Protein AF-A0A5C6EVQ9-F1 (afdb_monomer_lite)

Sequence (484 aa):
MFFIYGTDAPLYHYPIVTSVMVVINVVVHWAIFMTGVDVTPWILAFGDGYHPIQMVTHNFLHMGWFHLIGNMLFLFPFGLVVEGKIGWARMLALYMAIGTVQGFTQQTMMLPFDTGSDAAEMVAMFDSPDSPLDEDVKKELKSQWRKDLMQEGFGSLGASAVIFGLLAVCVIWAPSNNFDVYFRWGLFMPAPDGGIREWAISTVCAMFVAKEMFMFWLMGMPLSSEALHLNGFIVGAACGAGMLVWGWVDCEGYDLISIWGGKPYKAKAIAKREREERAKHLQSLKPKGPPQAVIPKMPHQIQSNVMATTTPSPDTPDLIPGDPVAFAGARTAVKVNLFDHDLSLPDFDDGTVLVDPVAQTRQEIDALMAQEDYAGAIALFAAERKVDRQFVLLPASLARLAAGLIRNHHTKAAIALLKIGSDVYPANAPEWRTRVASLYLSASPADPIAAIKHLKQVDKQMLNSKTRDRFLAVAKQAKEMARG

pLDDT: mean 79.68, std 20.16, range [28.55, 98.56]

InterPro domains:
  IPR022764 Peptidase S54, rhomboid domain [PF01694] (53-243)
  IPR035952 Rhomboid-like superfamily [G3DSA:1.20.1540.10] (11-245)
  IPR035952 Rhomboid-like superfamily [SSF144091] (10-249)

Secondary structure (DSSP, 8-state):
-EEEEEE-S---S--HHHHHHHHHHHHHHHHHHHH----GGGSEESSS---TTHHHHGGG--SHHHHHHHHHHHHHHHHHHHHHHH-HHHHHHHHHHHHHHHHHHHHHHHTTS-HHHHHHHHHHHHS-TT--S-HHHHHHHHHHHHHHHHHTT-EE-SSHHHHHHHHHHHHHH-TTSEEEEEE-STTT---TT-SEEEEEHHHHHHHHHHHHHHHHHHTTS-SSHHHHHHHHHHHHHHHHHHHHHTTS---TT-SHHHHHHTS----HHHHHHHHHHHHHHHHHTS-SSS----PPPPPPPPPP---------------------------------TT-----PPP---------HHHHHHHHHHHHHHTT-HHHHHHHHHHHHHH-TT----HHHHHHHHHHHHHTT-HHHHHHHHHHHHHH-TTTHHHHHHHHHHHHHTSSS--HHHHHHHHTT--STT--HHHHHHHHHHHHHHHHHTT-

Structure (mmCIF, N/CA/C/O backbone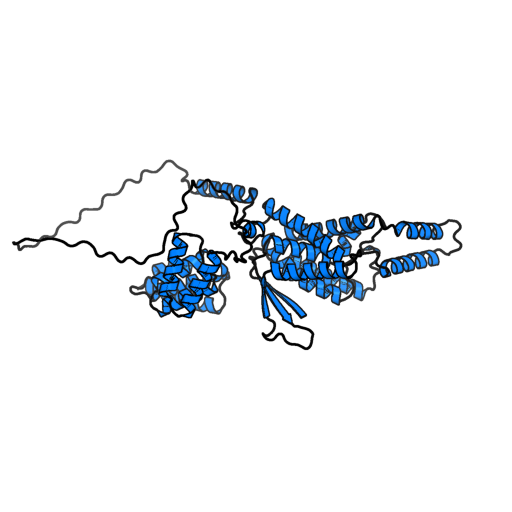):
data_AF-A0A5C6EVQ9-F1
#
_entry.id   AF-A0A5C6EVQ9-F1
#
loop_
_atom_site.group_PDB
_atom_site.id
_atom_site.type_symbol
_atom_site.label_atom_id
_atom_site.label_alt_id
_atom_site.label_comp_id
_atom_site.label_asym_id
_atom_site.label_entity_id
_atom_site.label_seq_id
_atom_site.pdbx_PDB_ins_code
_atom_site.Cartn_x
_atom_site.Cartn_y
_atom_site.Cartn_z
_atom_site.occupancy
_atom_site.B_iso_or_equiv
_atom_site.auth_seq_id
_atom_site.auth_comp_id
_atom_site.auth_asym_id
_atom_site.auth_atom_id
_atom_site.pdbx_PDB_model_num
ATOM 1 N N . MET A 1 1 ? 19.439 -7.917 4.258 1.00 72.19 1 MET A N 1
ATOM 2 C CA . MET A 1 1 ? 18.218 -8.476 3.642 1.00 72.19 1 MET A CA 1
ATOM 3 C C . MET A 1 1 ? 17.023 -7.852 4.327 1.00 72.19 1 MET A C 1
ATOM 5 O O . MET A 1 1 ? 17.013 -7.822 5.549 1.00 72.19 1 MET A O 1
ATOM 9 N N . PHE A 1 2 ? 16.090 -7.308 3.556 1.00 81.94 2 PHE A N 1
ATOM 10 C CA . PHE A 1 2 ? 14.879 -6.663 4.053 1.00 81.94 2 PHE A CA 1
ATOM 11 C C . PHE A 1 2 ? 13.706 -7.244 3.267 1.00 81.94 2 PHE A C 1
ATOM 13 O O . PHE A 1 2 ? 13.749 -7.212 2.038 1.00 81.94 2 PHE A O 1
ATOM 20 N N . PHE A 1 3 ? 12.704 -7.802 3.940 1.00 83.56 3 PHE A N 1
ATOM 21 C CA . PHE A 1 3 ? 11.461 -8.213 3.292 1.00 83.56 3 PHE A CA 1
ATOM 22 C C . PHE A 1 3 ? 10.264 -7.941 4.197 1.00 83.56 3 PHE A C 1
ATOM 24 O O . PHE A 1 3 ? 10.335 -8.134 5.408 1.00 83.56 3 PHE A O 1
ATOM 31 N N . ILE A 1 4 ? 9.169 -7.499 3.590 1.00 88.25 4 ILE A N 1
ATOM 32 C CA . ILE A 1 4 ? 7.879 -7.319 4.253 1.00 88.25 4 ILE A CA 1
ATOM 33 C C . ILE A 1 4 ? 7.057 -8.575 3.983 1.00 88.25 4 ILE A C 1
ATOM 35 O O . ILE A 1 4 ? 6.992 -9.020 2.837 1.00 88.25 4 ILE A O 1
ATOM 39 N N . TYR A 1 5 ? 6.436 -9.147 5.010 1.00 84.31 5 TYR A N 1
ATOM 40 C CA . TYR A 1 5 ? 5.642 -10.372 4.859 1.00 84.31 5 TYR A CA 1
ATOM 41 C C . TYR A 1 5 ? 4.222 -10.281 5.431 1.00 84.31 5 TYR A C 1
ATOM 43 O O . TYR A 1 5 ? 3.428 -11.196 5.214 1.00 84.31 5 TYR A O 1
ATOM 51 N N . GLY A 1 6 ? 3.880 -9.193 6.121 1.00 84.69 6 GLY A N 1
ATOM 52 C CA . GLY A 1 6 ? 2.561 -8.988 6.716 1.00 84.69 6 GLY A CA 1
ATOM 53 C C . GLY A 1 6 ? 2.275 -7.517 7.007 1.00 84.69 6 GLY A C 1
ATOM 54 O O . GLY A 1 6 ? 3.147 -6.663 6.836 1.00 84.69 6 GLY A O 1
ATOM 55 N N . THR A 1 7 ? 1.033 -7.209 7.377 1.00 87.12 7 THR A N 1
ATOM 56 C CA . THR A 1 7 ? 0.599 -5.863 7.771 1.00 87.12 7 THR A CA 1
ATOM 57 C C . THR A 1 7 ? -0.618 -5.926 8.690 1.00 87.12 7 THR A C 1
ATOM 59 O O . THR A 1 7 ? -1.457 -6.816 8.542 1.00 87.12 7 THR A O 1
ATOM 62 N N . ASP A 1 8 ? -0.736 -4.956 9.599 1.00 83.62 8 ASP A N 1
ATOM 63 C CA . ASP A 1 8 ? -1.926 -4.753 10.437 1.00 83.62 8 ASP A CA 1
ATOM 64 C C . ASP A 1 8 ? -2.968 -3.806 9.804 1.00 83.62 8 ASP A C 1
ATOM 66 O O . ASP A 1 8 ? -4.018 -3.546 10.400 1.00 83.62 8 ASP A O 1
ATOM 70 N N . ALA A 1 9 ? -2.695 -3.288 8.599 1.00 81.06 9 ALA A N 1
ATOM 71 C CA . ALA A 1 9 ? -3.608 -2.406 7.886 1.00 81.06 9 ALA A CA 1
ATOM 72 C C . ALA A 1 9 ? -4.947 -3.115 7.604 1.00 81.06 9 ALA A C 1
ATOM 74 O O . ALA A 1 9 ? -4.942 -4.243 7.109 1.00 81.06 9 ALA A O 1
ATOM 75 N N . PRO A 1 10 ? -6.108 -2.474 7.851 1.00 77.75 10 PRO A N 1
ATOM 76 C CA . PRO A 1 10 ? -7.403 -3.059 7.513 1.00 77.75 10 PRO A CA 1
ATOM 77 C C . PRO A 1 10 ? -7.538 -3.323 6.006 1.00 77.75 10 PRO A C 1
ATOM 79 O O . PRO A 1 10 ? -7.458 -2.392 5.197 1.00 77.75 10 PRO A O 1
ATOM 82 N N . LEU A 1 11 ? -7.763 -4.590 5.635 1.00 87.81 11 LEU A N 1
ATOM 83 C CA . LEU A 1 11 ? -7.952 -5.043 4.253 1.00 87.81 11 LEU A CA 1
ATOM 84 C C . LEU A 1 11 ? -9.388 -5.557 4.064 1.00 87.81 11 LEU A C 1
ATOM 86 O O . LEU A 1 11 ? -9.784 -6.538 4.691 1.00 87.81 11 LEU A O 1
ATOM 90 N N . TYR A 1 12 ? -10.163 -4.928 3.179 1.00 87.75 12 TYR A N 1
ATOM 91 C CA . TYR A 1 12 ? -11.557 -5.314 2.889 1.00 87.75 12 TYR A CA 1
ATOM 92 C C . TYR A 1 12 ? -11.698 -6.132 1.604 1.00 87.75 12 TYR A C 1
ATOM 94 O O . TYR A 1 12 ? -12.742 -6.736 1.361 1.00 87.75 12 TYR A O 1
ATOM 102 N N . HIS A 1 13 ? -10.660 -6.138 0.769 1.00 93.44 13 HIS A N 1
ATOM 103 C CA . HIS A 1 13 ? -10.651 -6.798 -0.529 1.00 93.44 13 HIS A CA 1
ATOM 104 C C . HIS A 1 13 ? -9.429 -7.703 -0.669 1.00 93.44 13 HIS A C 1
ATOM 106 O O . HIS A 1 13 ? -8.365 -7.431 -0.115 1.00 93.44 13 HIS A O 1
ATOM 112 N N . TYR A 1 14 ? -9.583 -8.776 -1.445 1.00 93.69 14 TYR A N 1
ATOM 113 C CA . TYR A 1 14 ? -8.468 -9.644 -1.812 1.00 93.69 14 TYR A CA 1
ATOM 114 C C . TYR A 1 14 ? -7.520 -8.943 -2.804 1.00 93.69 14 TYR A C 1
ATOM 116 O O . TYR A 1 14 ? -8.005 -8.202 -3.663 1.00 93.69 14 TYR A O 1
ATOM 124 N N . PRO A 1 15 ? -6.200 -9.211 -2.742 1.00 94.75 15 PRO A N 1
ATOM 125 C CA . PRO A 1 15 ? -5.183 -8.586 -3.594 1.00 94.75 15 PRO A CA 1
ATOM 126 C C . PRO A 1 15 ? -5.114 -9.236 -4.990 1.00 94.75 15 PRO A C 1
ATOM 128 O O . PRO A 1 15 ? -4.107 -9.848 -5.360 1.00 94.75 15 PRO A O 1
ATOM 131 N N . ILE A 1 16 ? -6.210 -9.193 -5.749 1.00 97.81 16 ILE A N 1
ATOM 132 C CA . ILE A 1 16 ? -6.324 -9.858 -7.054 1.00 97.81 16 ILE A CA 1
ATOM 133 C C . ILE A 1 16 ? -5.383 -9.204 -8.066 1.00 97.81 16 ILE A C 1
ATOM 135 O O . ILE A 1 16 ? -4.564 -9.891 -8.672 1.00 97.81 16 ILE A O 1
ATOM 139 N N . VAL A 1 17 ? -5.481 -7.888 -8.251 1.00 98.25 17 VAL A N 1
ATOM 140 C CA . VAL A 1 17 ? -4.683 -7.153 -9.239 1.00 98.25 17 VAL A CA 1
ATOM 141 C C . VAL A 1 17 ? -3.219 -7.146 -8.850 1.00 98.25 17 VAL A C 1
ATOM 143 O O . VAL A 1 17 ? -2.386 -7.398 -9.710 1.00 98.25 17 VAL A O 1
ATOM 146 N N . THR A 1 18 ? -2.883 -6.943 -7.578 1.00 98.12 18 THR A N 1
ATOM 147 C CA . THR A 1 18 ? -1.500 -7.040 -7.104 1.00 98.12 18 THR A CA 1
ATOM 148 C C . THR A 1 18 ? -0.900 -8.405 -7.435 1.00 98.12 18 THR A C 1
ATOM 150 O O . THR A 1 18 ? 0.180 -8.470 -8.020 1.00 98.12 18 THR A O 1
ATOM 153 N N . SER A 1 19 ? -1.618 -9.495 -7.144 1.00 98.00 19 SER A N 1
ATOM 154 C CA . SER A 1 19 ? -1.148 -10.851 -7.455 1.00 98.00 19 SER A CA 1
ATOM 155 C C . SER A 1 19 ? -1.014 -11.077 -8.963 1.00 98.00 19 SER A C 1
ATOM 157 O O . SER A 1 19 ? -0.014 -11.624 -9.422 1.00 98.00 19 SER A O 1
ATOM 159 N N . VAL A 1 20 ? -1.989 -10.616 -9.752 1.00 98.25 20 VAL A N 1
ATOM 160 C CA . VAL A 1 20 ? -1.963 -10.720 -11.217 1.00 98.25 20 VAL A CA 1
ATOM 161 C C . VAL A 1 20 ? -0.800 -9.924 -11.807 1.00 98.25 20 VAL A C 1
ATOM 163 O O . VAL A 1 20 ? -0.104 -10.447 -12.669 1.00 98.25 20 VAL A O 1
ATOM 166 N N . MET A 1 21 ? -0.529 -8.708 -11.327 1.00 98.25 21 MET A N 1
ATOM 167 C CA . MET A 1 21 ? 0.605 -7.903 -11.788 1.00 98.25 21 MET A CA 1
ATOM 168 C C . MET A 1 21 ? 1.934 -8.581 -11.466 1.00 98.25 21 MET A C 1
ATOM 170 O O . MET A 1 21 ? 2.816 -8.606 -12.322 1.00 98.25 21 MET A O 1
ATOM 174 N N . VAL A 1 22 ? 2.073 -9.192 -10.285 1.00 98.38 22 VAL A N 1
ATOM 175 C CA . VAL A 1 22 ? 3.265 -9.988 -9.959 1.00 98.38 22 VAL A CA 1
ATOM 176 C C . VAL A 1 22 ? 3.440 -11.140 -10.948 1.00 98.38 22 VAL A C 1
ATOM 178 O O . VAL A 1 22 ? 4.509 -11.291 -11.538 1.00 98.38 22 VAL A O 1
ATOM 181 N N . VAL A 1 23 ? 2.381 -11.917 -11.191 1.00 98.50 23 VAL A N 1
ATOM 182 C CA . VAL A 1 23 ? 2.423 -13.048 -12.131 1.00 98.50 23 VAL A CA 1
ATOM 183 C C . VAL A 1 23 ? 2.743 -12.585 -13.553 1.00 98.50 23 VAL A C 1
ATOM 185 O O . VAL A 1 23 ? 3.607 -13.181 -14.190 1.00 98.50 23 VAL A O 1
ATOM 188 N N . ILE A 1 24 ? 2.109 -11.517 -14.045 1.00 98.38 24 ILE A N 1
ATOM 189 C CA . ILE A 1 24 ? 2.365 -10.967 -15.385 1.00 98.38 24 ILE A CA 1
ATOM 190 C C . ILE A 1 24 ? 3.835 -10.578 -15.528 1.00 98.38 24 ILE A C 1
ATOM 192 O O . ILE A 1 24 ? 4.468 -10.983 -16.496 1.00 98.38 24 ILE A O 1
ATOM 196 N N . ASN A 1 25 ? 4.400 -9.849 -14.564 1.00 98.50 25 ASN A N 1
ATOM 197 C CA . ASN A 1 25 ? 5.802 -9.430 -14.616 1.00 98.50 25 ASN A CA 1
ATOM 198 C C . ASN A 1 25 ? 6.767 -10.621 -14.642 1.00 98.50 25 ASN A C 1
ATOM 200 O O . ASN A 1 25 ? 7.716 -10.632 -15.425 1.00 98.50 25 ASN A O 1
ATOM 204 N N . VAL A 1 26 ? 6.499 -11.650 -13.833 1.00 98.50 26 VAL A N 1
ATOM 205 C CA . VAL A 1 26 ? 7.300 -12.882 -13.823 1.00 98.50 26 VAL A CA 1
ATOM 206 C C . VAL A 1 26 ? 7.192 -13.624 -15.155 1.00 98.50 26 VAL A C 1
ATOM 208 O O . VAL A 1 26 ? 8.212 -14.027 -15.709 1.00 98.50 26 VAL A O 1
ATOM 211 N N . VAL A 1 27 ? 5.980 -13.780 -15.693 1.00 98.44 27 VAL A N 1
ATOM 212 C CA . VAL A 1 27 ? 5.741 -14.479 -16.964 1.00 98.44 27 VAL A CA 1
ATOM 213 C C . VAL A 1 27 ? 6.369 -13.729 -18.135 1.00 98.44 27 VAL A C 1
ATOM 215 O O . VAL A 1 27 ? 7.035 -14.354 -18.954 1.00 98.44 27 VAL A O 1
ATOM 218 N N . VAL A 1 28 ? 6.206 -12.405 -18.206 1.00 97.75 28 VAL A N 1
ATOM 219 C CA . VAL A 1 28 ? 6.808 -11.560 -19.248 1.00 97.75 28 VAL A CA 1
ATOM 220 C C . VAL A 1 28 ? 8.329 -11.661 -19.194 1.00 97.75 28 VAL A C 1
ATOM 222 O O . VAL A 1 28 ? 8.953 -11.947 -20.213 1.00 97.75 28 VAL A O 1
ATOM 225 N N . HIS A 1 29 ? 8.931 -11.509 -18.010 1.00 97.38 29 HIS A N 1
ATOM 226 C CA . HIS A 1 29 ? 10.382 -11.618 -17.856 1.00 97.38 29 HIS A CA 1
ATOM 227 C C . HIS A 1 29 ? 10.902 -13.008 -18.240 1.00 97.38 29 HIS A C 1
ATOM 229 O O . HIS A 1 29 ? 11.895 -13.124 -18.958 1.00 97.38 29 HIS A O 1
ATOM 235 N N . TRP A 1 30 ? 10.211 -14.066 -17.811 1.00 97.94 30 TRP A N 1
ATOM 236 C CA . TRP A 1 30 ? 10.571 -15.436 -18.160 1.00 97.94 30 TRP A CA 1
ATOM 237 C C . TRP A 1 30 ? 10.433 -15.703 -19.665 1.00 97.94 30 TRP A C 1
ATOM 239 O O . TRP A 1 30 ? 11.325 -16.296 -20.264 1.00 97.94 30 TRP A O 1
ATOM 249 N N . ALA A 1 31 ? 9.369 -15.215 -20.308 1.00 97.75 31 ALA A N 1
ATOM 250 C CA . ALA A 1 31 ? 9.180 -15.339 -21.752 1.00 97.75 31 ALA A CA 1
ATOM 251 C C . ALA A 1 31 ? 10.274 -14.603 -22.542 1.00 97.75 31 ALA A C 1
ATOM 253 O O . ALA A 1 31 ? 10.811 -15.161 -23.499 1.00 97.75 31 ALA A O 1
ATOM 254 N N . ILE A 1 32 ? 10.655 -13.391 -22.125 1.00 95.38 32 ILE A N 1
ATOM 255 C CA . ILE A 1 32 ? 11.771 -12.643 -22.725 1.00 95.38 32 ILE A CA 1
ATOM 256 C C . ILE A 1 32 ? 13.075 -13.433 -22.584 1.00 95.38 32 ILE A C 1
ATOM 258 O O . ILE A 1 32 ? 13.784 -13.621 -23.569 1.00 95.38 32 ILE A O 1
ATOM 262 N N . PHE A 1 33 ? 13.357 -13.959 -21.389 1.00 94.50 33 PHE A N 1
ATOM 263 C CA . PHE A 1 33 ? 14.544 -14.776 -21.132 1.00 94.50 33 PHE A CA 1
ATOM 264 C C . PHE A 1 33 ? 14.603 -16.027 -22.026 1.00 94.50 33 PHE A C 1
ATOM 266 O O . PHE A 1 33 ? 15.661 -16.349 -22.558 1.00 94.50 33 PHE A O 1
ATOM 273 N N . MET A 1 34 ? 13.473 -16.714 -22.218 1.00 97.62 34 MET A N 1
ATOM 274 C CA . MET A 1 34 ? 13.406 -17.943 -23.019 1.00 97.62 34 MET A CA 1
ATOM 275 C C . MET A 1 34 ? 13.466 -17.695 -24.530 1.00 97.62 34 MET A C 1
ATOM 277 O O . MET A 1 34 ? 13.967 -18.541 -25.266 1.00 97.62 34 MET A O 1
ATOM 281 N N . THR A 1 35 ? 12.918 -16.575 -25.003 1.00 96.56 35 THR A N 1
ATOM 282 C CA . THR A 1 35 ? 12.816 -16.274 -26.442 1.00 96.56 35 THR A CA 1
ATOM 283 C C . THR A 1 35 ? 13.981 -15.445 -26.966 1.00 96.56 35 THR A C 1
ATOM 285 O O . THR A 1 35 ? 14.246 -15.481 -28.165 1.00 96.56 35 THR A O 1
ATOM 288 N N . GLY A 1 36 ? 14.653 -14.678 -26.103 1.00 89.06 36 GLY A N 1
ATOM 289 C CA . GLY A 1 36 ? 15.648 -13.694 -26.527 1.00 89.06 36 GLY A CA 1
ATOM 290 C C . GLY A 1 36 ? 15.057 -12.575 -27.387 1.00 89.06 36 GLY A C 1
ATOM 291 O O . GLY A 1 36 ? 15.789 -11.956 -28.156 1.00 89.06 36 GLY A O 1
ATOM 292 N N . VAL A 1 37 ? 13.738 -12.346 -27.305 1.00 88.81 37 VAL A N 1
ATOM 293 C CA . VAL A 1 37 ? 13.057 -11.313 -28.092 1.00 88.81 37 VAL A CA 1
ATOM 294 C C . VAL A 1 37 ? 13.647 -9.938 -27.791 1.00 88.81 37 VAL A C 1
ATOM 296 O O . VAL A 1 37 ? 13.912 -9.603 -26.635 1.00 88.81 37 VAL A O 1
ATOM 299 N N . ASP A 1 38 ? 13.837 -9.134 -28.836 1.00 82.62 38 ASP A N 1
ATOM 300 C CA . ASP A 1 38 ? 14.251 -7.747 -28.671 1.00 82.62 38 ASP A CA 1
ATOM 301 C C . ASP A 1 38 ? 13.127 -6.941 -28.010 1.00 82.62 38 ASP A C 1
ATOM 303 O O . ASP A 1 38 ? 12.031 -6.805 -28.555 1.00 82.62 38 ASP A O 1
ATOM 307 N N . VAL A 1 39 ? 13.413 -6.420 -26.816 1.00 85.88 39 VAL A N 1
ATOM 308 C CA . VAL A 1 39 ? 12.462 -5.654 -26.004 1.00 85.88 39 VAL A CA 1
ATOM 309 C C . VAL A 1 39 ? 12.555 -4.148 -26.206 1.00 85.88 39 VAL A C 1
ATOM 311 O O . VAL A 1 39 ? 11.727 -3.417 -25.663 1.00 85.88 39 VAL A O 1
ATOM 314 N N . THR A 1 40 ? 13.521 -3.683 -27.001 1.00 81.38 40 THR A N 1
ATOM 315 C CA . THR A 1 40 ? 13.751 -2.262 -27.302 1.00 81.38 40 THR A CA 1
ATOM 316 C C . THR A 1 40 ? 12.471 -1.500 -27.670 1.00 81.38 40 THR A C 1
ATOM 318 O O . THR A 1 40 ? 12.271 -0.417 -27.123 1.00 81.38 40 THR A O 1
ATOM 321 N N . PRO A 1 41 ? 11.540 -2.042 -28.488 1.00 83.81 41 PRO A N 1
ATOM 322 C CA . PRO A 1 41 ? 10.310 -1.327 -28.849 1.00 83.81 41 PRO A CA 1
ATOM 323 C C . PRO A 1 41 ? 9.368 -1.006 -27.677 1.00 83.81 41 PRO A C 1
ATOM 325 O O . PRO A 1 41 ? 8.483 -0.162 -27.821 1.00 83.81 41 PRO A O 1
ATOM 328 N N . TRP A 1 42 ? 9.522 -1.691 -26.541 1.00 90.00 42 TRP A N 1
ATOM 329 C CA . TRP A 1 42 ? 8.631 -1.601 -25.380 1.00 90.00 42 TRP A CA 1
ATOM 330 C C . TRP A 1 42 ? 9.251 -0.883 -24.176 1.00 90.00 42 TRP A C 1
ATOM 332 O O . TRP A 1 42 ? 8.552 -0.677 -23.179 1.00 90.00 42 TRP A O 1
ATOM 342 N N . ILE A 1 43 ? 10.534 -0.527 -24.250 1.00 88.50 43 ILE A N 1
ATOM 343 C CA . ILE A 1 43 ? 11.214 0.300 -23.247 1.00 88.50 43 ILE A CA 1
ATOM 344 C C . ILE A 1 43 ? 10.769 1.753 -23.436 1.00 88.50 43 ILE A C 1
ATOM 346 O O . ILE A 1 43 ? 10.482 2.171 -24.554 1.00 88.50 43 ILE A O 1
ATOM 350 N N . LEU A 1 44 ? 10.694 2.521 -22.349 1.00 89.38 44 LEU A N 1
ATOM 351 C CA . LEU A 1 44 ? 10.367 3.941 -22.423 1.00 89.38 44 LEU A CA 1
ATOM 352 C C . LEU A 1 44 ? 11.569 4.728 -22.934 1.00 89.38 44 LEU A C 1
ATOM 354 O O . LEU A 1 44 ? 12.498 4.964 -22.166 1.00 89.38 44 LEU A O 1
ATOM 358 N N . ALA A 1 45 ? 11.541 5.120 -24.205 1.00 83.75 45 ALA A N 1
ATOM 359 C CA . ALA A 1 45 ? 12.592 5.925 -24.812 1.00 83.75 45 ALA A CA 1
ATOM 360 C C . ALA A 1 45 ? 12.519 7.384 -24.338 1.00 83.75 45 ALA A C 1
ATOM 362 O O . ALA A 1 45 ? 11.433 7.962 -24.207 1.00 83.75 45 ALA A O 1
ATOM 363 N N . PHE A 1 46 ? 13.686 7.971 -24.090 1.00 81.75 46 PHE A N 1
ATOM 364 C CA . PHE A 1 46 ? 13.871 9.372 -23.721 1.00 81.75 46 PHE A CA 1
ATOM 365 C C . PHE A 1 46 ? 14.352 10.196 -24.922 1.00 81.75 46 PHE A C 1
ATOM 367 O O . PHE A 1 46 ? 14.967 9.650 -25.831 1.00 81.75 46 PHE A O 1
ATOM 374 N N . GLY A 1 47 ? 14.038 11.495 -24.950 1.00 73.81 47 GLY A N 1
ATOM 375 C CA . GLY A 1 47 ? 14.449 12.420 -26.022 1.00 73.81 47 GLY A CA 1
ATOM 376 C C . GLY A 1 47 ? 13.691 12.268 -27.351 1.00 73.81 47 GLY A C 1
ATOM 377 O O . GLY A 1 47 ? 13.467 13.253 -28.040 1.00 73.81 47 GLY A O 1
ATOM 378 N N . ASP A 1 48 ? 13.190 11.074 -27.677 1.00 73.00 48 ASP A N 1
ATOM 379 C CA . ASP A 1 48 ? 12.520 10.751 -28.951 1.00 73.00 48 ASP A CA 1
ATOM 380 C C . ASP A 1 48 ? 11.004 11.065 -28.963 1.00 73.00 48 ASP A C 1
ATOM 382 O O . ASP A 1 48 ? 10.181 10.318 -29.490 1.00 73.00 48 ASP A O 1
ATOM 386 N N . GLY A 1 49 ? 10.589 12.160 -28.324 1.00 79.44 49 GLY A N 1
ATOM 387 C CA . GLY A 1 49 ? 9.179 12.553 -28.263 1.00 79.44 49 GLY A CA 1
ATOM 388 C C . GLY A 1 49 ? 8.301 11.662 -27.369 1.00 79.44 49 GLY A C 1
ATOM 389 O O . GLY A 1 49 ? 8.742 11.098 -26.367 1.00 79.44 49 GLY A O 1
ATOM 390 N N . TYR A 1 50 ? 7.006 11.596 -27.697 1.00 88.00 50 TYR A N 1
ATOM 391 C CA . TYR A 1 50 ? 6.001 10.890 -26.898 1.00 88.00 50 TYR A CA 1
ATOM 392 C C . TYR A 1 50 ? 5.648 9.529 -27.491 1.00 88.00 50 TYR A C 1
ATOM 394 O O . TYR A 1 50 ? 5.168 9.444 -28.621 1.00 88.00 50 TYR A O 1
ATOM 402 N N . HIS A 1 51 ? 5.750 8.482 -26.669 1.00 88.12 51 HIS A N 1
ATOM 403 C CA . HIS A 1 51 ? 5.455 7.102 -27.067 1.00 88.12 51 HIS A CA 1
ATOM 404 C C . HIS A 1 51 ? 4.401 6.469 -26.146 1.00 88.12 51 HIS A C 1
ATOM 406 O O . HIS A 1 51 ? 4.749 5.761 -25.200 1.00 88.12 51 HIS A O 1
ATOM 412 N N . PRO A 1 52 ? 3.092 6.671 -26.403 1.00 93.62 52 PRO A N 1
ATOM 413 C CA . PRO A 1 52 ? 2.023 6.242 -25.493 1.00 93.62 52 PRO A CA 1
ATOM 414 C C . PRO A 1 52 ? 2.005 4.744 -25.171 1.00 93.62 52 PRO A C 1
ATOM 416 O O . PRO A 1 52 ? 1.660 4.353 -24.060 1.00 93.62 52 PRO A O 1
ATOM 419 N N . ILE A 1 53 ? 2.388 3.892 -26.128 1.00 93.12 53 ILE A N 1
ATOM 420 C CA . ILE A 1 53 ? 2.488 2.444 -25.892 1.00 93.12 53 ILE A CA 1
ATOM 421 C C . ILE A 1 53 ? 3.617 2.157 -24.897 1.00 93.12 53 ILE A C 1
ATOM 423 O O . ILE A 1 53 ? 3.412 1.406 -23.943 1.00 93.12 53 ILE A O 1
ATOM 427 N N . GLN A 1 54 ? 4.771 2.806 -25.071 1.00 93.44 54 GLN A N 1
ATOM 428 C CA . GLN A 1 54 ? 5.924 2.637 -24.191 1.00 93.44 54 GLN A CA 1
ATOM 429 C C . GLN A 1 54 ? 5.644 3.125 -22.771 1.00 93.44 54 GLN A C 1
ATOM 431 O O . GLN A 1 54 ? 6.062 2.449 -21.838 1.00 93.44 54 GLN A O 1
ATOM 436 N N . MET A 1 55 ? 4.865 4.206 -22.596 1.00 95.25 55 MET A N 1
ATOM 437 C CA . MET A 1 55 ? 4.400 4.695 -21.281 1.00 95.25 55 MET A CA 1
ATOM 438 C C . MET A 1 55 ? 3.644 3.629 -20.478 1.00 95.25 55 MET A C 1
ATOM 440 O O . MET A 1 55 ? 3.553 3.713 -19.258 1.00 95.25 55 MET A O 1
ATOM 444 N N . VAL A 1 56 ? 3.108 2.606 -21.145 1.00 96.44 56 VAL A N 1
ATOM 445 C CA . VAL A 1 56 ? 2.461 1.472 -20.488 1.00 96.44 56 VAL A CA 1
ATOM 446 C C . VAL A 1 56 ? 3.406 0.279 -20.397 1.00 96.44 56 VAL A C 1
ATOM 448 O O . VAL A 1 56 ? 3.606 -0.257 -19.305 1.00 96.44 56 VAL A O 1
ATOM 451 N N . THR A 1 57 ? 3.991 -0.146 -21.519 1.00 96.19 57 THR A N 1
ATOM 452 C CA . THR A 1 57 ? 4.722 -1.419 -21.610 1.00 96.19 57 THR A CA 1
ATOM 453 C C . THR A 1 57 ? 5.997 -1.441 -20.778 1.00 96.19 57 THR A C 1
ATOM 455 O O . THR A 1 57 ? 6.341 -2.493 -20.238 1.00 96.19 57 THR A O 1
ATOM 458 N N . HIS A 1 58 ? 6.661 -0.296 -20.597 1.00 94.31 58 HIS A N 1
ATOM 459 C CA . HIS A 1 58 ? 7.926 -0.228 -19.865 1.00 94.31 58 HIS A CA 1
ATOM 460 C C . HIS A 1 58 ? 7.807 -0.663 -18.397 1.00 94.31 58 HIS A C 1
ATOM 462 O O . HIS A 1 58 ? 8.755 -1.211 -17.831 1.00 94.31 58 HIS A O 1
ATOM 468 N N . ASN A 1 59 ? 6.617 -0.504 -17.804 1.00 97.31 59 ASN A N 1
ATOM 469 C CA . ASN A 1 59 ? 6.320 -0.909 -16.429 1.00 97.31 59 ASN A CA 1
ATOM 470 C C . ASN A 1 59 ? 6.405 -2.434 -16.222 1.00 97.31 59 ASN A C 1
ATOM 472 O O . ASN A 1 59 ? 6.446 -2.888 -15.080 1.00 97.31 59 ASN A O 1
ATOM 476 N N . PHE A 1 60 ? 6.412 -3.220 -17.307 1.00 97.75 60 PHE A N 1
ATOM 477 C CA . PHE A 1 60 ? 6.428 -4.686 -17.273 1.00 97.75 60 PHE A CA 1
ATOM 478 C C . PHE A 1 60 ? 7.786 -5.306 -17.629 1.00 97.75 60 PHE A C 1
ATOM 480 O O . PHE A 1 60 ? 7.981 -6.518 -17.521 1.00 97.75 60 PHE A O 1
ATOM 487 N N . LEU A 1 61 ? 8.748 -4.481 -18.037 1.00 95.62 61 LEU A N 1
ATOM 488 C CA . LEU A 1 61 ? 10.094 -4.909 -18.405 1.00 95.62 61 LEU A CA 1
ATOM 489 C C . LEU A 1 61 ? 11.038 -4.789 -17.208 1.00 95.62 61 LEU A C 1
ATOM 491 O O . LEU A 1 61 ? 10.919 -3.864 -16.418 1.00 95.62 61 LEU A O 1
ATOM 495 N N . HIS A 1 62 ? 11.988 -5.714 -17.065 1.00 93.81 62 HIS A N 1
ATOM 496 C CA . HIS A 1 62 ? 12.912 -5.746 -15.924 1.00 93.81 62 HIS A CA 1
ATOM 497 C C . HIS A 1 62 ? 14.337 -6.080 -16.370 1.00 93.81 62 HIS A C 1
ATOM 499 O O . HIS A 1 62 ? 14.542 -7.004 -17.159 1.00 93.81 62 HIS A O 1
ATOM 505 N N . MET A 1 63 ? 15.322 -5.361 -15.821 1.00 86.25 63 MET A N 1
ATOM 506 C CA . MET A 1 63 ? 16.747 -5.589 -16.090 1.00 86.25 63 MET A CA 1
ATOM 507 C C . MET A 1 63 ? 17.269 -6.744 -15.229 1.00 86.25 63 MET A C 1
ATOM 509 O O . MET A 1 63 ? 17.742 -6.555 -14.109 1.00 86.25 63 MET A O 1
ATOM 513 N N . GLY A 1 64 ? 17.152 -7.960 -15.756 1.00 89.25 64 GLY A N 1
ATOM 514 C CA . GLY A 1 64 ? 17.590 -9.181 -15.084 1.00 89.25 64 GLY A CA 1
ATOM 515 C C . GLY A 1 64 ? 16.760 -9.577 -13.854 1.00 89.25 64 GLY A C 1
ATOM 516 O O . GLY A 1 64 ? 15.835 -8.889 -13.414 1.00 89.25 64 GLY A O 1
ATOM 517 N N . TRP A 1 65 ? 17.124 -10.726 -13.285 1.00 93.69 65 TRP A N 1
ATOM 518 C CA . TRP A 1 65 ? 16.359 -11.394 -12.229 1.00 93.69 65 TRP A CA 1
ATOM 519 C C . TRP A 1 65 ? 16.315 -10.623 -10.907 1.00 93.69 65 TRP A C 1
ATOM 521 O O . TRP A 1 65 ? 15.276 -10.593 -10.252 1.00 93.69 65 TRP A O 1
ATOM 531 N N . PHE A 1 66 ? 17.413 -9.976 -10.505 1.00 89.12 66 PHE A N 1
ATOM 532 C CA . PHE A 1 66 ? 17.458 -9.234 -9.240 1.00 89.12 66 PHE A CA 1
ATOM 533 C C . PHE A 1 66 ? 16.551 -8.000 -9.253 1.00 89.12 66 PHE A C 1
ATOM 535 O O . PHE A 1 66 ? 15.880 -7.742 -8.254 1.00 89.12 66 PHE A O 1
ATOM 542 N N . HIS A 1 67 ? 16.479 -7.281 -10.379 1.00 90.19 67 HIS A N 1
ATOM 543 C CA . HIS A 1 67 ? 15.567 -6.145 -10.527 1.00 90.19 67 HIS A CA 1
ATOM 544 C C . HIS A 1 67 ? 14.106 -6.616 -10.463 1.00 90.19 67 HIS A C 1
ATOM 546 O O . HIS A 1 67 ? 13.306 -6.035 -9.732 1.00 90.19 67 HIS A O 1
ATOM 552 N N . LEU A 1 68 ? 13.769 -7.718 -11.146 1.00 95.62 68 LEU A N 1
ATOM 553 C CA . LEU A 1 68 ? 12.438 -8.322 -11.060 1.00 95.62 68 LEU A CA 1
ATOM 554 C C . LEU A 1 68 ? 12.081 -8.712 -9.620 1.00 95.62 68 LEU A C 1
ATOM 556 O O . LEU A 1 68 ? 11.058 -8.272 -9.105 1.00 95.62 68 LEU A O 1
ATOM 560 N N . ILE A 1 69 ? 12.918 -9.520 -8.963 1.00 94.62 69 ILE A N 1
ATOM 561 C CA . ILE A 1 69 ? 12.651 -10.012 -7.604 1.00 94.62 69 ILE A CA 1
ATOM 562 C C . ILE A 1 69 ? 12.509 -8.841 -6.630 1.00 94.62 69 ILE A C 1
ATOM 564 O O . ILE A 1 69 ? 11.565 -8.824 -5.843 1.00 94.62 69 ILE A O 1
ATOM 568 N N . GLY A 1 70 ? 13.399 -7.847 -6.715 1.00 91.12 70 GLY A N 1
ATOM 569 C CA . GLY A 1 70 ? 13.316 -6.631 -5.911 1.00 91.12 70 GLY A CA 1
ATOM 570 C C . GLY A 1 70 ? 11.969 -5.932 -6.081 1.00 91.12 70 GLY A C 1
ATOM 571 O O . GLY A 1 70 ? 11.279 -5.692 -5.093 1.00 91.12 70 GLY A O 1
ATOM 572 N N . ASN A 1 71 ? 11.541 -5.697 -7.323 1.00 95.75 71 ASN A N 1
ATOM 573 C CA . ASN A 1 71 ? 10.254 -5.061 -7.591 1.00 95.75 71 ASN A CA 1
ATOM 574 C C . ASN A 1 71 ? 9.084 -5.888 -7.056 1.00 95.75 71 ASN A C 1
ATOM 576 O O . ASN A 1 71 ? 8.189 -5.330 -6.434 1.00 95.75 71 ASN A O 1
ATOM 580 N N . MET A 1 72 ? 9.079 -7.211 -7.228 1.00 96.94 72 MET A N 1
ATOM 581 C CA . MET A 1 72 ? 7.963 -8.035 -6.750 1.00 96.94 72 MET A CA 1
ATOM 582 C C . MET A 1 72 ? 7.874 -8.069 -5.215 1.00 96.94 72 MET A C 1
ATOM 584 O O . MET A 1 72 ? 6.768 -8.038 -4.672 1.00 96.94 72 MET A O 1
ATOM 588 N N . LEU A 1 73 ? 9.018 -8.055 -4.516 1.00 93.00 73 LEU A N 1
ATOM 589 C CA . LEU A 1 73 ? 9.079 -7.992 -3.049 1.00 93.00 73 LEU A CA 1
ATOM 590 C C . LEU A 1 73 ? 8.499 -6.695 -2.473 1.00 93.00 73 LEU A C 1
ATOM 592 O O . LEU A 1 73 ? 8.043 -6.706 -1.333 1.00 93.00 73 LEU A O 1
ATOM 596 N N . PHE A 1 74 ? 8.487 -5.600 -3.237 1.00 94.56 74 PHE A N 1
ATOM 597 C CA . PHE A 1 74 ? 7.870 -4.336 -2.822 1.00 94.56 74 PHE A CA 1
ATOM 598 C C . PHE A 1 74 ? 6.467 -4.136 -3.398 1.00 94.56 74 PHE A C 1
ATOM 600 O O . PHE A 1 74 ? 5.576 -3.665 -2.694 1.00 94.56 74 PHE A O 1
ATOM 607 N N . LEU A 1 75 ? 6.227 -4.546 -4.644 1.00 97.50 75 LEU A N 1
ATOM 608 C CA . LEU A 1 75 ? 4.914 -4.463 -5.278 1.00 97.50 75 LEU A CA 1
ATOM 609 C C . LEU A 1 75 ? 3.855 -5.187 -4.452 1.00 97.50 75 LEU A C 1
ATOM 611 O O . LEU A 1 75 ? 2.769 -4.650 -4.251 1.00 97.50 75 LEU A O 1
ATOM 615 N N . PHE A 1 76 ? 4.167 -6.390 -3.966 1.00 96.88 76 PHE A N 1
ATOM 616 C CA . PHE A 1 76 ? 3.198 -7.194 -3.236 1.00 96.88 76 PHE A CA 1
ATOM 617 C C . PHE A 1 76 ? 2.721 -6.542 -1.923 1.00 96.88 76 PHE A C 1
ATOM 619 O O . PHE A 1 76 ? 1.517 -6.326 -1.799 1.00 96.88 76 PHE A O 1
ATOM 626 N N . PRO A 1 77 ? 3.586 -6.174 -0.956 1.00 95.62 77 PRO A N 1
ATOM 627 C CA . PRO A 1 77 ? 3.140 -5.599 0.316 1.00 95.62 77 PRO A CA 1
ATOM 628 C C . PRO A 1 77 ? 2.475 -4.225 0.168 1.00 95.62 77 PRO A C 1
ATOM 630 O O . PRO A 1 77 ? 1.443 -3.983 0.791 1.00 95.62 77 PRO A O 1
ATOM 633 N N . PHE A 1 78 ? 3.006 -3.329 -0.672 1.00 97.88 78 PHE A N 1
ATOM 634 C CA . PHE A 1 78 ? 2.369 -2.025 -0.885 1.00 97.88 78 PHE A CA 1
ATOM 635 C C . PHE A 1 78 ? 1.058 -2.168 -1.665 1.00 97.88 78 PHE A C 1
ATOM 637 O O . PHE A 1 78 ? 0.047 -1.574 -1.295 1.00 97.88 78 PHE A O 1
ATOM 644 N N . GLY A 1 79 ? 1.042 -3.007 -2.705 1.00 97.62 79 GLY A N 1
ATOM 645 C CA . GLY A 1 79 ? -0.165 -3.314 -3.466 1.00 97.62 79 GLY A CA 1
ATOM 646 C C . GLY A 1 79 ? -1.259 -3.942 -2.603 1.00 97.62 79 GLY A C 1
ATOM 647 O O . GLY A 1 79 ? -2.411 -3.538 -2.719 1.00 97.62 79 GLY A O 1
ATOM 648 N N . LEU A 1 80 ? -0.901 -4.840 -1.679 1.00 97.25 80 LEU A N 1
ATOM 649 C CA . LEU A 1 80 ? -1.823 -5.462 -0.725 1.00 97.25 80 LEU A CA 1
ATOM 650 C C . LEU A 1 80 ? -2.580 -4.415 0.104 1.00 97.25 80 LEU A C 1
ATOM 652 O O . LEU A 1 80 ? -3.805 -4.480 0.186 1.00 97.25 80 LEU A O 1
ATOM 656 N N . VAL A 1 81 ? -1.869 -3.442 0.686 1.00 96.25 81 VAL A N 1
ATOM 657 C CA . VAL A 1 81 ? -2.474 -2.371 1.501 1.00 96.25 81 VAL A CA 1
ATOM 658 C C . VAL A 1 81 ? -3.408 -1.503 0.657 1.00 96.25 81 VAL A C 1
ATOM 660 O O . VAL A 1 81 ? -4.536 -1.217 1.064 1.00 96.25 81 VAL A O 1
ATOM 663 N N . VAL A 1 82 ? -2.958 -1.098 -0.532 1.00 98.19 82 VAL A N 1
ATOM 664 C CA . VAL A 1 82 ? -3.730 -0.228 -1.428 1.00 98.19 82 VAL A CA 1
ATOM 665 C C . VAL A 1 82 ? -4.974 -0.951 -1.949 1.00 98.19 82 VAL A C 1
ATOM 667 O O . VAL A 1 82 ? -6.089 -0.463 -1.755 1.00 98.19 82 VAL A O 1
ATOM 670 N N . GLU A 1 83 ? -4.815 -2.130 -2.558 1.00 98.12 83 GLU A N 1
ATOM 671 C CA . GLU A 1 83 ? -5.919 -2.921 -3.111 1.00 98.12 83 GLU A CA 1
ATOM 672 C C . GLU A 1 83 ? -6.903 -3.354 -2.026 1.00 98.12 83 GLU A C 1
ATOM 674 O O . GLU A 1 83 ? -8.114 -3.283 -2.241 1.00 98.12 83 GLU A O 1
ATOM 679 N N . GLY A 1 84 ? -6.410 -3.708 -0.835 1.00 96.06 84 GLY A N 1
ATOM 680 C CA . GLY A 1 84 ? -7.249 -4.041 0.311 1.00 96.06 84 GLY A CA 1
ATOM 681 C C . GLY A 1 84 ? -8.255 -2.937 0.650 1.00 96.06 84 GLY A C 1
ATOM 682 O O . GLY A 1 84 ? -9.403 -3.241 0.986 1.00 96.06 84 GLY A O 1
ATOM 683 N N . LYS A 1 85 ? -7.879 -1.662 0.485 1.00 92.88 85 LYS A N 1
ATOM 684 C CA . LYS A 1 85 ? -8.748 -0.508 0.771 1.00 92.88 85 LYS A CA 1
ATOM 685 C C . LYS A 1 85 ? -9.709 -0.149 -0.367 1.00 92.88 85 LYS A C 1
ATOM 687 O O . LYS A 1 85 ? -10.846 0.229 -0.095 1.00 92.88 85 LYS A O 1
ATOM 692 N N . ILE A 1 86 ? -9.292 -0.258 -1.631 1.00 95.19 86 ILE A N 1
ATOM 693 C CA . ILE A 1 86 ? -10.066 0.279 -2.777 1.00 95.19 86 ILE A CA 1
ATOM 694 C C . ILE A 1 86 ? -10.667 -0.779 -3.708 1.00 95.19 86 ILE A C 1
ATOM 696 O O . ILE A 1 86 ? -11.497 -0.438 -4.557 1.00 95.19 86 ILE A O 1
ATOM 700 N N . GLY A 1 87 ? -10.258 -2.037 -3.559 1.00 96.81 87 GLY A N 1
ATOM 701 C CA . GLY A 1 87 ? -10.654 -3.152 -4.408 1.00 96.81 87 GLY A CA 1
ATOM 702 C C . GLY A 1 87 ? -9.966 -3.176 -5.775 1.00 96.81 87 GLY A C 1
ATOM 703 O O . GLY A 1 87 ? -9.365 -2.203 -6.237 1.00 96.81 87 GLY A O 1
ATOM 704 N N . TRP A 1 88 ? -10.103 -4.316 -6.451 1.00 97.50 88 TRP A N 1
ATOM 705 C CA . TRP A 1 88 ? -9.359 -4.658 -7.666 1.00 97.50 88 TRP A CA 1
ATOM 706 C C . TRP A 1 88 ? -9.519 -3.640 -8.808 1.00 97.50 88 TRP A C 1
ATOM 708 O O . TRP A 1 88 ? -8.534 -3.218 -9.404 1.00 97.50 88 TRP A O 1
ATOM 718 N N . ALA A 1 89 ? -10.739 -3.178 -9.107 1.00 97.19 89 ALA A N 1
ATOM 719 C CA . ALA A 1 89 ? -10.976 -2.315 -10.269 1.00 97.19 89 ALA A CA 1
ATOM 720 C C . ALA A 1 89 ? -10.297 -0.944 -10.122 1.00 97.19 89 ALA A C 1
ATOM 722 O O . ALA A 1 89 ? -9.704 -0.426 -11.069 1.00 97.19 89 ALA A O 1
ATOM 723 N N . ARG A 1 90 ? -10.351 -0.367 -8.915 1.00 97.31 90 ARG A N 1
ATOM 724 C CA . ARG A 1 90 ? -9.676 0.899 -8.611 1.00 97.31 90 ARG A CA 1
ATOM 725 C C . ARG A 1 90 ? -8.171 0.711 -8.495 1.00 97.31 90 ARG A C 1
ATOM 727 O O . ARG A 1 90 ? -7.449 1.589 -8.943 1.00 97.31 90 ARG A O 1
ATOM 734 N N . MET A 1 91 ? -7.711 -0.423 -7.963 1.00 98.06 91 MET A N 1
ATOM 735 C CA . MET A 1 91 ? -6.289 -0.769 -7.952 1.00 98.06 91 MET A CA 1
ATOM 736 C C . MET A 1 91 ? -5.723 -0.851 -9.371 1.00 98.06 91 MET A C 1
ATOM 738 O O . MET A 1 91 ? -4.685 -0.257 -9.639 1.00 98.06 91 MET A O 1
ATOM 742 N N . LEU A 1 92 ? -6.419 -1.516 -10.298 1.00 98.31 92 LEU A N 1
ATOM 743 C CA . LEU A 1 92 ? -5.996 -1.589 -11.697 1.00 98.31 92 LEU A CA 1
ATOM 744 C C . LEU A 1 92 ? -5.918 -0.196 -12.325 1.00 98.31 92 LEU A C 1
ATOM 746 O O . LEU A 1 92 ? -4.898 0.154 -12.909 1.00 98.31 92 LEU A O 1
ATOM 750 N N . ALA A 1 93 ? -6.969 0.614 -12.168 1.00 98.12 93 ALA A N 1
ATOM 751 C CA . ALA A 1 93 ? -6.980 1.977 -12.691 1.00 98.12 93 ALA A CA 1
ATOM 752 C C . ALA A 1 93 ? -5.854 2.833 -12.089 1.00 98.12 93 ALA A C 1
ATOM 754 O O . ALA A 1 93 ? -5.182 3.548 -12.823 1.00 98.12 93 ALA A O 1
ATOM 755 N N . LEU A 1 94 ? -5.616 2.729 -10.779 1.00 98.38 94 LEU A N 1
ATOM 756 C CA . LEU A 1 94 ? -4.561 3.454 -10.075 1.00 98.38 94 LEU A CA 1
ATOM 757 C C . LEU A 1 94 ? -3.166 3.020 -10.538 1.00 98.38 94 LEU A C 1
ATOM 759 O O . LEU A 1 94 ? -2.349 3.876 -10.860 1.00 98.38 94 LEU A O 1
ATOM 763 N N . TYR A 1 95 ? -2.906 1.713 -10.621 1.00 98.38 95 TYR A N 1
ATOM 764 C CA . TYR A 1 95 ? -1.632 1.165 -11.090 1.00 98.38 95 TYR A CA 1
ATOM 765 C C . TYR A 1 95 ? -1.316 1.651 -12.509 1.00 98.38 95 TYR A C 1
ATOM 767 O O . TYR A 1 95 ? -0.233 2.174 -12.764 1.00 98.38 95 TYR A O 1
ATOM 775 N N . MET A 1 96 ? -2.290 1.540 -13.420 1.00 97.94 96 MET A N 1
ATOM 776 C CA . MET A 1 96 ? -2.130 1.974 -14.809 1.00 97.94 96 MET A CA 1
ATOM 777 C C . MET A 1 96 ? -2.009 3.494 -14.928 1.00 97.94 96 MET A C 1
ATOM 779 O O . MET A 1 96 ? -1.221 3.973 -15.741 1.00 97.94 96 MET A O 1
ATOM 783 N N . ALA A 1 97 ? -2.747 4.260 -14.119 1.00 97.44 97 ALA A N 1
ATOM 784 C CA . ALA A 1 97 ? -2.657 5.715 -14.103 1.00 97.44 97 ALA A CA 1
ATOM 785 C C . ALA A 1 97 ? -1.280 6.181 -13.623 1.00 97.44 97 ALA A C 1
ATOM 787 O O . ALA A 1 97 ? -0.655 6.979 -14.313 1.00 97.44 97 ALA A O 1
ATOM 788 N N . ILE A 1 98 ? -0.775 5.650 -12.503 1.00 98.19 98 ILE A N 1
ATOM 789 C CA . ILE A 1 98 ? 0.571 5.973 -12.012 1.00 98.19 98 ILE A CA 1
ATOM 790 C C . ILE A 1 98 ? 1.611 5.598 -13.073 1.00 98.19 98 ILE A C 1
ATOM 792 O O . ILE A 1 98 ? 2.415 6.447 -13.441 1.00 98.19 98 ILE A O 1
ATOM 796 N N . GLY A 1 99 ? 1.549 4.375 -13.615 1.00 96.88 99 GLY A N 1
ATOM 797 C CA . GLY A 1 99 ? 2.484 3.887 -14.635 1.00 96.88 99 GLY A CA 1
ATOM 798 C C . GLY A 1 99 ? 2.495 4.704 -15.927 1.00 96.88 99 GLY A C 1
ATOM 799 O O . GLY A 1 99 ? 3.554 5.004 -16.464 1.00 96.88 99 GLY A O 1
ATOM 800 N N . THR A 1 100 ? 1.326 5.134 -16.398 1.00 97.19 100 THR A N 1
ATOM 801 C CA . THR A 1 100 ? 1.230 5.925 -17.633 1.00 97.19 100 THR A CA 1
ATOM 802 C C . THR A 1 100 ? 1.633 7.377 -17.395 1.00 97.19 100 THR A C 1
ATOM 804 O O . THR A 1 100 ? 2.396 7.946 -18.173 1.00 97.19 100 THR A O 1
ATOM 807 N N . VAL A 1 101 ? 1.144 7.991 -16.310 1.00 97.19 101 VAL A N 1
ATOM 808 C CA . VAL A 1 101 ? 1.433 9.396 -15.990 1.00 97.19 101 VAL A CA 1
ATOM 809 C C . VAL A 1 101 ? 2.910 9.579 -15.679 1.00 97.19 101 VAL A C 1
ATOM 811 O O . VAL A 1 101 ? 3.489 10.547 -16.157 1.00 97.19 101 VAL A O 1
ATOM 814 N N . GLN A 1 102 ? 3.537 8.650 -14.951 1.00 95.56 102 GLN A N 1
ATOM 815 C CA . GLN A 1 102 ? 4.974 8.727 -14.708 1.00 95.56 102 GLN A CA 1
ATOM 816 C C . GLN A 1 102 ? 5.774 8.599 -16.007 1.00 95.56 102 GLN A C 1
ATOM 818 O O . GLN A 1 102 ? 6.723 9.351 -16.185 1.00 95.56 102 GLN A O 1
ATOM 823 N N . GLY A 1 103 ? 5.392 7.695 -16.921 1.00 94.19 103 GLY A N 1
ATOM 824 C CA . GLY A 1 103 ? 6.079 7.539 -18.202 1.00 94.19 103 GLY A CA 1
ATOM 825 C C . GLY A 1 103 ? 5.971 8.813 -19.038 1.00 94.19 103 GLY A C 1
ATOM 826 O O . GLY A 1 103 ? 6.955 9.282 -19.605 1.00 94.19 103 GLY A O 1
ATOM 827 N N . PHE A 1 104 ? 4.798 9.446 -19.017 1.00 95.12 104 PHE A N 1
ATOM 828 C CA . PHE A 1 104 ? 4.589 10.756 -19.621 1.00 95.12 104 PHE A CA 1
ATOM 829 C C . PHE A 1 104 ? 5.447 11.861 -18.979 1.00 95.12 104 PHE A C 1
ATOM 831 O O . PHE A 1 104 ? 6.072 12.633 -19.712 1.00 95.12 104 PHE A O 1
ATOM 838 N N . THR A 1 105 ? 5.517 11.961 -17.641 1.00 93.50 105 THR A N 1
ATOM 839 C CA . THR A 1 105 ? 6.389 12.959 -16.993 1.00 93.50 105 THR A CA 1
ATOM 840 C C . THR A 1 105 ? 7.854 12.694 -17.287 1.00 93.50 105 THR A C 1
ATOM 842 O O . THR A 1 105 ? 8.575 13.646 -17.559 1.00 93.50 105 THR A O 1
ATOM 845 N N . GLN A 1 106 ? 8.287 11.434 -17.294 1.00 89.94 106 GLN A N 1
ATOM 846 C CA . GLN A 1 106 ? 9.661 11.063 -17.624 1.00 89.94 106 GLN A CA 1
ATOM 847 C C . GLN A 1 106 ? 10.013 11.476 -19.054 1.00 89.94 106 GLN A C 1
ATOM 849 O O . GLN A 1 106 ? 10.995 12.182 -19.241 1.00 89.94 106 GLN A O 1
ATOM 854 N N . GLN A 1 107 ? 9.183 11.146 -20.051 1.00 88.31 107 GLN A N 1
ATOM 855 C CA . GLN A 1 107 ? 9.419 11.602 -21.426 1.00 88.31 107 GLN A CA 1
ATOM 856 C C . GLN A 1 107 ? 9.430 13.126 -21.522 1.00 88.31 107 GLN A C 1
ATOM 858 O O . GLN A 1 107 ? 10.343 13.682 -22.116 1.00 88.31 107 GLN A O 1
ATOM 863 N N . THR A 1 108 ? 8.491 13.810 -20.862 1.00 89.62 108 THR A N 1
ATOM 864 C CA . THR A 1 108 ? 8.427 15.282 -20.852 1.00 89.62 108 THR A CA 1
ATOM 865 C C . THR A 1 108 ? 9.679 15.918 -20.242 1.00 89.62 108 THR A C 1
ATOM 867 O O . THR A 1 108 ? 10.209 16.873 -20.800 1.00 89.62 108 THR A O 1
ATOM 870 N N . MET A 1 109 ? 10.172 15.387 -19.117 1.00 85.38 109 MET A N 1
ATOM 871 C CA . MET A 1 109 ? 11.410 15.846 -18.473 1.00 85.38 109 MET A CA 1
ATOM 872 C C . MET A 1 109 ? 12.636 15.620 -19.362 1.00 85.38 109 MET A C 1
ATOM 874 O O . MET A 1 109 ? 13.611 16.357 -19.245 1.00 85.38 109 MET A O 1
ATOM 878 N N . MET A 1 110 ? 12.571 14.624 -20.246 1.00 79.88 110 MET A N 1
ATOM 879 C CA . MET A 1 110 ? 13.664 14.223 -21.124 1.00 79.88 110 MET A CA 1
ATOM 880 C C . MET A 1 110 ? 13.592 14.826 -22.531 1.00 79.88 110 MET A C 1
ATOM 882 O O . MET A 1 110 ? 14.565 14.718 -23.265 1.00 79.88 110 MET A O 1
ATOM 886 N N . LEU A 1 111 ? 12.496 15.495 -22.908 1.00 77.69 111 LEU A N 1
ATOM 887 C CA . LEU A 1 111 ? 12.386 16.198 -24.195 1.00 77.69 111 LEU A CA 1
ATOM 888 C C . LEU A 1 111 ? 13.510 17.222 -24.447 1.00 77.69 111 LEU A C 1
ATOM 890 O O . LEU A 1 111 ? 13.948 17.319 -25.587 1.00 77.69 111 LEU A O 1
ATOM 894 N N . PRO A 1 112 ? 13.990 17.999 -23.449 1.00 69.56 112 PRO A N 1
ATOM 895 C CA . PRO A 1 112 ? 15.057 18.976 -23.681 1.00 69.56 112 PRO A CA 1
ATOM 896 C C . PRO A 1 112 ? 16.445 18.350 -23.873 1.00 69.56 112 PRO A C 1
ATOM 898 O O . PRO A 1 112 ? 17.361 19.033 -24.323 1.00 69.56 112 PRO A O 1
ATOM 901 N N . PHE A 1 113 ? 16.618 17.080 -23.497 1.00 63.72 113 PHE A N 1
ATOM 902 C CA . PHE A 1 113 ? 17.857 16.326 -23.666 1.00 63.72 113 PHE A CA 1
ATOM 903 C C . PHE A 1 113 ? 17.760 15.564 -24.990 1.00 63.72 113 PHE A C 1
ATOM 905 O O . PHE A 1 113 ? 17.481 14.368 -25.028 1.00 63.72 113 PHE A O 1
ATOM 912 N N . ASP A 1 114 ? 17.891 16.312 -26.084 1.00 56.44 114 ASP A N 1
ATOM 913 C CA . ASP A 1 114 ? 17.615 15.843 -27.438 1.00 56.44 114 ASP A CA 1
ATOM 914 C C . ASP A 1 114 ? 18.758 14.983 -28.002 1.00 56.44 114 ASP A C 1
ATOM 916 O O . ASP A 1 114 ? 19.527 15.420 -28.854 1.00 56.44 114 ASP A O 1
ATOM 920 N N . THR A 1 115 ? 18.858 13.731 -27.554 1.00 53.34 115 THR A N 1
ATOM 921 C CA . THR A 1 115 ? 19.625 12.702 -28.281 1.00 53.34 115 THR A CA 1
ATOM 922 C C . THR A 1 115 ? 18.921 12.218 -29.544 1.00 53.34 115 THR A C 1
ATOM 924 O O . THR A 1 115 ? 19.520 11.513 -30.357 1.00 53.34 115 THR A O 1
ATOM 927 N N . GLY A 1 116 ? 17.660 12.620 -29.733 1.00 48.66 116 GLY A N 1
ATOM 928 C CA . GLY A 1 116 ? 16.903 12.429 -30.960 1.00 48.66 116 GLY A CA 1
ATOM 929 C C . GLY A 1 116 ? 17.483 13.224 -32.129 1.00 48.66 116 GLY A C 1
ATOM 930 O O . GLY A 1 116 ? 17.411 12.741 -33.248 1.00 48.66 116 GLY A O 1
ATOM 931 N N . SER A 1 117 ? 18.110 14.379 -31.895 1.00 50.53 117 SER A N 1
ATOM 932 C CA . SER A 1 117 ? 18.785 15.174 -32.931 1.00 50.53 117 SER A CA 1
ATOM 933 C C . SER A 1 117 ? 20.013 14.461 -33.505 1.00 50.53 117 SER A C 1
ATOM 935 O O . SER A 1 117 ? 20.080 14.266 -34.718 1.00 50.53 117 SER A O 1
ATOM 937 N N . ASP A 1 118 ? 20.901 13.943 -32.652 1.00 53.34 118 ASP A N 1
ATOM 938 C CA . ASP A 1 118 ? 22.055 13.133 -33.068 1.00 53.34 118 ASP A CA 1
ATOM 939 C C . ASP A 1 118 ? 21.609 11.821 -33.749 1.00 53.34 118 ASP A C 1
ATOM 941 O O . ASP A 1 118 ? 22.182 11.389 -34.754 1.00 53.34 118 ASP A O 1
ATOM 945 N N . ALA A 1 119 ? 20.533 11.206 -33.241 1.00 49.19 119 ALA A N 1
ATOM 946 C CA . ALA A 1 119 ? 19.912 10.014 -33.815 1.00 49.19 119 ALA A CA 1
ATOM 947 C C . ALA A 1 119 ? 19.272 10.274 -35.179 1.00 49.19 119 ALA A C 1
ATOM 949 O O . ALA A 1 119 ? 19.428 9.476 -36.098 1.00 49.19 119 ALA A O 1
ATOM 950 N N . ALA A 1 120 ? 18.522 11.365 -35.310 1.00 50.22 120 ALA A N 1
ATOM 951 C CA . ALA A 1 120 ? 17.801 11.740 -36.514 1.00 50.22 120 ALA A CA 1
ATOM 952 C C . ALA A 1 120 ? 18.760 12.223 -37.598 1.00 50.22 120 ALA A C 1
ATOM 954 O O . ALA A 1 120 ? 18.532 11.901 -38.758 1.00 50.22 120 ALA A O 1
ATOM 955 N N . GLU A 1 121 ? 19.849 12.914 -37.251 1.00 57.28 121 GLU A N 1
ATOM 956 C CA . GLU A 1 121 ? 20.918 13.260 -38.193 1.00 57.28 121 GLU A CA 1
ATOM 957 C C . GLU A 1 121 ? 21.641 12.009 -38.715 1.00 57.28 121 GLU A C 1
ATOM 959 O O . GLU A 1 121 ? 21.828 11.866 -39.924 1.00 57.28 121 GLU A O 1
ATOM 964 N N . MET A 1 122 ? 21.968 11.046 -37.846 1.00 57.25 122 MET A N 1
ATOM 965 C CA . MET A 1 122 ? 22.558 9.762 -38.257 1.00 57.25 122 MET A CA 1
ATOM 966 C C . MET A 1 122 ? 21.581 8.881 -39.047 1.00 57.25 122 MET A C 1
ATOM 968 O O . MET A 1 122 ? 21.944 8.300 -40.068 1.00 57.25 122 MET A O 1
ATOM 972 N N . VAL A 1 123 ? 20.320 8.780 -38.620 1.00 57.28 123 VAL A N 1
ATOM 973 C CA . VAL A 1 123 ? 19.279 8.040 -39.349 1.00 57.28 123 VAL A CA 1
ATOM 974 C C . VAL A 1 123 ? 19.003 8.701 -40.696 1.00 57.28 123 VAL A C 1
ATOM 976 O O . VAL A 1 123 ? 18.896 7.981 -41.681 1.00 57.28 123 VAL A O 1
ATOM 979 N N . ALA A 1 124 ? 18.981 10.033 -40.783 1.00 62.78 124 ALA A N 1
ATOM 980 C CA . ALA A 1 124 ? 18.898 10.758 -42.049 1.00 62.78 124 ALA A CA 1
ATOM 981 C C . ALA A 1 124 ? 20.141 10.535 -42.929 1.00 62.78 124 ALA A C 1
ATOM 983 O O . ALA A 1 124 ? 20.014 10.444 -44.148 1.00 62.78 124 ALA A O 1
ATOM 984 N N . MET A 1 125 ? 21.329 10.375 -42.338 1.00 64.88 125 MET A N 1
ATOM 985 C CA . MET A 1 125 ? 22.547 9.978 -43.052 1.00 64.88 125 MET A CA 1
ATOM 986 C C . MET A 1 125 ? 22.461 8.534 -43.591 1.00 64.88 125 MET A C 1
ATOM 988 O O . MET A 1 125 ? 22.919 8.265 -44.704 1.00 64.88 125 MET A O 1
ATOM 992 N N . PHE A 1 126 ? 21.844 7.604 -42.854 1.00 64.12 126 PHE A N 1
ATOM 993 C CA . PHE A 1 126 ? 21.610 6.227 -43.312 1.00 64.12 126 PHE A CA 1
ATOM 994 C C . PHE A 1 126 ? 20.468 6.118 -44.338 1.00 64.12 126 PHE A C 1
ATOM 996 O O . PHE A 1 126 ? 20.579 5.348 -45.289 1.00 64.12 126 PHE A O 1
ATOM 1003 N N . ASP A 1 127 ? 19.398 6.896 -44.181 1.00 64.88 127 ASP A N 1
ATOM 1004 C CA . ASP A 1 127 ? 18.232 6.928 -45.079 1.00 64.88 127 ASP A CA 1
ATOM 1005 C C . ASP A 1 127 ? 18.402 7.893 -46.262 1.00 64.88 127 ASP A C 1
ATOM 1007 O O . ASP A 1 127 ? 17.515 8.006 -47.110 1.00 64.88 127 ASP A O 1
ATOM 1011 N N . SER A 1 128 ? 19.557 8.556 -46.357 1.00 73.00 128 SER A N 1
ATOM 1012 C CA . SER A 1 128 ? 19.961 9.339 -47.520 1.00 73.00 128 SER A CA 1
ATOM 1013 C C . SER A 1 128 ? 19.882 8.480 -48.796 1.00 73.00 128 SER A C 1
ATOM 1015 O O . SER A 1 128 ? 20.453 7.382 -48.820 1.00 73.00 128 SER A O 1
ATOM 1017 N N . PRO A 1 129 ? 19.240 8.966 -49.880 1.00 70.94 129 PRO A N 1
ATOM 1018 C CA . PRO A 1 129 ? 19.236 8.294 -51.184 1.00 70.94 129 PRO A CA 1
ATOM 1019 C C . PRO A 1 129 ? 20.644 8.033 -51.735 1.00 70.94 129 PRO A C 1
ATOM 1021 O O . PRO A 1 129 ? 20.831 7.121 -52.535 1.00 70.94 129 PRO A O 1
ATOM 1024 N N . ASP A 1 130 ? 21.621 8.817 -51.275 1.00 75.94 130 ASP A N 1
ATOM 1025 C CA . ASP A 1 130 ? 23.025 8.761 -51.678 1.00 75.94 130 ASP A CA 1
ATOM 1026 C C . ASP A 1 130 ? 23.894 7.964 -50.682 1.00 75.94 130 ASP A C 1
ATOM 1028 O O . ASP A 1 130 ? 25.123 7.968 -50.779 1.00 75.94 130 ASP A O 1
ATOM 1032 N N . SER A 1 131 ? 23.285 7.296 -49.692 1.00 71.69 131 SER A N 1
ATOM 1033 C CA . SER A 1 131 ? 24.014 6.489 -48.710 1.00 71.69 131 SER A CA 1
ATOM 1034 C C . SER A 1 131 ? 24.706 5.300 -49.397 1.00 71.69 131 SER A C 1
ATOM 1036 O O . SER A 1 131 ? 24.029 4.492 -50.033 1.00 71.69 131 SER A O 1
ATOM 1038 N N . PRO A 1 132 ? 26.036 5.127 -49.253 1.00 74.62 132 PRO A N 1
ATOM 1039 C CA . PRO A 1 132 ? 26.778 4.034 -49.891 1.00 74.62 132 PRO A CA 1
ATOM 1040 C C . PRO A 1 132 ? 26.579 2.674 -49.196 1.00 74.62 132 PRO A C 1
ATOM 1042 O O . PRO A 1 132 ? 27.221 1.693 -49.568 1.00 74.62 132 PRO A O 1
ATOM 1045 N N . LEU A 1 133 ? 25.752 2.624 -48.147 1.00 77.25 133 LEU A N 1
ATOM 1046 C CA . LEU A 1 133 ? 25.524 1.447 -47.316 1.00 77.25 133 LEU A CA 1
ATOM 1047 C C . LEU A 1 133 ? 24.379 0.601 -47.875 1.00 77.25 133 LEU A C 1
ATOM 1049 O O . LEU A 1 133 ? 23.352 1.129 -48.293 1.00 77.25 133 LEU A O 1
ATOM 1053 N N . ASP A 1 134 ? 24.549 -0.717 -47.836 1.00 83.62 134 ASP A N 1
ATOM 1054 C CA . ASP A 1 134 ? 23.497 -1.671 -48.185 1.00 83.62 134 ASP A CA 1
ATOM 1055 C C . ASP A 1 134 ? 22.370 -1.683 -47.131 1.00 83.62 134 ASP A C 1
ATOM 1057 O O . ASP A 1 134 ? 22.603 -1.380 -45.957 1.00 83.62 134 ASP A O 1
ATOM 1061 N N . GLU A 1 135 ? 21.148 -2.039 -47.533 1.00 77.19 135 GLU A N 1
ATOM 1062 C CA . GLU A 1 135 ? 19.965 -2.020 -46.659 1.00 77.19 135 GLU A CA 1
ATOM 1063 C C . GLU A 1 135 ? 20.100 -2.938 -45.434 1.00 77.19 135 GLU A C 1
ATOM 1065 O O . GLU A 1 135 ? 19.678 -2.560 -44.335 1.00 77.19 135 GLU A O 1
ATOM 1070 N N . ASP A 1 136 ? 20.749 -4.100 -45.569 1.00 78.06 136 ASP A N 1
ATOM 1071 C CA . ASP A 1 136 ? 20.973 -4.997 -44.430 1.00 78.06 136 ASP A CA 1
ATOM 1072 C C . ASP A 1 136 ? 21.978 -4.394 -43.435 1.00 78.06 136 ASP A C 1
ATOM 1074 O O . ASP A 1 136 ? 21.801 -4.496 -42.219 1.00 78.06 136 ASP A O 1
ATOM 1078 N N . VAL A 1 137 ? 22.984 -3.669 -43.937 1.00 75.19 137 VAL A N 1
ATOM 1079 C CA . VAL A 1 137 ? 23.971 -2.955 -43.112 1.00 75.19 137 VAL A CA 1
ATOM 1080 C C . VAL A 1 137 ? 23.337 -1.752 -42.415 1.00 75.19 137 VAL A C 1
ATOM 1082 O O . VAL A 1 137 ? 23.587 -1.536 -41.230 1.00 75.19 137 VAL A O 1
ATOM 1085 N N . LYS A 1 138 ? 22.468 -0.994 -43.096 1.00 71.56 138 LYS A N 1
ATOM 1086 C CA . LYS A 1 138 ? 21.694 0.096 -42.473 1.00 71.56 138 LYS A CA 1
ATOM 1087 C C . LYS A 1 138 ? 20.816 -0.428 -41.345 1.00 71.56 138 LYS A C 1
ATOM 1089 O O . LYS A 1 138 ? 20.732 0.190 -40.284 1.00 71.56 138 LYS A O 1
ATOM 1094 N N . LYS A 1 139 ? 20.157 -1.567 -41.561 1.00 71.75 139 LYS A N 1
ATOM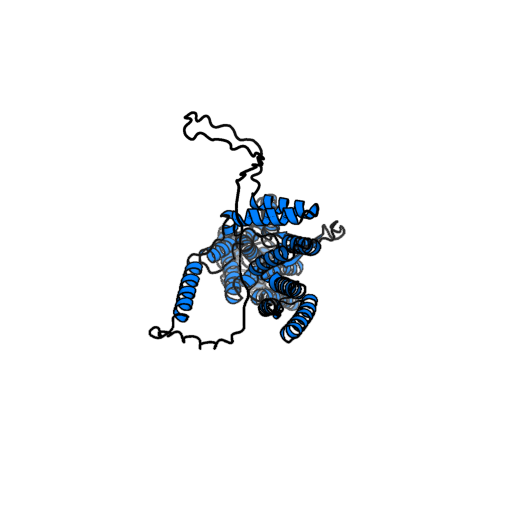 1095 C CA . LYS A 1 139 ? 19.294 -2.202 -40.565 1.00 71.75 139 LYS A CA 1
ATOM 1096 C C . LYS A 1 139 ? 20.087 -2.682 -39.349 1.00 71.75 139 LYS A C 1
ATOM 1098 O O . LYS A 1 139 ? 19.646 -2.445 -38.224 1.00 71.75 139 LYS A O 1
ATOM 1103 N N . GLU A 1 140 ? 21.255 -3.285 -39.568 1.00 75.12 140 GLU A N 1
ATOM 1104 C CA . GLU A 1 140 ? 22.151 -3.705 -38.487 1.00 75.12 140 GLU A CA 1
ATOM 1105 C C . GLU A 1 140 ? 22.686 -2.496 -37.712 1.00 75.12 140 GLU A C 1
ATOM 1107 O O . GLU A 1 140 ? 22.533 -2.451 -36.497 1.00 75.12 140 GLU A O 1
ATOM 1112 N N . LEU A 1 141 ? 23.194 -1.458 -38.387 1.00 67.31 141 LEU A N 1
ATOM 1113 C CA . LEU A 1 141 ? 23.700 -0.240 -37.739 1.00 67.31 141 LEU A CA 1
ATOM 1114 C C . LEU A 1 141 ? 22.614 0.496 -36.945 1.00 67.31 141 LEU A C 1
ATOM 1116 O O . LEU A 1 141 ? 22.859 0.895 -35.810 1.00 67.31 141 LEU A O 1
ATOM 1120 N N . LYS A 1 142 ? 21.388 0.613 -37.476 1.00 65.06 142 LYS A N 1
ATOM 1121 C CA . LYS A 1 142 ? 20.244 1.165 -36.725 1.00 65.06 142 LYS A CA 1
ATOM 1122 C C . LYS A 1 142 ? 19.902 0.317 -35.500 1.00 65.06 142 LYS A C 1
ATOM 1124 O O . LYS A 1 142 ? 19.542 0.864 -34.458 1.00 65.06 142 LYS A O 1
ATOM 1129 N N . SER A 1 143 ? 19.990 -1.010 -35.608 1.00 62.56 143 SER A N 1
ATOM 1130 C CA . SER A 1 143 ? 19.774 -1.909 -34.471 1.00 62.56 143 SER A CA 1
ATOM 1131 C C . SER A 1 143 ? 20.887 -1.796 -33.431 1.00 62.56 143 SER A C 1
ATOM 1133 O O . SER A 1 143 ? 20.588 -1.819 -32.239 1.00 62.56 143 SER A O 1
ATOM 1135 N N . GLN A 1 144 ? 22.140 -1.699 -33.866 1.00 65.25 144 GLN A N 1
ATOM 1136 C CA . GLN A 1 144 ? 23.320 -1.599 -33.015 1.00 65.25 144 GLN A CA 1
ATOM 1137 C C . GLN A 1 144 ? 23.322 -0.271 -32.264 1.00 65.25 144 GLN A C 1
ATOM 1139 O O . GLN A 1 144 ? 23.422 -0.254 -31.048 1.00 65.25 144 GLN A O 1
ATOM 1144 N N . TRP A 1 145 ? 23.048 0.825 -32.963 1.00 63.34 145 TRP A N 1
ATOM 1145 C CA . TRP A 1 145 ? 23.029 2.156 -32.372 1.00 63.34 145 TRP A CA 1
ATOM 1146 C C . TRP A 1 145 ? 21.855 2.354 -31.404 1.00 63.34 145 TRP A C 1
ATOM 1148 O O . TRP A 1 145 ? 22.011 2.954 -30.347 1.00 63.34 145 TRP A O 1
ATOM 1158 N N . ARG A 1 146 ? 20.685 1.758 -31.687 1.00 57.69 146 ARG A N 1
ATOM 1159 C CA . ARG A 1 146 ? 19.597 1.665 -30.696 1.00 57.69 146 ARG A CA 1
ATOM 1160 C C . ARG A 1 146 ? 20.013 0.882 -29.455 1.00 57.69 146 ARG A C 1
ATOM 1162 O O . ARG A 1 146 ? 19.627 1.259 -28.354 1.00 57.69 146 ARG A O 1
ATOM 1169 N N . LYS A 1 147 ? 20.781 -0.200 -29.610 1.00 57.09 147 LYS A N 1
ATOM 1170 C CA . LYS A 1 147 ? 21.336 -0.931 -28.463 1.00 57.09 147 LYS A CA 1
ATOM 1171 C C . LYS A 1 147 ? 22.344 -0.071 -27.700 1.00 57.09 147 LYS A C 1
ATOM 1173 O O . LYS A 1 147 ? 22.296 -0.085 -26.475 1.00 57.09 147 LYS A O 1
ATOM 1178 N N . ASP A 1 148 ? 23.173 0.702 -28.394 1.00 57.44 148 ASP A N 1
ATOM 1179 C CA . ASP A 1 148 ? 24.181 1.574 -27.788 1.00 57.44 148 ASP A CA 1
ATOM 1180 C C . ASP A 1 148 ? 23.532 2.745 -27.026 1.00 57.44 148 ASP A C 1
ATOM 1182 O O . ASP A 1 148 ? 23.853 2.950 -25.859 1.00 57.44 148 ASP A O 1
ATOM 1186 N N . LEU A 1 149 ? 22.500 3.404 -27.575 1.00 54.28 149 LEU A N 1
ATOM 1187 C CA . LEU A 1 149 ? 21.710 4.411 -26.840 1.00 54.28 149 LEU A CA 1
ATOM 1188 C C . LEU A 1 149 ? 21.083 3.853 -25.562 1.00 54.28 149 LEU A C 1
ATOM 1190 O O . LEU A 1 149 ? 21.006 4.518 -24.529 1.00 54.28 149 LEU A O 1
ATOM 1194 N N . MET A 1 150 ? 20.612 2.611 -25.623 1.00 52.28 150 MET A N 1
ATOM 1195 C CA . MET A 1 150 ? 19.996 1.960 -24.473 1.00 52.28 150 MET A CA 1
ATOM 1196 C C . MET A 1 150 ? 21.028 1.498 -23.442 1.00 52.28 150 MET A C 1
ATOM 1198 O O . MET A 1 150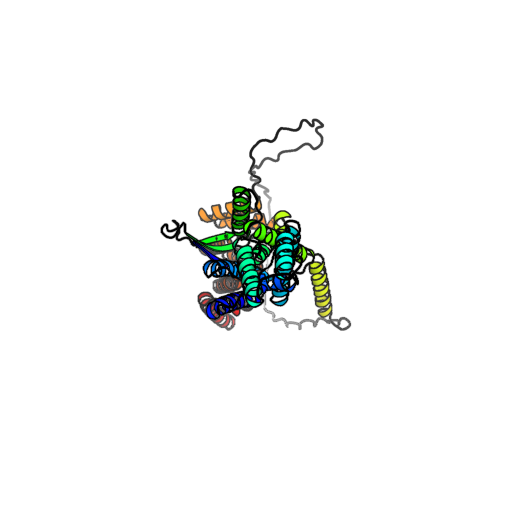 ? 20.710 1.451 -22.254 1.00 52.28 150 MET A O 1
ATOM 1202 N N . GLN A 1 151 ? 22.259 1.196 -23.863 1.00 47.28 151 GLN A N 1
ATOM 1203 C CA . GLN A 1 151 ? 23.380 0.941 -22.956 1.00 47.28 151 GLN A CA 1
ATOM 1204 C C . GLN A 1 151 ? 23.922 2.227 -22.319 1.00 47.28 151 GLN A C 1
ATOM 1206 O O . GLN A 1 151 ? 24.372 2.179 -21.175 1.00 47.28 151 GLN A O 1
ATOM 1211 N N . GLU A 1 152 ? 23.816 3.371 -22.999 1.00 49.91 152 GLU A N 1
ATOM 1212 C CA . GLU A 1 152 ? 24.244 4.683 -22.490 1.00 49.91 152 GLU A CA 1
ATOM 1213 C C . GLU A 1 152 ? 23.199 5.399 -21.607 1.00 49.91 152 GLU A C 1
ATOM 1215 O O . GLU A 1 152 ? 23.489 6.453 -21.044 1.00 49.91 152 GLU A O 1
ATOM 1220 N N . GLY A 1 153 ? 22.017 4.803 -21.389 1.00 52.16 153 GLY A N 1
ATOM 1221 C CA . GLY A 1 153 ? 21.055 5.260 -20.373 1.00 52.16 153 GLY A CA 1
ATOM 1222 C C . GLY A 1 153 ? 19.837 6.034 -20.889 1.00 52.16 153 GLY A C 1
ATOM 1223 O O . GLY A 1 153 ? 19.152 6.681 -20.098 1.00 52.16 153 GLY A O 1
ATOM 1224 N N . PHE A 1 154 ? 19.506 5.946 -22.180 1.00 66.94 154 PHE A N 1
ATOM 1225 C CA . PHE A 1 154 ? 18.420 6.729 -22.794 1.00 66.94 154 PHE A CA 1
ATOM 1226 C C . PHE A 1 154 ? 17.018 6.100 -22.709 1.00 66.94 154 PHE A C 1
ATOM 1228 O O . PHE A 1 154 ? 16.155 6.349 -23.554 1.00 66.94 154 PHE A O 1
ATOM 1235 N N . GLY A 1 155 ? 16.746 5.316 -21.664 1.00 77.50 155 GLY A N 1
ATOM 1236 C CA . GLY A 1 155 ? 15.397 4.816 -21.429 1.00 77.50 155 GLY A CA 1
ATOM 1237 C C . GLY A 1 155 ? 15.153 4.233 -20.044 1.00 77.50 155 GLY A C 1
ATOM 1238 O O . GLY A 1 155 ? 16.074 3.971 -19.272 1.00 77.50 155 GLY A O 1
ATOM 1239 N N . SER A 1 156 ? 13.877 4.021 -19.724 1.00 87.50 156 SER A N 1
ATOM 1240 C CA . SER A 1 156 ? 13.439 3.455 -18.446 1.00 87.50 156 SER A CA 1
ATOM 1241 C C . SER A 1 156 ? 12.615 2.191 -18.628 1.00 87.50 156 SER A C 1
ATOM 1243 O O . SER A 1 156 ? 11.810 2.063 -19.550 1.00 87.50 156 SER A O 1
ATOM 1245 N N . LEU A 1 157 ? 12.794 1.261 -17.695 1.00 90.75 157 LEU A N 1
ATOM 1246 C CA . LEU A 1 157 ? 11.996 0.057 -17.552 1.00 90.75 157 LEU A CA 1
ATOM 1247 C C . LEU A 1 157 ? 11.889 -0.326 -16.075 1.00 90.75 157 LEU A C 1
ATOM 1249 O O . LEU A 1 157 ? 12.770 -0.006 -15.276 1.00 90.75 157 LEU A O 1
ATOM 1253 N N . GLY A 1 158 ? 10.826 -1.040 -15.730 1.00 93.44 158 GLY A N 1
ATOM 1254 C CA . GLY A 1 158 ? 10.591 -1.552 -14.384 1.00 93.44 158 GLY A CA 1
ATOM 1255 C C . GLY A 1 158 ? 9.310 -1.016 -13.766 1.00 93.44 158 GLY A C 1
ATOM 1256 O O . GLY A 1 158 ? 8.894 0.116 -13.998 1.00 93.44 158 GLY A O 1
ATOM 1257 N N . ALA A 1 159 ? 8.706 -1.833 -12.908 1.00 96.56 159 ALA A N 1
ATOM 1258 C CA . ALA A 1 159 ? 7.541 -1.438 -12.119 1.00 96.56 159 ALA A CA 1
ATOM 1259 C C . ALA A 1 159 ? 7.896 -0.499 -10.947 1.00 96.56 159 ALA A C 1
ATOM 1261 O O . ALA A 1 159 ? 7.003 -0.035 -10.239 1.00 96.56 159 ALA A O 1
ATOM 1262 N N . SER A 1 160 ? 9.182 -0.231 -10.705 1.00 96.00 160 SER A N 1
ATOM 1263 C CA . SER A 1 160 ? 9.682 0.443 -9.503 1.00 96.00 160 SER A CA 1
ATOM 1264 C C . SER A 1 160 ? 9.082 1.828 -9.282 1.00 96.00 160 SER A C 1
ATOM 1266 O O . SER A 1 160 ? 8.666 2.141 -8.172 1.00 96.00 160 SER A O 1
ATOM 1268 N N . ALA A 1 161 ? 8.934 2.642 -10.323 1.00 94.81 161 ALA A N 1
ATOM 1269 C CA . ALA A 1 161 ? 8.325 3.957 -10.166 1.00 94.81 161 ALA A CA 1
ATOM 1270 C C . ALA A 1 161 ? 6.818 3.854 -9.806 1.00 94.81 161 ALA A C 1
ATOM 1272 O O . ALA A 1 161 ? 6.342 4.598 -8.945 1.00 94.81 161 ALA A O 1
ATOM 1273 N N . VAL A 1 162 ? 6.097 2.832 -10.305 1.00 97.88 162 VAL A N 1
ATOM 1274 C CA . VAL A 1 162 ? 4.718 2.545 -9.850 1.00 97.88 162 VAL A CA 1
ATOM 1275 C C . VAL A 1 162 ? 4.707 2.121 -8.386 1.00 97.88 162 VAL A C 1
ATOM 1277 O O . VAL A 1 162 ? 3.858 2.568 -7.620 1.00 97.88 162 VAL A O 1
ATOM 1280 N N . ILE A 1 163 ? 5.669 1.291 -7.978 1.00 98.19 163 ILE A N 1
ATOM 1281 C CA . ILE A 1 163 ? 5.837 0.853 -6.589 1.00 98.19 163 ILE A CA 1
ATOM 1282 C C . ILE A 1 163 ? 6.074 2.054 -5.672 1.00 98.19 163 ILE A C 1
ATOM 1284 O O . ILE A 1 163 ? 5.439 2.133 -4.625 1.00 98.19 163 ILE A O 1
ATOM 1288 N N . PHE A 1 164 ? 6.915 3.014 -6.065 1.00 98.06 164 PHE A N 1
ATOM 1289 C CA . PHE A 1 164 ? 7.101 4.260 -5.314 1.00 98.06 164 PHE A CA 1
ATOM 1290 C C . PHE A 1 164 ? 5.824 5.105 -5.261 1.00 98.06 164 PHE A C 1
ATOM 1292 O O . PHE A 1 164 ? 5.538 5.725 -4.236 1.00 98.06 164 PHE A O 1
ATOM 1299 N N . GLY A 1 165 ? 5.008 5.074 -6.315 1.00 98.44 165 GLY A N 1
ATOM 1300 C CA . GLY A 1 165 ? 3.678 5.666 -6.284 1.00 98.44 165 GLY A CA 1
ATOM 1301 C C . GLY A 1 165 ? 2.742 4.984 -5.280 1.00 98.44 165 GLY A C 1
ATOM 1302 O O . GLY A 1 165 ? 2.097 5.662 -4.485 1.00 98.44 165 GLY A O 1
ATOM 1303 N N . LEU A 1 166 ? 2.704 3.649 -5.242 1.00 98.56 166 LEU A N 1
ATOM 1304 C CA . LEU A 1 166 ? 1.932 2.891 -4.246 1.00 98.56 166 LEU A CA 1
ATOM 1305 C C . LEU A 1 166 ? 2.461 3.108 -2.822 1.00 98.56 166 LEU A C 1
ATOM 1307 O O . LEU A 1 166 ? 1.679 3.224 -1.883 1.00 98.56 166 LEU A O 1
ATOM 1311 N N . LEU A 1 167 ? 3.778 3.218 -2.662 1.00 98.00 167 LEU A N 1
ATOM 1312 C CA . LEU A 1 167 ? 4.440 3.563 -1.407 1.00 98.00 167 LEU A CA 1
ATOM 1313 C C . LEU A 1 167 ? 3.952 4.930 -0.903 1.00 98.00 167 LEU A C 1
ATOM 1315 O O . LEU A 1 167 ? 3.564 5.045 0.260 1.00 98.00 167 LEU A O 1
ATOM 1319 N N . ALA A 1 168 ? 3.881 5.942 -1.775 1.00 98.50 168 ALA A N 1
ATOM 1320 C CA . ALA A 1 168 ? 3.319 7.250 -1.437 1.00 98.50 168 ALA A CA 1
ATOM 1321 C C . ALA A 1 168 ? 1.846 7.157 -1.009 1.00 98.50 168 ALA A C 1
ATOM 1323 O O . ALA A 1 168 ? 1.450 7.743 -0.001 1.00 98.50 168 ALA A O 1
ATOM 1324 N N . VAL A 1 169 ? 1.042 6.370 -1.730 1.00 98.56 169 VAL A N 1
ATOM 1325 C CA . VAL A 1 169 ? -0.361 6.110 -1.373 1.00 98.56 169 VAL A CA 1
ATOM 1326 C C . VAL A 1 169 ? -0.462 5.490 0.028 1.00 98.56 169 VAL A C 1
ATOM 1328 O O . VAL A 1 169 ? -1.272 5.942 0.835 1.00 98.56 169 VAL A O 1
ATOM 1331 N N . CYS A 1 170 ? 0.396 4.525 0.366 1.00 97.62 170 CYS A N 1
ATOM 1332 C CA . CYS A 1 170 ? 0.447 3.909 1.694 1.00 97.62 170 CYS A CA 1
ATOM 1333 C C . CYS A 1 170 ? 0.805 4.908 2.807 1.00 97.62 170 CYS A C 1
ATOM 1335 O O . CYS A 1 170 ? 0.167 4.886 3.858 1.00 97.62 170 CYS A O 1
ATOM 1337 N N . VAL A 1 171 ? 1.762 5.819 2.581 1.00 96.19 171 VAL A N 1
ATOM 1338 C CA . VAL A 1 171 ? 2.093 6.892 3.547 1.00 96.19 171 VAL A CA 1
ATOM 1339 C C . VAL A 1 171 ? 0.921 7.840 3.772 1.00 96.19 171 VAL A C 1
ATOM 1341 O O . VAL A 1 171 ? 0.772 8.382 4.862 1.00 96.19 171 VAL A O 1
ATOM 1344 N N . ILE A 1 172 ? 0.080 8.053 2.763 1.00 97.25 172 ILE A N 1
ATOM 1345 C CA . ILE A 1 172 ? -1.082 8.932 2.895 1.00 97.25 172 ILE A CA 1
ATOM 1346 C C . ILE A 1 172 ? -2.242 8.196 3.570 1.00 97.25 172 ILE A C 1
ATOM 1348 O O . ILE A 1 172 ? -2.940 8.799 4.375 1.00 97.25 172 ILE A O 1
ATOM 1352 N N . TRP A 1 173 ? -2.471 6.920 3.260 1.00 96.56 173 TRP A N 1
ATOM 1353 C CA . TRP A 1 173 ? -3.679 6.194 3.679 1.00 96.56 173 TRP A CA 1
ATOM 1354 C C . TRP A 1 173 ? -3.535 5.381 4.963 1.00 96.56 173 TRP A C 1
ATOM 1356 O O . TRP A 1 173 ? -4.534 5.129 5.633 1.00 96.56 173 TRP A O 1
ATOM 1366 N N . ALA A 1 174 ? -2.330 4.912 5.277 1.00 93.50 174 ALA A N 1
ATOM 1367 C CA . ALA A 1 174 ? -2.072 4.020 6.404 1.00 93.50 174 ALA A CA 1
ATOM 1368 C C . ALA A 1 174 ? -0.729 4.287 7.136 1.00 93.50 174 ALA A C 1
ATOM 1370 O O . ALA A 1 174 ? -0.060 3.332 7.527 1.00 93.50 174 ALA A O 1
ATOM 1371 N N . PRO A 1 175 ? -0.280 5.542 7.344 1.00 91.44 175 PRO A N 1
ATOM 1372 C CA . PRO A 1 175 ? 1.034 5.848 7.929 1.00 91.44 175 PRO A CA 1
ATOM 1373 C C . PRO A 1 175 ? 1.286 5.274 9.331 1.00 91.44 175 PRO A C 1
ATOM 1375 O O . PRO A 1 175 ? 2.448 5.024 9.664 1.00 91.44 175 PRO A O 1
ATOM 1378 N N . SER A 1 176 ? 0.242 5.093 10.148 1.00 85.12 176 SER A N 1
ATOM 1379 C CA . SER A 1 176 ? 0.332 4.554 11.516 1.00 85.12 176 SER A CA 1
ATOM 1380 C C . SER A 1 176 ? 0.124 3.042 11.612 1.00 85.12 176 SER A C 1
ATOM 1382 O O . SER A 1 176 ? 0.333 2.476 12.684 1.00 85.12 176 SER A O 1
ATOM 1384 N N . ASN A 1 177 ? -0.271 2.390 10.516 1.00 89.00 177 ASN A N 1
ATOM 1385 C CA . ASN A 1 177 ? -0.277 0.935 10.429 1.00 89.00 177 ASN A CA 1
ATOM 1386 C C . ASN A 1 177 ? 1.151 0.404 10.329 1.00 89.00 177 ASN A C 1
ATOM 1388 O O . ASN A 1 177 ? 2.061 1.134 9.935 1.00 89.00 177 ASN A O 1
ATOM 1392 N N . ASN A 1 178 ? 1.342 -0.869 10.656 1.00 88.06 178 ASN A N 1
ATOM 1393 C CA . ASN A 1 178 ? 2.634 -1.533 10.638 1.00 88.06 178 ASN A CA 1
ATOM 1394 C C . ASN A 1 178 ? 2.742 -2.546 9.500 1.00 88.06 178 ASN A C 1
ATOM 1396 O O . ASN A 1 178 ? 1.773 -3.198 9.099 1.00 88.06 178 ASN A O 1
ATOM 1400 N N . PHE A 1 179 ? 3.964 -2.685 9.003 1.00 88.19 179 PHE A N 1
ATOM 1401 C CA . PHE A 1 179 ? 4.428 -3.843 8.265 1.00 88.19 179 PHE A CA 1
ATOM 1402 C C . PHE A 1 179 ? 5.158 -4.797 9.203 1.00 88.19 179 PHE A C 1
ATOM 1404 O O . PHE A 1 179 ? 5.990 -4.372 10.007 1.00 88.19 179 PHE A O 1
ATOM 1411 N N . ASP A 1 180 ? 4.910 -6.089 9.017 1.00 84.75 180 ASP A N 1
ATOM 1412 C CA . ASP A 1 180 ? 5.762 -7.138 9.553 1.00 84.75 180 ASP A CA 1
ATOM 1413 C C . ASP A 1 180 ? 6.988 -7.258 8.651 1.00 84.75 180 ASP A C 1
ATOM 1415 O O . ASP A 1 180 ? 6.904 -7.645 7.477 1.00 84.75 180 ASP A O 1
ATOM 1419 N N . VAL A 1 181 ? 8.133 -6.876 9.198 1.00 85.56 181 VAL A N 1
ATOM 1420 C CA . VAL A 1 181 ? 9.404 -6.763 8.499 1.00 85.56 181 VAL A CA 1
ATOM 1421 C C . VAL A 1 181 ? 10.363 -7.805 9.038 1.00 85.56 181 VAL A C 1
ATOM 1423 O O . VAL A 1 181 ? 10.581 -7.928 10.241 1.00 85.56 181 VAL A O 1
ATOM 1426 N N . TYR A 1 182 ? 11.025 -8.502 8.127 1.00 84.19 182 TYR A N 1
ATOM 1427 C CA . TYR A 1 182 ? 12.281 -9.157 8.427 1.00 84.19 182 TYR A CA 1
ATOM 1428 C C . TYR A 1 182 ? 13.443 -8.296 7.942 1.00 84.19 182 TYR A C 1
ATOM 1430 O O . TYR A 1 182 ? 13.535 -7.958 6.759 1.00 84.19 182 TYR A O 1
ATOM 1438 N N . PHE A 1 183 ? 14.368 -7.989 8.842 1.00 81.38 183 PHE A N 1
ATOM 1439 C CA . PHE A 1 183 ? 15.580 -7.239 8.574 1.00 81.38 183 PHE A CA 1
ATOM 1440 C C . PHE A 1 183 ? 16.826 -7.979 9.065 1.00 81.38 183 PHE A C 1
ATOM 1442 O O . PHE A 1 183 ? 16.894 -8.486 10.182 1.00 81.38 183 PHE A O 1
ATOM 1449 N N . ARG A 1 184 ? 17.865 -7.983 8.229 1.00 73.62 184 ARG A N 1
ATOM 1450 C CA . ARG A 1 184 ? 19.178 -8.553 8.536 1.00 73.62 184 ARG A CA 1
ATOM 1451 C C . ARG A 1 184 ? 20.301 -7.685 7.976 1.00 73.62 184 ARG A C 1
ATOM 1453 O O . ARG A 1 184 ? 20.267 -7.335 6.791 1.00 73.62 184 ARG A O 1
ATOM 1460 N N . TRP A 1 185 ? 21.318 -7.405 8.791 1.00 65.06 185 TRP A N 1
ATOM 1461 C CA . TRP A 1 185 ? 22.502 -6.643 8.388 1.00 65.06 185 TRP A CA 1
ATOM 1462 C C . TRP A 1 185 ? 23.495 -7.532 7.619 1.00 65.06 185 TRP A C 1
ATOM 1464 O O . TRP A 1 185 ? 24.184 -8.365 8.195 1.00 65.06 185 TRP A O 1
ATOM 1474 N N . GLY A 1 186 ? 23.566 -7.384 6.294 1.00 61.75 186 GLY A N 1
ATOM 1475 C CA . GLY A 1 186 ? 24.427 -8.222 5.447 1.00 61.75 186 GLY A CA 1
ATOM 1476 C C . GLY A 1 186 ? 24.040 -9.712 5.411 1.00 61.75 186 GLY A C 1
ATOM 1477 O O . GLY A 1 186 ? 23.054 -10.145 6.010 1.00 61.75 186 GLY A O 1
ATOM 1478 N N . LEU A 1 187 ? 24.800 -10.513 4.654 1.00 62.06 187 LEU A N 1
ATOM 1479 C CA . LEU A 1 187 ? 24.545 -11.956 4.503 1.00 62.06 187 LEU A CA 1
ATOM 1480 C C . LEU A 1 187 ? 25.039 -12.778 5.709 1.00 62.06 187 LEU A C 1
ATOM 1482 O O . LEU A 1 187 ? 24.574 -13.896 5.916 1.00 62.06 187 LEU A O 1
ATOM 1486 N N . PHE A 1 188 ? 25.962 -12.229 6.509 1.00 61.50 188 PHE A N 1
ATOM 1487 C CA . PHE A 1 188 ? 26.679 -12.968 7.557 1.00 61.50 188 PHE A CA 1
ATOM 1488 C C . PHE A 1 188 ? 26.402 -12.482 8.984 1.00 61.50 188 PHE A C 1
ATOM 1490 O O . PHE A 1 188 ? 26.552 -13.273 9.908 1.00 61.50 188 PHE A O 1
ATOM 1497 N N . MET A 1 189 ? 25.921 -11.251 9.192 1.00 63.50 189 MET A N 1
ATOM 1498 C CA . MET A 1 189 ? 25.550 -10.771 10.528 1.00 63.50 189 MET A CA 1
ATOM 1499 C C . MET A 1 189 ? 24.053 -11.017 10.780 1.00 63.50 189 MET A C 1
ATOM 1501 O O . MET A 1 189 ? 23.204 -10.467 10.075 1.00 63.50 189 MET A O 1
ATOM 1505 N N . PRO A 1 190 ? 23.671 -11.892 11.726 1.00 59.06 190 PRO A N 1
ATOM 1506 C CA . PRO A 1 190 ? 22.289 -11.949 12.187 1.00 59.06 190 PRO A CA 1
ATOM 1507 C C . PRO A 1 190 ? 21.953 -10.659 12.946 1.00 59.06 190 PRO A C 1
ATOM 1509 O O . PRO A 1 190 ? 22.798 -10.105 13.649 1.00 59.06 190 PRO A O 1
ATOM 1512 N N . ALA A 1 191 ? 20.720 -10.170 12.798 1.00 64.12 191 ALA A N 1
ATOM 1513 C CA . ALA A 1 191 ? 20.235 -9.111 13.672 1.00 64.12 191 ALA A CA 1
ATOM 1514 C C . ALA A 1 191 ? 20.184 -9.654 15.119 1.00 64.12 191 ALA A C 1
ATOM 1516 O O . ALA A 1 191 ? 19.768 -10.805 15.297 1.00 64.12 191 ALA A O 1
ATOM 1517 N N . PRO A 1 192 ? 20.606 -8.882 16.140 1.00 62.03 192 PRO A N 1
ATOM 1518 C CA . PRO A 1 192 ? 20.714 -9.366 17.523 1.00 62.03 192 PRO A CA 1
ATOM 1519 C C . PRO A 1 192 ? 19.420 -9.952 18.111 1.00 62.03 192 PRO A C 1
ATOM 1521 O O . PRO A 1 192 ? 19.466 -10.744 19.044 1.00 62.03 192 PRO A O 1
ATOM 1524 N N . ASP A 1 193 ? 18.273 -9.567 17.557 1.00 66.19 193 ASP A N 1
ATOM 1525 C CA . ASP A 1 193 ? 16.913 -9.922 17.967 1.00 66.19 193 ASP A CA 1
ATOM 1526 C C . ASP A 1 193 ? 16.243 -10.970 17.054 1.00 66.19 193 ASP A C 1
ATOM 1528 O O . ASP A 1 193 ? 15.048 -11.224 17.174 1.00 66.19 193 ASP A O 1
ATOM 1532 N N . GLY A 1 194 ? 16.979 -11.569 16.111 1.00 69.94 194 GLY A N 1
ATOM 1533 C CA . GLY A 1 194 ? 16.418 -12.504 15.128 1.00 69.94 194 GLY A CA 1
ATOM 1534 C C . GLY A 1 194 ? 15.786 -11.835 13.898 1.00 69.94 194 GLY A C 1
ATOM 1535 O O . GLY A 1 194 ? 15.383 -12.538 12.972 1.00 69.94 194 GLY A O 1
ATOM 1536 N N . GLY A 1 195 ? 15.766 -10.498 13.838 1.00 69.81 195 GLY A N 1
ATOM 1537 C CA . GLY A 1 195 ? 15.459 -9.724 12.632 1.00 69.81 195 GLY A CA 1
ATOM 1538 C C . GLY A 1 195 ? 13.981 -9.494 12.332 1.00 69.81 195 GLY A C 1
ATOM 1539 O O . GLY A 1 195 ? 13.684 -8.777 11.386 1.00 69.81 195 GLY A O 1
ATOM 1540 N N . ILE A 1 196 ? 13.056 -10.053 13.111 1.00 75.38 196 ILE A N 1
ATOM 1541 C CA . ILE A 1 196 ? 11.611 -9.853 12.924 1.00 75.38 196 ILE A CA 1
ATOM 1542 C C . ILE A 1 196 ? 11.164 -8.621 13.712 1.00 75.38 196 ILE A C 1
ATOM 1544 O O . ILE A 1 196 ? 11.416 -8.536 14.913 1.00 75.38 196 ILE A O 1
ATOM 1548 N N . ARG A 1 197 ? 10.522 -7.660 13.043 1.00 77.75 197 ARG A N 1
ATOM 1549 C CA . ARG A 1 197 ? 10.100 -6.379 13.621 1.00 77.75 197 ARG A CA 1
ATOM 1550 C C . ARG A 1 197 ? 8.778 -5.912 13.025 1.00 77.75 197 ARG A C 1
ATOM 1552 O O . ARG A 1 197 ? 8.517 -6.139 11.851 1.00 77.75 197 ARG A O 1
ATOM 1559 N N . GLU A 1 198 ? 8.001 -5.186 13.814 1.00 81.56 198 GLU A N 1
ATOM 1560 C CA . GLU A 1 198 ? 6.832 -4.439 13.344 1.00 81.56 198 GLU A CA 1
ATOM 1561 C C . GLU A 1 198 ? 7.246 -2.982 13.156 1.00 81.56 198 GLU A C 1
ATOM 1563 O O . GLU A 1 198 ? 7.621 -2.311 14.121 1.00 81.56 198 GLU A O 1
ATOM 1568 N N . TRP A 1 199 ? 7.257 -2.504 11.914 1.00 85.62 199 TRP A N 1
ATOM 1569 C CA . TRP A 1 199 ? 7.625 -1.124 11.598 1.00 85.62 199 TRP A CA 1
ATOM 1570 C C . TRP A 1 199 ? 6.440 -0.390 11.007 1.00 85.62 199 TRP A C 1
ATOM 1572 O O . TRP A 1 199 ? 5.809 -0.891 10.078 1.00 85.62 199 TRP A O 1
ATOM 1582 N N . ALA A 1 200 ? 6.201 0.832 11.480 1.00 89.38 200 ALA A N 1
ATOM 1583 C CA . ALA A 1 200 ? 5.197 1.697 10.884 1.00 89.38 200 ALA A CA 1
ATOM 1584 C C . ALA A 1 200 ? 5.454 1.838 9.376 1.00 89.38 200 ALA A C 1
ATOM 1586 O O . ALA A 1 200 ? 6.597 2.012 8.937 1.00 89.38 200 ALA A O 1
ATOM 1587 N N . ILE A 1 201 ? 4.386 1.791 8.582 1.00 91.06 201 ILE A N 1
ATOM 1588 C CA . ILE A 1 201 ? 4.428 1.971 7.131 1.00 91.06 201 ILE A CA 1
ATOM 1589 C C . ILE A 1 201 ? 5.138 3.287 6.808 1.00 91.06 201 ILE A C 1
ATOM 1591 O O . ILE A 1 201 ? 6.020 3.309 5.956 1.00 91.06 201 ILE A O 1
ATOM 1595 N N . SER A 1 202 ? 4.831 4.363 7.540 1.00 92.38 202 SER A N 1
ATOM 1596 C CA . SER A 1 202 ? 5.521 5.652 7.406 1.00 92.38 202 SER A CA 1
ATOM 1597 C C . SER A 1 202 ? 7.039 5.544 7.586 1.00 92.38 202 SER A C 1
ATOM 1599 O O . SER A 1 202 ? 7.772 6.092 6.767 1.00 92.38 202 SER A O 1
ATOM 1601 N N . THR A 1 203 ? 7.522 4.794 8.581 1.00 90.06 203 THR A N 1
ATOM 1602 C CA . THR A 1 203 ? 8.957 4.558 8.810 1.00 90.06 203 THR A CA 1
ATOM 1603 C C . THR A 1 203 ? 9.597 3.808 7.646 1.00 90.06 203 THR A C 1
ATOM 1605 O O . THR A 1 203 ? 10.623 4.242 7.125 1.00 90.06 203 THR A O 1
ATOM 1608 N N . VAL A 1 204 ? 8.983 2.707 7.202 1.00 90.19 204 VAL A N 1
ATOM 1609 C CA . VAL A 1 204 ? 9.482 1.910 6.069 1.00 90.19 204 VAL A CA 1
ATOM 1610 C C . VAL A 1 204 ? 9.572 2.774 4.812 1.00 90.19 204 VAL A C 1
ATOM 1612 O O . VAL A 1 204 ? 10.612 2.829 4.157 1.00 90.19 204 VAL A O 1
ATOM 1615 N N . CYS A 1 205 ? 8.500 3.498 4.503 1.00 93.50 205 CYS A N 1
ATOM 1616 C CA . CYS A 1 205 ? 8.432 4.396 3.362 1.00 93.50 205 CYS A CA 1
ATOM 1617 C C . CYS A 1 205 ? 9.467 5.525 3.446 1.00 93.50 205 CYS A C 1
ATOM 1619 O O . CYS A 1 205 ? 10.167 5.781 2.467 1.00 93.50 205 CYS A O 1
ATOM 1621 N N . ALA A 1 206 ? 9.604 6.167 4.611 1.00 92.94 206 ALA A N 1
ATOM 1622 C CA . ALA A 1 206 ? 10.572 7.236 4.833 1.00 92.94 206 ALA A CA 1
ATOM 1623 C C . ALA A 1 206 ? 12.007 6.748 4.621 1.00 92.94 206 ALA A C 1
ATOM 1625 O O . ALA A 1 206 ? 12.795 7.460 4.011 1.00 92.94 206 ALA A O 1
ATOM 1626 N N . MET A 1 207 ? 12.343 5.526 5.045 1.00 91.81 207 MET A N 1
ATOM 1627 C CA . MET A 1 207 ? 13.665 4.947 4.797 1.00 91.81 207 MET A CA 1
ATOM 1628 C C . MET A 1 207 ? 13.961 4.776 3.305 1.00 91.81 207 MET A C 1
ATOM 1630 O O . MET A 1 207 ? 15.055 5.125 2.864 1.00 91.81 207 MET A O 1
ATOM 1634 N N . PHE A 1 208 ? 13.008 4.264 2.519 1.00 92.44 208 PHE A N 1
ATOM 1635 C CA . PHE A 1 208 ? 13.205 4.100 1.075 1.00 92.44 208 PHE A CA 1
ATOM 1636 C C . PHE A 1 208 ? 13.303 5.442 0.358 1.00 92.44 208 PHE A C 1
ATOM 1638 O O . PHE A 1 208 ? 14.237 5.643 -0.412 1.00 92.44 208 PHE A O 1
ATOM 1645 N N . VAL A 1 209 ? 12.409 6.385 0.660 1.00 94.44 209 VAL A N 1
ATOM 1646 C CA . VAL A 1 209 ? 12.458 7.734 0.078 1.00 94.44 209 VAL A CA 1
ATOM 1647 C C . VAL A 1 209 ? 13.751 8.448 0.470 1.00 94.44 209 VAL A C 1
ATOM 1649 O O . VAL A 1 209 ? 14.417 9.003 -0.397 1.00 94.44 209 VAL A O 1
ATOM 1652 N N . ALA A 1 210 ? 14.163 8.379 1.738 1.00 93.38 210 ALA A N 1
ATOM 1653 C CA . ALA A 1 210 ? 15.419 8.966 2.195 1.00 93.38 210 ALA A CA 1
ATOM 1654 C C . ALA A 1 210 ? 16.629 8.332 1.501 1.00 93.38 210 ALA A C 1
ATOM 1656 O O . ALA A 1 210 ? 17.549 9.053 1.128 1.00 93.38 210 ALA A O 1
ATOM 1657 N N . LYS A 1 211 ? 16.623 7.012 1.274 1.00 92.38 211 LYS A N 1
ATOM 1658 C CA . LYS A 1 211 ? 17.671 6.327 0.509 1.00 92.38 211 LYS A CA 1
ATOM 1659 C C . LYS A 1 211 ? 17.727 6.825 -0.938 1.00 92.38 211 LYS A C 1
ATOM 1661 O O . LYS A 1 211 ? 18.824 7.095 -1.415 1.00 92.38 211 LYS A O 1
ATOM 1666 N N . GLU A 1 212 ? 16.593 6.982 -1.623 1.00 92.75 212 GLU A N 1
ATOM 1667 C CA . GLU A 1 212 ? 16.576 7.530 -2.991 1.00 92.75 212 GLU A CA 1
ATOM 1668 C C . GLU A 1 212 ? 17.034 8.991 -3.018 1.00 92.75 212 GLU A C 1
ATOM 1670 O O . GLU A 1 212 ? 17.892 9.342 -3.817 1.00 92.75 212 GLU A O 1
ATOM 1675 N N . MET A 1 213 ? 16.534 9.835 -2.109 1.00 92.81 213 MET A N 1
ATOM 1676 C CA . MET A 1 213 ? 16.937 11.242 -2.019 1.00 92.81 213 MET A CA 1
ATOM 1677 C C . MET A 1 213 ? 18.427 11.392 -1.713 1.00 92.81 213 MET A C 1
ATOM 1679 O O . MET A 1 213 ? 19.103 12.209 -2.333 1.00 92.81 213 MET A O 1
ATOM 1683 N N . PHE A 1 214 ? 18.943 10.601 -0.770 1.00 92.94 214 PHE A N 1
ATOM 1684 C CA . PHE A 1 214 ? 20.354 10.609 -0.409 1.00 92.94 214 PHE A CA 1
ATOM 1685 C C . PHE A 1 214 ? 21.227 10.176 -1.584 1.00 92.94 214 PHE A C 1
ATOM 1687 O O . PHE A 1 214 ? 22.207 10.852 -1.873 1.00 92.94 214 PHE A O 1
ATOM 1694 N N . MET A 1 215 ? 20.866 9.095 -2.284 1.00 87.69 215 MET A N 1
ATOM 1695 C CA . MET A 1 215 ? 21.621 8.623 -3.450 1.00 87.69 215 MET A CA 1
ATOM 1696 C C . MET A 1 215 ? 21.542 9.606 -4.621 1.00 87.69 215 MET A C 1
ATOM 1698 O O . MET A 1 215 ? 22.571 9.924 -5.209 1.00 87.69 215 MET A O 1
ATOM 1702 N N . PHE A 1 216 ? 20.359 10.154 -4.902 1.00 89.00 216 PHE A N 1
ATOM 1703 C CA . PHE A 1 216 ? 20.165 11.191 -5.912 1.00 89.00 216 PHE A CA 1
ATOM 1704 C C . PHE A 1 216 ? 21.049 12.408 -5.624 1.00 89.00 216 PHE A C 1
ATOM 1706 O O . PHE A 1 216 ? 21.787 12.856 -6.496 1.00 89.00 216 PHE A O 1
ATOM 1713 N N . TRP A 1 217 ? 21.051 12.898 -4.381 1.00 92.38 217 TRP A N 1
ATOM 1714 C CA . TRP A 1 217 ? 21.915 13.999 -3.957 1.00 92.38 217 TRP A CA 1
ATOM 1715 C C . TRP A 1 217 ? 23.408 13.643 -4.035 1.00 92.38 217 TRP A C 1
ATOM 1717 O O . TRP A 1 217 ? 24.184 14.404 -4.610 1.00 92.38 217 TRP A O 1
ATOM 1727 N N . LEU A 1 218 ? 23.805 12.478 -3.514 1.00 90.38 218 LEU A N 1
ATOM 1728 C CA . LEU A 1 218 ? 25.194 12.008 -3.481 1.00 90.38 218 LEU A CA 1
ATOM 1729 C C . LEU A 1 218 ? 25.796 11.881 -4.885 1.00 90.38 218 LEU A C 1
ATOM 1731 O O . LEU A 1 218 ? 26.980 12.149 -5.073 1.00 90.38 218 LEU A O 1
ATOM 1735 N N . MET A 1 219 ? 24.986 11.493 -5.871 1.00 82.06 219 MET A N 1
ATOM 1736 C CA . MET A 1 219 ? 25.404 11.357 -7.267 1.00 82.06 219 MET A CA 1
ATOM 1737 C C . MET A 1 219 ? 25.420 12.691 -8.033 1.00 82.06 219 MET A C 1
ATOM 1739 O O . MET A 1 219 ? 25.751 12.697 -9.215 1.00 82.06 219 MET A O 1
ATOM 1743 N N . GLY A 1 220 ? 25.089 13.815 -7.385 1.00 82.44 220 GLY A N 1
ATOM 1744 C CA . GLY A 1 220 ? 25.057 15.144 -8.007 1.00 82.44 220 GLY A CA 1
ATOM 1745 C C . GLY A 1 220 ? 23.723 15.499 -8.668 1.00 82.44 220 GLY A C 1
ATOM 1746 O O . GLY A 1 220 ? 23.688 16.352 -9.548 1.00 82.44 220 GLY A O 1
ATOM 1747 N N . MET A 1 221 ? 22.633 14.848 -8.255 1.00 83.69 221 MET A N 1
ATOM 1748 C CA . MET A 1 221 ? 21.280 14.983 -8.810 1.00 83.69 221 MET A CA 1
ATOM 1749 C C . MET A 1 221 ? 21.174 14.743 -10.331 1.00 83.69 221 MET A C 1
ATOM 1751 O O . MET A 1 221 ? 20.484 15.500 -11.021 1.00 83.69 221 MET A O 1
ATOM 1755 N N . PRO A 1 222 ? 21.830 13.702 -10.884 1.00 78.12 222 PRO A N 1
ATOM 1756 C CA . PRO A 1 222 ? 21.707 13.374 -12.294 1.00 78.12 222 PRO A CA 1
ATOM 1757 C C . PRO A 1 222 ? 20.325 12.784 -12.571 1.00 78.12 222 PRO A C 1
ATOM 1759 O O . PRO A 1 222 ? 19.699 12.192 -11.695 1.00 78.12 222 PRO A O 1
ATOM 1762 N N . LEU A 1 223 ? 19.864 12.872 -13.814 1.00 73.31 223 LEU A N 1
ATOM 1763 C CA . LEU A 1 223 ? 18.685 12.131 -14.253 1.00 73.31 223 LEU A CA 1
ATOM 1764 C C . LEU A 1 223 ? 18.978 10.623 -14.188 1.00 73.31 223 LEU A C 1
ATOM 1766 O O . LEU A 1 223 ? 19.578 10.049 -15.090 1.00 73.31 223 LEU A O 1
ATOM 1770 N N . SER A 1 224 ? 18.596 10.002 -13.074 1.00 79.56 224 SER A N 1
ATOM 1771 C CA . SER A 1 224 ? 18.946 8.630 -12.709 1.00 79.56 224 SER A CA 1
ATOM 1772 C C . SER A 1 224 ? 17.724 7.832 -12.264 1.00 79.56 224 SER A C 1
ATOM 1774 O O . SER A 1 224 ? 16.621 8.366 -12.138 1.00 79.56 224 SER A O 1
ATOM 1776 N N . SER A 1 225 ? 17.920 6.543 -11.974 1.00 83.19 225 SER A N 1
ATOM 1777 C CA . SER A 1 225 ? 16.856 5.671 -11.452 1.00 83.19 225 SER A CA 1
ATOM 1778 C C . SER A 1 225 ? 16.190 6.248 -10.196 1.00 83.19 225 SER A C 1
ATOM 1780 O O . SER A 1 225 ? 14.972 6.167 -10.050 1.00 83.19 225 SER A O 1
ATOM 1782 N N . GLU A 1 226 ? 16.962 6.906 -9.332 1.00 88.19 226 GLU A N 1
ATOM 1783 C CA . GLU A 1 226 ? 16.478 7.577 -8.126 1.00 88.19 226 GLU A CA 1
ATOM 1784 C C . GLU A 1 226 ? 15.493 8.709 -8.453 1.00 88.19 226 GLU A C 1
ATOM 1786 O O . GLU A 1 226 ? 14.422 8.803 -7.851 1.00 88.19 226 GLU A O 1
ATOM 1791 N N . ALA A 1 227 ? 15.808 9.540 -9.453 1.00 87.88 227 ALA A N 1
ATOM 1792 C CA . ALA A 1 227 ? 14.916 10.606 -9.906 1.00 87.88 227 ALA A CA 1
ATOM 1793 C C . ALA A 1 227 ? 13.596 10.037 -10.455 1.00 87.88 227 ALA A C 1
ATOM 1795 O O . ALA A 1 227 ? 12.514 10.557 -10.171 1.00 87.88 227 ALA A O 1
ATOM 1796 N N . LEU A 1 228 ? 13.672 8.924 -11.194 1.00 90.00 228 LEU A N 1
ATOM 1797 C CA . LEU A 1 228 ? 12.500 8.233 -11.733 1.00 90.00 228 LEU A CA 1
ATOM 1798 C C . LEU A 1 228 ? 11.603 7.669 -10.617 1.00 90.00 228 LEU A C 1
ATOM 1800 O O . LEU A 1 228 ? 10.378 7.785 -10.709 1.00 90.00 228 LEU A O 1
ATOM 1804 N N . HIS A 1 229 ? 12.188 7.112 -9.552 1.00 94.56 229 HIS A N 1
ATOM 1805 C CA . HIS A 1 229 ? 11.452 6.657 -8.369 1.00 94.56 229 HIS A CA 1
ATOM 1806 C C . HIS A 1 229 ? 10.756 7.813 -7.640 1.00 94.56 229 HIS A C 1
ATOM 1808 O O . HIS A 1 229 ? 9.578 7.704 -7.293 1.00 94.56 229 HIS A O 1
ATOM 1814 N N . LEU A 1 230 ? 11.446 8.943 -7.455 1.00 94.75 230 LEU A N 1
ATOM 1815 C CA . LEU A 1 230 ? 10.872 10.136 -6.824 1.00 94.75 230 LEU A CA 1
ATOM 1816 C C . LEU A 1 230 ? 9.730 10.740 -7.659 1.00 94.75 230 LEU A C 1
ATOM 1818 O O . LEU A 1 230 ? 8.720 11.155 -7.091 1.00 94.75 230 LEU A O 1
ATOM 1822 N N . ASN A 1 231 ? 9.823 10.719 -8.994 1.00 94.75 231 ASN A N 1
ATOM 1823 C CA . ASN A 1 231 ? 8.704 11.082 -9.873 1.00 94.75 231 ASN A CA 1
ATOM 1824 C C . ASN A 1 231 ? 7.484 10.172 -9.637 1.00 94.75 231 ASN A C 1
ATOM 1826 O O . ASN A 1 231 ? 6.369 10.666 -9.464 1.00 94.75 231 ASN A O 1
ATOM 1830 N N . GLY A 1 232 ? 7.700 8.854 -9.551 1.00 96.75 232 GLY A N 1
ATOM 1831 C CA . GLY A 1 232 ? 6.652 7.890 -9.203 1.00 96.75 232 GLY A CA 1
ATOM 1832 C C . GLY A 1 232 ? 5.994 8.195 -7.853 1.00 96.75 232 GLY A C 1
ATOM 1833 O O . GLY A 1 232 ? 4.765 8.231 -7.752 1.00 96.75 232 GLY A O 1
ATOM 1834 N N . PHE A 1 233 ? 6.799 8.517 -6.834 1.00 97.62 233 PHE A N 1
ATOM 1835 C CA . PHE A 1 233 ? 6.315 8.932 -5.513 1.00 97.62 233 PHE A CA 1
ATOM 1836 C C . PHE A 1 233 ? 5.424 10.180 -5.584 1.00 97.62 233 PHE A C 1
ATOM 1838 O O . PHE A 1 233 ? 4.349 10.194 -4.990 1.00 97.62 233 PHE A O 1
ATOM 1845 N N . ILE A 1 234 ? 5.821 11.212 -6.337 1.00 97.25 234 ILE A N 1
ATOM 1846 C CA . ILE A 1 234 ? 5.044 12.457 -6.488 1.00 97.25 234 ILE A CA 1
ATOM 1847 C C . ILE A 1 234 ? 3.693 12.187 -7.163 1.00 97.25 234 ILE A C 1
ATOM 1849 O O . ILE A 1 234 ? 2.651 12.627 -6.666 1.00 97.25 234 ILE A O 1
ATOM 1853 N N . VAL A 1 235 ? 3.689 11.435 -8.269 1.00 97.75 235 VAL A N 1
ATOM 1854 C CA . VAL A 1 235 ? 2.458 11.072 -8.992 1.00 97.75 235 VAL A CA 1
ATOM 1855 C C . VAL A 1 235 ? 1.528 10.253 -8.094 1.00 97.75 235 VAL A C 1
ATOM 1857 O O . VAL A 1 235 ? 0.330 10.538 -8.007 1.00 97.75 235 VAL A O 1
ATOM 1860 N N . GLY A 1 236 ? 2.075 9.269 -7.378 1.00 98.19 236 GLY A N 1
ATOM 1861 C CA . GLY A 1 236 ? 1.322 8.465 -6.420 1.00 98.19 236 GLY A CA 1
ATOM 1862 C C . GLY A 1 236 ? 0.778 9.278 -5.250 1.00 98.19 236 GLY A C 1
ATOM 1863 O O . GLY A 1 236 ? -0.375 9.087 -4.872 1.00 98.19 236 GLY A O 1
ATOM 1864 N N . ALA A 1 237 ? 1.549 10.232 -4.721 1.00 98.06 237 ALA A N 1
ATOM 1865 C CA . ALA A 1 237 ? 1.109 11.117 -3.647 1.00 98.06 237 ALA A CA 1
ATOM 1866 C C . ALA A 1 237 ? -0.091 11.969 -4.081 1.00 98.06 237 ALA A C 1
ATOM 1868 O O . ALA A 1 237 ? -1.086 12.052 -3.358 1.00 98.06 237 ALA A O 1
ATOM 1869 N N . ALA A 1 238 ? -0.040 12.543 -5.287 1.00 97.81 238 ALA A N 1
ATOM 1870 C CA . ALA A 1 238 ? -1.155 13.295 -5.857 1.00 97.81 238 ALA A CA 1
ATOM 1871 C C . ALA A 1 238 ? -2.407 12.416 -6.026 1.00 97.81 238 ALA A C 1
ATOM 1873 O O . ALA A 1 238 ? -3.502 12.812 -5.618 1.00 97.81 238 ALA A O 1
ATOM 1874 N N . CYS A 1 239 ? -2.247 11.199 -6.560 1.00 97.75 239 CYS A N 1
ATOM 1875 C CA . CYS A 1 239 ? -3.348 10.247 -6.711 1.00 97.75 239 CYS A CA 1
ATOM 1876 C C . CYS A 1 239 ? -3.939 9.842 -5.350 1.00 97.75 239 CYS A C 1
ATOM 1878 O O . CYS A 1 239 ? -5.150 9.928 -5.149 1.00 97.75 239 CYS A O 1
ATOM 1880 N N . GLY A 1 240 ? -3.091 9.451 -4.396 1.00 97.62 240 GLY A N 1
ATOM 1881 C CA . GLY A 1 240 ? -3.487 9.021 -3.056 1.00 97.62 240 GLY A CA 1
ATOM 1882 C C . GLY A 1 240 ? -4.208 10.119 -2.277 1.00 97.62 240 GLY A C 1
ATOM 1883 O O . GLY A 1 240 ? -5.281 9.872 -1.719 1.00 97.62 240 GLY A O 1
ATOM 1884 N N . ALA A 1 241 ? -3.675 11.343 -2.293 1.00 97.44 241 ALA A N 1
ATOM 1885 C CA . ALA A 1 241 ? -4.306 12.500 -1.665 1.00 97.44 241 ALA A CA 1
ATOM 1886 C C . ALA A 1 241 ? -5.648 12.844 -2.328 1.00 97.44 241 ALA A C 1
ATOM 1888 O O . ALA A 1 241 ? -6.643 13.044 -1.631 1.00 97.44 241 ALA A O 1
ATOM 1889 N N . GLY A 1 242 ? -5.708 12.858 -3.665 1.00 96.75 242 GLY A N 1
ATOM 1890 C CA . GLY A 1 242 ? -6.942 13.122 -4.407 1.00 96.75 242 GLY A CA 1
ATOM 1891 C C . GLY A 1 242 ? -8.034 12.102 -4.091 1.00 96.75 242 GLY A C 1
ATOM 1892 O O . GLY A 1 242 ? -9.152 12.471 -3.734 1.00 96.75 242 GLY A O 1
ATOM 1893 N N . MET A 1 243 ? -7.703 10.811 -4.130 1.00 97.12 243 MET A N 1
ATOM 1894 C CA . MET A 1 243 ? -8.633 9.732 -3.789 1.00 97.12 243 MET A CA 1
ATOM 1895 C C . MET A 1 243 ? -9.160 9.838 -2.354 1.00 97.12 243 MET A C 1
ATOM 1897 O O . MET A 1 243 ? -10.350 9.603 -2.127 1.00 97.12 243 MET A O 1
ATOM 1901 N N . LEU A 1 244 ? -8.308 10.220 -1.400 1.00 95.12 244 LEU A N 1
ATOM 1902 C CA . LEU A 1 244 ? -8.708 10.454 -0.013 1.00 95.12 244 LEU A CA 1
ATOM 1903 C C . LEU A 1 244 ? -9.664 11.651 0.092 1.00 95.12 244 LEU A C 1
ATOM 1905 O O . LEU A 1 244 ? -10.767 11.524 0.622 1.00 95.12 244 LEU A O 1
ATOM 1909 N N . VAL A 1 245 ? -9.291 12.801 -0.476 1.00 95.12 245 VAL A N 1
ATOM 1910 C CA . VAL A 1 245 ? -10.070 14.048 -0.386 1.00 95.12 245 VAL A CA 1
ATOM 1911 C C . VAL A 1 245 ? -11.413 13.953 -1.122 1.00 95.12 245 VAL A C 1
ATOM 1913 O O . VAL A 1 245 ? -12.427 14.477 -0.649 1.00 95.12 245 VAL A O 1
ATOM 1916 N N . TRP A 1 246 ? -11.461 13.249 -2.255 1.00 94.88 246 TRP A N 1
ATOM 1917 C CA . TRP A 1 246 ? -12.691 13.015 -3.019 1.00 94.88 246 TRP A CA 1
ATOM 1918 C C . TRP A 1 246 ? -13.559 11.881 -2.462 1.00 94.88 246 TRP A C 1
ATOM 1920 O O . TRP A 1 246 ? -14.670 11.663 -2.954 1.00 94.88 246 TRP A O 1
ATOM 1930 N N . GLY A 1 247 ? -13.105 11.179 -1.420 1.00 92.31 247 GLY A N 1
ATOM 1931 C CA . GLY A 1 247 ? -13.864 10.105 -0.783 1.00 92.31 247 GLY A CA 1
ATOM 1932 C C . GLY A 1 247 ? -13.985 8.847 -1.641 1.00 92.31 247 GLY A C 1
ATOM 1933 O O . GLY A 1 247 ? -15.019 8.177 -1.626 1.00 92.31 247 GLY A O 1
ATOM 1934 N N . TRP A 1 248 ? -12.957 8.554 -2.437 1.00 93.19 248 TRP A N 1
ATOM 1935 C CA . TRP A 1 248 ? -12.825 7.295 -3.178 1.00 93.19 248 TRP A CA 1
ATOM 1936 C C . TRP A 1 248 ? -12.219 6.185 -2.314 1.00 93.19 248 TRP A C 1
ATOM 1938 O O . TRP A 1 248 ? -12.305 5.014 -2.682 1.00 93.19 248 TRP A O 1
ATOM 1948 N N . VAL A 1 249 ? -11.650 6.547 -1.166 1.00 92.88 249 VAL A N 1
ATOM 1949 C CA . VAL A 1 249 ? -11.174 5.639 -0.125 1.00 92.88 249 VAL A CA 1
ATOM 1950 C C . VAL A 1 249 ? -11.609 6.174 1.241 1.00 92.88 249 VAL A C 1
ATOM 1952 O O . VAL A 1 249 ? -11.634 7.387 1.449 1.00 92.88 249 VAL A O 1
ATOM 1955 N N . ASP A 1 250 ? -11.969 5.272 2.152 1.00 87.06 250 ASP A N 1
ATOM 1956 C CA . ASP A 1 250 ? -12.102 5.570 3.579 1.00 87.06 250 ASP A CA 1
ATOM 1957 C C . ASP A 1 250 ? -10.921 4.915 4.298 1.00 87.06 250 ASP A C 1
ATOM 1959 O O . ASP A 1 250 ? -10.658 3.725 4.116 1.00 87.06 250 ASP A O 1
ATOM 1963 N N . CYS A 1 251 ? -10.169 5.710 5.052 1.00 87.50 251 CYS A N 1
ATOM 1964 C CA . CYS A 1 251 ? -8.992 5.246 5.778 1.00 87.50 251 CYS A CA 1
ATOM 1965 C C . CYS A 1 251 ? -9.249 5.106 7.280 1.00 87.50 251 CYS A C 1
ATOM 1967 O O . CYS A 1 251 ? -8.304 4.846 8.013 1.00 87.50 251 CYS A O 1
ATOM 1969 N N . GLU A 1 252 ? -10.495 5.271 7.737 1.00 81.62 252 GLU A N 1
ATOM 1970 C CA . GLU A 1 252 ? -10.919 5.040 9.126 1.00 81.62 252 GLU A CA 1
ATOM 1971 C C . GLU A 1 252 ? -10.125 5.830 10.180 1.00 81.62 252 GLU A C 1
ATOM 1973 O O . GLU A 1 252 ? -10.009 5.417 11.331 1.00 81.62 252 GLU A O 1
ATOM 1978 N N . GLY A 1 253 ? -9.573 6.985 9.806 1.00 83.62 253 GLY A N 1
ATOM 1979 C CA . GLY A 1 253 ? -8.763 7.795 10.711 1.00 83.62 253 GLY A CA 1
ATOM 1980 C C . GLY A 1 253 ? -7.276 7.427 10.756 1.00 83.62 253 GLY A C 1
ATOM 1981 O O . GLY A 1 253 ? -6.529 8.081 11.479 1.00 83.62 253 GLY A O 1
ATOM 1982 N N . TYR A 1 254 ? -6.833 6.419 9.998 1.00 84.44 254 TYR A N 1
ATOM 1983 C CA . TYR A 1 254 ? -5.418 6.043 9.898 1.00 84.44 254 TYR A CA 1
ATOM 1984 C C . TYR A 1 254 ? -4.631 6.915 8.916 1.00 84.44 254 TYR A C 1
ATOM 1986 O O . TYR A 1 254 ? -3.405 6.887 8.948 1.00 84.44 254 TYR A O 1
ATOM 1994 N N . ASP A 1 255 ? -5.306 7.681 8.054 1.00 91.62 255 ASP A N 1
ATOM 1995 C CA . ASP A 1 255 ? -4.666 8.519 7.042 1.00 91.62 255 ASP A CA 1
ATOM 1996 C C . ASP A 1 255 ? -3.887 9.705 7.625 1.00 91.62 255 ASP A C 1
ATOM 1998 O O . ASP A 1 255 ? -4.103 10.166 8.746 1.00 91.62 255 ASP A O 1
ATOM 2002 N N . LEU A 1 256 ? -2.995 10.251 6.805 1.00 91.00 256 LEU A N 1
ATOM 2003 C CA . LEU A 1 256 ? -2.106 11.341 7.176 1.00 91.00 256 LEU A CA 1
ATOM 2004 C C . LEU A 1 256 ? -2.856 12.626 7.571 1.00 91.00 256 LEU A C 1
ATOM 2006 O O . LEU A 1 256 ? -2.394 13.342 8.459 1.00 91.00 256 LEU A O 1
ATOM 2010 N N . ILE A 1 257 ? -4.016 12.914 6.960 1.00 91.75 257 ILE A N 1
ATOM 2011 C CA . ILE A 1 257 ? -4.829 14.093 7.312 1.00 91.75 257 ILE A CA 1
ATOM 2012 C C . ILE A 1 257 ? -5.413 13.912 8.715 1.00 91.75 257 ILE A C 1
ATOM 2014 O O . ILE A 1 257 ? -5.417 14.856 9.505 1.00 91.75 257 ILE A O 1
ATOM 2018 N N . SER A 1 258 ? -5.870 12.702 9.035 1.00 87.12 258 SER A N 1
ATOM 2019 C CA . SER A 1 258 ? -6.378 12.349 10.359 1.00 87.12 258 SER A CA 1
ATOM 2020 C C . SER A 1 258 ? -5.320 12.479 11.450 1.00 87.12 258 SER A C 1
ATOM 2022 O O . SER A 1 258 ? -5.580 13.095 12.486 1.00 87.12 258 SER A O 1
ATOM 2024 N N . ILE A 1 259 ? -4.121 11.938 11.204 1.00 86.38 259 ILE A N 1
ATOM 2025 C CA . ILE A 1 259 ? -3.009 11.984 12.162 1.00 86.38 259 ILE A CA 1
ATOM 2026 C C . ILE A 1 259 ? -2.563 13.424 12.400 1.00 86.38 259 ILE A C 1
ATOM 2028 O O . ILE A 1 259 ? -2.490 13.860 13.545 1.00 86.38 259 ILE A O 1
ATOM 2032 N N . TRP A 1 260 ? -2.310 14.187 11.333 1.00 87.75 260 TRP A N 1
ATOM 2033 C CA . TRP A 1 260 ? -1.863 15.574 11.472 1.00 87.75 260 TRP A CA 1
ATOM 2034 C C . TRP A 1 260 ? -2.951 16.458 12.096 1.00 87.75 260 TRP A C 1
ATOM 2036 O O . TRP A 1 260 ? -2.676 17.309 12.938 1.00 87.75 260 TRP A O 1
ATOM 2046 N N . GLY A 1 261 ? -4.212 16.234 11.732 1.00 78.25 261 GLY A N 1
ATOM 2047 C CA . GLY A 1 261 ? -5.340 16.975 12.286 1.00 78.25 261 GLY A CA 1
ATOM 2048 C C . GLY A 1 261 ? -5.728 16.586 13.716 1.00 78.25 261 GLY A C 1
ATOM 2049 O O . GLY A 1 261 ? -6.599 17.249 14.283 1.00 78.25 261 GLY A O 1
ATOM 2050 N N . GLY A 1 262 ? -5.159 15.511 14.278 1.00 80.62 262 GLY A N 1
ATOM 2051 C CA . GLY A 1 262 ? -5.507 14.979 15.601 1.00 80.62 262 GLY A CA 1
ATOM 2052 C C . GLY A 1 262 ? -6.957 14.491 15.729 1.00 80.62 262 GLY A C 1
ATOM 2053 O O . GLY A 1 262 ? -7.464 14.337 16.837 1.00 80.62 262 GLY A O 1
ATOM 2054 N N . LYS A 1 263 ? -7.664 14.291 14.609 1.00 80.62 263 LYS A N 1
ATOM 2055 C CA . LYS A 1 263 ? -9.067 13.853 14.574 1.00 80.62 263 LYS A CA 1
ATOM 2056 C C . LYS A 1 263 ? -9.353 13.067 13.295 1.00 80.62 263 LYS A C 1
ATOM 2058 O O . LYS A 1 263 ? -8.823 13.445 12.253 1.00 80.62 263 LYS A O 1
ATOM 2063 N N . PRO A 1 264 ? -10.244 12.057 13.317 1.00 82.19 264 PRO A N 1
ATOM 2064 C CA . PRO A 1 264 ? -10.569 11.285 12.122 1.00 82.19 264 PRO A CA 1
ATOM 2065 C C . PRO A 1 264 ? -11.091 12.174 10.985 1.00 82.19 264 PRO A C 1
ATOM 2067 O O . PRO A 1 264 ? -12.129 12.836 11.105 1.00 82.19 264 PRO A O 1
ATOM 2070 N N . TYR A 1 265 ? -10.361 12.195 9.875 1.00 87.00 265 TYR A N 1
ATOM 2071 C CA . TYR A 1 265 ? -10.759 12.820 8.628 1.00 87.00 265 TYR A CA 1
ATOM 2072 C C . TYR A 1 265 ? -11.829 11.971 7.947 1.00 87.00 265 TYR A C 1
ATOM 2074 O O . TYR A 1 265 ? -11.746 10.747 7.876 1.00 87.00 265 TYR A O 1
ATOM 2082 N N . LYS A 1 266 ? -12.848 12.642 7.407 1.00 88.12 266 LYS A N 1
ATOM 2083 C CA . LYS A 1 266 ? -13.871 11.996 6.590 1.00 88.12 266 LYS A CA 1
ATOM 2084 C C . LYS A 1 266 ? -14.243 12.884 5.421 1.00 88.12 266 LYS A C 1
ATOM 2086 O O . LYS A 1 266 ? -14.692 14.019 5.604 1.00 88.12 266 LYS A O 1
ATOM 2091 N N . ALA A 1 267 ? -14.080 12.361 4.210 1.00 90.62 267 ALA A N 1
ATOM 2092 C CA . ALA A 1 267 ? -14.413 13.095 3.002 1.00 90.62 267 ALA A CA 1
ATOM 2093 C C . ALA A 1 267 ? -15.903 13.475 2.981 1.00 90.62 267 ALA A C 1
ATOM 2095 O O . ALA A 1 267 ? -16.779 12.673 3.321 1.00 90.62 267 ALA A O 1
ATOM 2096 N N . LYS A 1 268 ? -16.211 14.691 2.505 1.00 90.44 268 LYS A N 1
ATOM 2097 C CA . LYS A 1 268 ? -17.593 15.208 2.433 1.00 90.44 268 LYS A CA 1
ATOM 2098 C C . LYS A 1 268 ? -18.524 14.271 1.656 1.00 90.44 268 LYS A C 1
ATOM 2100 O O . LYS A 1 268 ? -19.681 14.108 2.034 1.00 90.44 268 LYS A O 1
ATOM 2105 N N . ALA A 1 269 ? -18.019 13.654 0.586 1.00 90.44 269 ALA A N 1
ATOM 2106 C CA . ALA A 1 269 ? -18.774 12.708 -0.230 1.00 90.44 269 ALA A CA 1
ATOM 2107 C C . ALA A 1 269 ? -19.170 11.446 0.557 1.00 90.44 269 ALA A C 1
ATOM 2109 O O . ALA A 1 269 ? -20.318 11.013 0.459 1.00 90.44 269 ALA A O 1
ATOM 2110 N N . ILE A 1 270 ? -18.261 10.900 1.372 1.00 87.19 270 ILE A N 1
ATOM 2111 C CA . ILE A 1 270 ? -18.522 9.727 2.221 1.00 87.19 270 ILE A CA 1
ATOM 2112 C C . ILE A 1 270 ? -19.525 10.098 3.315 1.00 87.19 270 ILE A C 1
ATOM 2114 O O . ILE A 1 270 ? -20.566 9.459 3.432 1.00 87.19 270 ILE A O 1
ATOM 2118 N N . ALA A 1 271 ? -19.283 11.195 4.040 1.00 87.88 271 ALA A N 1
ATOM 2119 C CA . ALA A 1 271 ? -20.192 11.666 5.087 1.00 87.88 271 ALA A CA 1
ATOM 2120 C C . ALA A 1 271 ? -21.616 11.930 4.556 1.00 87.88 271 ALA A C 1
ATOM 2122 O O . ALA A 1 271 ? -22.609 11.646 5.230 1.00 87.88 271 ALA A O 1
ATOM 2123 N N . LYS A 1 272 ? -21.735 12.448 3.325 1.00 91.06 272 LYS A N 1
ATOM 2124 C CA . LYS A 1 272 ? -23.024 12.632 2.648 1.00 91.06 272 LYS A CA 1
ATOM 2125 C C . LYS A 1 272 ? -23.707 11.292 2.352 1.00 91.06 272 LYS A C 1
ATOM 2127 O O . LYS A 1 272 ? -24.881 11.151 2.689 1.00 91.06 272 LYS A O 1
ATOM 2132 N N . ARG A 1 273 ? -22.993 10.322 1.767 1.00 88.25 273 ARG A N 1
ATOM 2133 C CA . ARG A 1 273 ? -23.534 8.984 1.453 1.00 88.25 273 ARG A CA 1
ATOM 2134 C C . ARG A 1 273 ? -24.032 8.270 2.704 1.00 88.25 273 ARG A C 1
ATOM 2136 O O . ARG A 1 273 ? -25.174 7.829 2.725 1.00 88.25 273 ARG A O 1
ATOM 2143 N N . GLU A 1 274 ? -23.247 8.265 3.775 1.00 85.94 274 GLU A N 1
ATOM 2144 C CA . GLU A 1 274 ? -23.656 7.658 5.047 1.00 85.94 274 GLU A CA 1
ATOM 2145 C C . GLU A 1 274 ? -24.890 8.333 5.646 1.00 85.94 274 GLU A C 1
ATOM 2147 O O . GLU A 1 274 ? -25.781 7.666 6.175 1.00 85.94 274 GLU A O 1
ATOM 2152 N N . ARG A 1 275 ? -24.985 9.666 5.554 1.00 88.31 275 ARG A N 1
ATOM 2153 C CA . ARG A 1 275 ? -26.171 10.401 6.011 1.00 88.31 275 ARG A CA 1
ATOM 2154 C C . ARG A 1 275 ? -27.411 10.015 5.204 1.00 88.31 275 ARG A C 1
ATOM 2156 O O . ARG A 1 275 ? -28.481 9.853 5.793 1.00 88.31 275 ARG A O 1
ATOM 2163 N N . GLU A 1 276 ? -27.282 9.871 3.888 1.00 90.56 276 GLU A N 1
ATOM 2164 C CA . GLU A 1 276 ? -28.364 9.444 2.995 1.00 90.56 276 GLU A CA 1
ATOM 2165 C C . GLU A 1 276 ? -28.779 7.989 3.251 1.00 90.56 276 GLU A C 1
ATOM 2167 O O . GLU A 1 276 ? -29.971 7.699 3.359 1.00 90.56 276 GLU A O 1
ATOM 2172 N N . GLU A 1 277 ? -27.822 7.078 3.412 1.00 86.69 277 GLU A N 1
ATOM 2173 C CA . GLU A 1 277 ? -28.064 5.672 3.755 1.00 86.69 277 GLU A CA 1
ATOM 2174 C C . GLU A 1 277 ? -28.732 5.535 5.123 1.00 86.69 277 GLU A C 1
ATOM 2176 O O . GLU A 1 277 ? -29.744 4.843 5.255 1.00 86.69 277 GLU A O 1
ATOM 2181 N N . ARG A 1 278 ? -28.250 6.273 6.128 1.00 83.88 278 ARG A N 1
ATOM 2182 C CA . ARG A 1 278 ? -28.867 6.325 7.456 1.00 83.88 278 ARG A CA 1
ATOM 2183 C C . ARG A 1 278 ? -30.290 6.873 7.393 1.00 83.88 278 ARG A C 1
ATOM 2185 O O . ARG A 1 278 ? -31.170 6.337 8.062 1.00 83.88 278 ARG A O 1
ATOM 2192 N N . ALA A 1 279 ? -30.545 7.908 6.592 1.00 87.31 279 ALA A N 1
ATOM 2193 C CA . ALA A 1 279 ? -31.890 8.448 6.404 1.00 87.31 279 ALA A CA 1
ATOM 2194 C C . ALA A 1 279 ? -32.833 7.422 5.750 1.00 87.31 279 ALA A C 1
ATOM 2196 O O . ALA A 1 279 ? -33.945 7.226 6.244 1.00 87.31 279 ALA A O 1
ATOM 2197 N N . LYS A 1 280 ? -32.378 6.716 4.705 1.00 85.50 280 LYS A N 1
ATOM 2198 C CA . LYS A 1 280 ? -33.131 5.625 4.060 1.00 85.50 280 LYS A CA 1
ATOM 2199 C C . LYS A 1 280 ? -33.416 4.482 5.035 1.00 85.50 280 LYS A C 1
ATOM 2201 O O . LYS A 1 280 ? -34.548 4.005 5.107 1.00 85.50 280 LYS A O 1
ATOM 2206 N N . HIS A 1 281 ? -32.424 4.081 5.829 1.00 81.56 281 HIS A N 1
ATOM 2207 C CA . HIS A 1 281 ? -32.588 3.049 6.848 1.00 81.56 281 HIS A CA 1
ATOM 2208 C C . HIS A 1 281 ? -33.614 3.466 7.913 1.00 81.56 281 HIS A C 1
ATOM 2210 O O . HIS A 1 281 ? -34.564 2.731 8.172 1.00 81.56 281 HIS A O 1
ATOM 2216 N N . LEU A 1 282 ? -33.511 4.681 8.461 1.00 80.12 282 LEU A N 1
ATOM 2217 C CA . LEU A 1 282 ? -34.487 5.209 9.423 1.00 80.12 282 LEU A CA 1
ATOM 2218 C C . LEU A 1 282 ? -35.900 5.309 8.833 1.00 80.12 282 LEU A C 1
ATOM 2220 O O . LEU A 1 282 ? -36.878 5.059 9.533 1.00 80.12 282 LEU A O 1
ATOM 2224 N N . GLN A 1 283 ? -36.025 5.648 7.548 1.00 81.31 283 GLN A N 1
ATOM 2225 C CA . GLN A 1 283 ? -37.312 5.667 6.857 1.00 81.31 283 GLN A CA 1
ATOM 2226 C C . GLN A 1 283 ? -37.899 4.259 6.700 1.00 81.31 283 GLN A C 1
ATOM 2228 O O . GLN A 1 283 ? -39.108 4.099 6.846 1.00 81.31 283 GLN A O 1
ATOM 2233 N N . SER A 1 284 ? -37.063 3.240 6.469 1.00 80.25 284 SER A N 1
ATOM 2234 C CA . SER A 1 284 ? -37.502 1.838 6.397 1.00 80.25 284 SER A CA 1
ATOM 2235 C C . SER A 1 284 ? -38.031 1.292 7.730 1.00 80.25 284 SER A C 1
ATOM 2237 O O . SER A 1 284 ? -38.866 0.393 7.730 1.00 80.25 284 SER A O 1
ATOM 2239 N N . LEU A 1 285 ? -37.591 1.867 8.856 1.00 80.94 285 LEU A N 1
ATOM 2240 C CA . LEU A 1 285 ? -38.044 1.504 10.203 1.00 80.94 285 LEU A CA 1
ATOM 2241 C C . LEU A 1 285 ? -39.367 2.176 10.600 1.00 80.94 285 LEU A C 1
ATOM 2243 O O . LEU A 1 285 ? -39.981 1.766 11.585 1.00 80.94 285 LEU A O 1
ATOM 2247 N N . LYS A 1 286 ? -39.820 3.211 9.875 1.00 72.31 286 LYS A N 1
ATOM 2248 C CA . LYS A 1 286 ? -41.112 3.845 10.167 1.00 72.31 286 LYS A CA 1
ATOM 2249 C C . LYS A 1 286 ? -42.247 2.900 9.748 1.00 72.31 286 LYS A C 1
ATOM 2251 O O . LYS A 1 286 ? -42.284 2.495 8.584 1.00 72.31 286 LYS A O 1
ATOM 2256 N N . PRO A 1 287 ? -43.187 2.559 10.651 1.00 63.66 287 PRO A N 1
ATOM 2257 C CA . PRO A 1 287 ? -44.299 1.682 10.313 1.00 63.66 287 PRO A CA 1
ATOM 2258 C C . PRO A 1 287 ? -45.124 2.296 9.175 1.00 63.66 287 PRO A C 1
ATOM 2260 O O . PRO A 1 287 ? -45.503 3.467 9.222 1.00 63.66 287 PRO A O 1
ATOM 2263 N N . LYS A 1 288 ? -45.400 1.504 8.134 1.00 55.75 288 LYS A N 1
ATOM 2264 C CA . LYS A 1 288 ? -46.333 1.885 7.068 1.00 55.75 288 LYS A CA 1
ATOM 2265 C C . LYS A 1 288 ? -47.762 1.716 7.585 1.00 55.75 288 LYS A C 1
ATOM 2267 O O . LYS A 1 288 ? -48.344 0.647 7.451 1.00 55.75 288 LYS A O 1
ATOM 2272 N N . GLY A 1 289 ? -48.308 2.760 8.198 1.00 62.34 289 GLY A N 1
ATOM 2273 C CA . GLY A 1 289 ? -49.708 2.818 8.620 1.00 62.34 289 GLY A CA 1
ATOM 2274 C C . GLY A 1 289 ? -49.929 3.780 9.790 1.00 62.34 289 GLY A C 1
ATOM 2275 O O . GLY A 1 289 ? -48.971 4.092 10.501 1.00 62.34 289 GLY A O 1
ATOM 2276 N N . PRO A 1 290 ? -51.163 4.278 9.995 1.00 50.41 290 PRO A N 1
ATOM 2277 C CA . PRO A 1 290 ? -51.481 5.093 11.161 1.00 50.41 290 PRO A CA 1
ATOM 2278 C C . PRO A 1 290 ? -51.206 4.298 12.451 1.00 50.41 290 PRO A C 1
ATOM 2280 O O . PRO A 1 290 ? -51.346 3.071 12.448 1.00 50.41 290 PRO A O 1
ATOM 2283 N N . PRO A 1 291 ? -50.796 4.964 13.547 1.00 50.06 291 PRO A N 1
ATOM 2284 C CA . PRO A 1 291 ? -50.473 4.288 14.798 1.00 50.06 291 PRO A CA 1
ATOM 2285 C C . PRO A 1 291 ? -51.693 3.499 15.286 1.00 50.06 291 PRO A C 1
ATOM 2287 O O . PRO A 1 291 ? -52.720 4.083 15.628 1.00 50.06 291 PRO A O 1
ATOM 2290 N N . GLN A 1 292 ? -51.597 2.167 15.306 1.00 51.53 292 GLN A N 1
ATOM 2291 C CA . GLN A 1 292 ? -52.599 1.345 15.977 1.00 51.53 292 GLN A CA 1
ATOM 2292 C C . GLN A 1 292 ? -52.490 1.619 17.477 1.00 51.53 292 GLN A C 1
ATOM 2294 O O . GLN A 1 292 ? -51.465 1.337 18.097 1.00 51.53 292 GLN A O 1
ATOM 2299 N N . ALA A 1 293 ? -53.539 2.211 18.045 1.00 43.03 293 ALA A N 1
ATOM 2300 C CA . ALA A 1 293 ? -53.652 2.427 19.477 1.00 43.03 293 ALA A CA 1
ATOM 2301 C C . ALA A 1 293 ? -53.618 1.068 20.191 1.00 43.03 293 ALA A C 1
ATOM 2303 O O . ALA A 1 293 ? -54.546 0.267 20.085 1.00 43.03 293 ALA A O 1
ATOM 2304 N N . VAL A 1 294 ? -52.531 0.796 20.908 1.00 46.66 294 VAL A N 1
ATOM 2305 C CA . VAL A 1 294 ? -52.428 -0.376 21.777 1.00 46.66 294 VAL A CA 1
ATOM 2306 C C . VAL A 1 294 ? -53.215 -0.066 23.048 1.00 46.66 294 VAL A C 1
ATOM 2308 O O . VAL A 1 294 ? -52.754 0.685 23.903 1.00 46.66 294 VAL A O 1
ATOM 2311 N N . ILE A 1 295 ? -54.424 -0.617 23.155 1.00 39.97 295 ILE A N 1
ATOM 2312 C CA . ILE A 1 295 ? -55.231 -0.566 24.380 1.00 39.97 295 ILE A CA 1
ATOM 2313 C C . ILE A 1 295 ? -54.608 -1.549 25.389 1.00 39.97 295 ILE A C 1
ATOM 2315 O O . ILE A 1 295 ? -54.514 -2.741 25.078 1.00 39.97 295 ILE A O 1
ATOM 2319 N N . PRO A 1 296 ? -54.177 -1.110 26.587 1.00 37.88 296 PRO A N 1
ATOM 2320 C CA . PRO A 1 296 ? -53.639 -2.017 27.595 1.00 37.88 296 PRO A CA 1
ATOM 2321 C C . PRO A 1 296 ? -54.754 -2.924 28.130 1.00 37.88 296 PRO A C 1
ATOM 2323 O O . PRO A 1 296 ? -55.777 -2.439 28.613 1.00 37.88 296 PRO A O 1
ATOM 2326 N N . LYS A 1 297 ? -54.565 -4.247 28.077 1.00 41.25 297 LYS A N 1
ATOM 2327 C CA . LYS A 1 297 ? -55.436 -5.191 28.794 1.00 41.25 297 LYS A CA 1
ATOM 2328 C C . LYS A 1 297 ? -55.160 -5.080 30.296 1.00 41.25 297 LYS A C 1
ATOM 2330 O O . LYS A 1 297 ? -54.022 -5.269 30.720 1.00 41.25 297 LYS A O 1
ATOM 2335 N N . MET A 1 298 ? -56.196 -4.783 31.083 1.00 33.38 298 MET A N 1
ATOM 2336 C CA . MET A 1 298 ? -56.126 -4.801 32.548 1.00 33.38 298 MET A CA 1
ATOM 2337 C C . MET A 1 298 ? -55.790 -6.212 33.066 1.00 33.38 298 MET A C 1
ATOM 2339 O O . MET A 1 298 ? -56.296 -7.194 32.515 1.00 33.38 298 MET A O 1
ATOM 2343 N N . PRO A 1 299 ? -54.974 -6.336 34.126 1.00 40.84 299 PRO A N 1
ATOM 2344 C CA . PRO A 1 299 ? -54.694 -7.619 34.756 1.00 40.84 299 PRO A CA 1
ATOM 2345 C C . PRO A 1 299 ? -55.904 -8.121 35.560 1.00 40.84 299 PRO A C 1
ATOM 2347 O O . PRO A 1 299 ? -56.543 -7.369 36.295 1.00 40.84 299 PRO A O 1
ATOM 2350 N N . HIS A 1 300 ? -56.202 -9.413 35.407 1.00 40.47 300 HIS A N 1
ATOM 2351 C CA . HIS A 1 300 ? -57.219 -10.134 36.169 1.00 40.47 300 HIS A CA 1
ATOM 2352 C C . HIS A 1 300 ? -56.982 -10.021 37.684 1.00 40.47 300 HIS A C 1
ATOM 2354 O O . HIS A 1 300 ? -55.862 -10.183 38.167 1.00 40.47 300 HIS A O 1
ATOM 2360 N N . GLN A 1 301 ? -58.072 -9.771 38.414 1.00 38.72 301 GLN A N 1
ATOM 2361 C CA . GLN A 1 301 ? -58.149 -9.757 39.873 1.00 38.72 301 GLN A CA 1
ATOM 2362 C C . GLN A 1 301 ? -57.654 -11.080 40.476 1.00 38.72 301 GLN A C 1
ATOM 2364 O O . GLN A 1 301 ? -58.155 -12.151 40.136 1.00 38.72 301 GLN A O 1
ATOM 2369 N N . ILE A 1 302 ? -56.714 -10.991 41.417 1.00 35.84 302 ILE A N 1
ATOM 2370 C CA . ILE A 1 302 ? -56.342 -12.095 42.304 1.00 35.84 302 ILE A CA 1
ATOM 2371 C C . ILE A 1 302 ? -57.340 -12.100 43.465 1.00 35.84 302 ILE A C 1
ATOM 2373 O O . ILE A 1 302 ? -57.436 -11.126 44.211 1.00 35.84 302 ILE A O 1
ATOM 2377 N N . GLN A 1 303 ? -58.100 -13.189 43.592 1.00 35.59 303 GLN A N 1
ATOM 2378 C CA . GLN A 1 303 ? -58.961 -13.442 44.744 1.00 35.59 303 GLN A CA 1
ATOM 2379 C C . GLN A 1 303 ? -58.122 -13.663 46.007 1.00 35.59 303 GLN A C 1
ATOM 2381 O O . GLN A 1 303 ? -57.157 -14.426 46.027 1.00 35.59 303 GLN A O 1
ATOM 2386 N N . SER A 1 304 ? -58.535 -12.969 47.060 1.00 34.72 304 SER A N 1
ATOM 2387 C CA . SER A 1 304 ? -58.036 -13.016 48.427 1.00 34.72 304 SER A CA 1
ATOM 2388 C C . SER A 1 304 ? -58.327 -14.352 49.114 1.00 34.72 304 SER A C 1
ATOM 2390 O O . SER A 1 304 ? -59.482 -14.773 49.135 1.00 34.72 304 SER A O 1
ATOM 2392 N N . ASN A 1 305 ? -57.329 -14.924 49.792 1.00 34.06 305 ASN A N 1
ATOM 2393 C CA . ASN A 1 305 ? -57.552 -15.837 50.912 1.00 34.06 305 ASN A CA 1
ATOM 2394 C C . ASN A 1 305 ? -57.045 -15.197 52.209 1.00 34.06 305 ASN A C 1
ATOM 2396 O O . ASN A 1 305 ? -55.927 -14.691 52.285 1.00 34.06 305 ASN A O 1
ATOM 2400 N N . VAL A 1 306 ? -57.929 -15.205 53.201 1.00 36.44 306 VAL A N 1
ATOM 2401 C CA . VAL A 1 306 ? -57.811 -14.628 54.542 1.00 36.44 306 VAL A CA 1
ATOM 2402 C C . VAL A 1 306 ? -57.365 -15.712 55.528 1.00 36.44 306 VAL A C 1
ATOM 2404 O O . VAL A 1 306 ? -57.931 -16.798 55.497 1.00 36.44 306 VAL A O 1
ATOM 2407 N N . MET A 1 307 ? -56.427 -15.391 56.430 1.00 32.75 307 MET A N 1
ATOM 2408 C CA . MET A 1 307 ? -56.372 -15.818 57.850 1.00 32.75 307 MET A CA 1
ATOM 2409 C C . MET A 1 307 ? -55.243 -15.023 58.548 1.00 32.75 307 MET A C 1
ATOM 2411 O O . MET A 1 307 ? -54.096 -15.086 58.125 1.00 32.75 307 MET A O 1
ATOM 2415 N N . ALA A 1 308 ? -55.588 -14.039 59.390 1.00 31.47 308 ALA A N 1
ATOM 2416 C CA . ALA A 1 308 ? -55.690 -14.107 60.865 1.00 31.47 308 ALA A CA 1
ATOM 2417 C C . ALA A 1 308 ? -54.337 -13.813 61.574 1.00 31.47 308 ALA A C 1
ATOM 2419 O O . ALA A 1 308 ? -53.450 -14.652 61.601 1.00 31.47 308 ALA A O 1
ATOM 2420 N N . THR A 1 309 ? -54.061 -12.542 61.914 1.00 30.19 309 THR A N 1
ATOM 2421 C CA . THR A 1 309 ? -54.180 -11.870 63.245 1.00 30.19 309 THR A CA 1
ATOM 2422 C C . THR A 1 309 ? -52.960 -12.013 64.164 1.00 30.19 309 THR A C 1
ATOM 2424 O O . THR A 1 309 ? -52.744 -13.099 64.678 1.00 30.19 309 THR A O 1
ATOM 2427 N N . THR A 1 310 ? -52.262 -10.895 64.440 1.00 29.75 310 THR A N 1
ATOM 2428 C CA . THR A 1 310 ? -52.060 -10.287 65.785 1.00 29.75 310 THR A CA 1
ATOM 2429 C C . THR A 1 310 ? -51.287 -8.952 65.687 1.00 29.75 310 THR A C 1
ATOM 2431 O O . THR A 1 310 ? -50.256 -8.873 65.028 1.00 29.75 310 THR A O 1
ATOM 2434 N N . THR A 1 311 ? -51.777 -7.927 66.387 1.00 34.25 311 THR A N 1
ATOM 2435 C CA . THR A 1 311 ? -51.162 -6.620 66.761 1.00 34.25 311 THR A CA 1
ATOM 2436 C C . THR A 1 311 ? -51.365 -6.445 68.291 1.00 34.25 311 THR A C 1
ATOM 2438 O O . THR A 1 311 ? -52.163 -7.242 68.798 1.00 34.25 311 THR A O 1
ATOM 2441 N N . PRO A 1 312 ? -50.811 -5.452 69.052 1.00 43.47 312 PRO A N 1
ATOM 2442 C CA . PRO A 1 312 ? -50.146 -4.178 68.658 1.00 43.47 312 PRO A CA 1
ATOM 2443 C C . PRO A 1 312 ? -48.925 -3.673 69.518 1.00 43.47 312 PRO A C 1
ATOM 2445 O O . PRO A 1 312 ? -48.740 -4.145 70.628 1.00 43.47 312 PRO A O 1
ATOM 2448 N N . SER A 1 313 ? -48.168 -2.681 68.976 1.00 28.55 313 SER A N 1
ATOM 2449 C CA . SER A 1 313 ? -47.478 -1.448 69.526 1.00 28.55 313 SER A CA 1
ATOM 2450 C C . SER A 1 313 ? -46.869 -1.350 70.956 1.00 28.55 313 SER A C 1
ATOM 2452 O O . SER A 1 313 ? -47.173 -2.201 71.781 1.00 28.55 313 SER A O 1
ATOM 2454 N N . PRO A 1 314 ? -46.193 -0.235 71.370 1.00 48.00 314 PRO A N 1
ATOM 2455 C CA . PRO A 1 314 ? -45.445 0.852 70.679 1.00 48.00 314 PRO A CA 1
ATOM 2456 C C . PRO A 1 314 ? -44.041 1.133 71.315 1.00 48.00 314 PRO A C 1
ATOM 2458 O O . PRO A 1 314 ? -43.695 0.513 72.311 1.00 48.00 314 PRO A O 1
ATOM 2461 N N . ASP A 1 315 ? -43.226 2.034 70.735 1.00 33.38 315 ASP A N 1
ATOM 2462 C CA . ASP A 1 315 ? -42.501 3.138 71.430 1.00 33.38 315 ASP A CA 1
ATOM 2463 C C . ASP A 1 315 ? -41.314 3.707 70.606 1.00 33.38 315 ASP A C 1
ATOM 2465 O O . ASP A 1 315 ? -40.436 2.999 70.118 1.00 33.38 315 ASP A O 1
ATOM 2469 N N . THR A 1 316 ? -41.330 5.032 70.449 1.00 30.33 316 THR A N 1
ATOM 2470 C CA . THR A 1 316 ? -40.319 5.969 69.889 1.00 30.33 316 THR A CA 1
ATOM 2471 C C . THR A 1 316 ? -39.659 6.772 71.046 1.00 30.33 316 THR A C 1
ATOM 2473 O O . THR A 1 316 ? -40.120 6.555 72.168 1.00 30.33 316 THR A O 1
ATOM 2476 N N . PRO A 1 317 ? -38.748 7.782 70.894 1.00 48.44 317 PRO A N 1
ATOM 2477 C CA . PRO A 1 317 ? -38.007 8.366 69.744 1.00 48.44 317 PRO A CA 1
ATOM 2478 C C . PRO A 1 317 ? -36.501 8.710 70.064 1.00 48.44 317 PRO A C 1
ATOM 2480 O O . PRO A 1 317 ? -35.984 8.303 71.100 1.00 48.44 317 PRO A O 1
ATOM 2483 N N . ASP A 1 318 ? -35.866 9.542 69.204 1.00 32.62 318 ASP A N 1
ATOM 2484 C CA . ASP A 1 318 ? -34.801 10.551 69.496 1.00 32.62 318 ASP A CA 1
ATOM 2485 C C . ASP A 1 318 ? -33.297 10.111 69.529 1.00 32.62 318 ASP A C 1
ATOM 2487 O O . ASP A 1 318 ? -32.985 9.053 70.053 1.00 32.62 318 ASP A O 1
ATOM 2491 N N . LEU A 1 319 ? -32.247 10.808 69.016 1.00 31.84 319 LEU A N 1
ATOM 2492 C CA . LEU A 1 319 ? -32.003 12.197 68.542 1.00 31.84 319 LEU A CA 1
ATOM 2493 C C . LEU A 1 319 ? -30.577 12.361 67.869 1.00 31.84 319 LEU A C 1
ATOM 2495 O O . LEU A 1 319 ? -29.592 11.880 68.419 1.00 31.84 319 LEU A O 1
ATOM 2499 N N . ILE A 1 320 ? -30.502 13.132 66.756 1.00 35.59 320 ILE A N 1
ATOM 2500 C CA . ILE A 1 320 ? -29.467 14.096 66.209 1.00 35.59 320 ILE A CA 1
ATOM 2501 C C . ILE A 1 320 ? -28.014 13.711 65.747 1.00 35.59 320 ILE A C 1
ATOM 2503 O O . ILE A 1 320 ? -27.589 12.584 65.968 1.00 35.59 320 ILE A O 1
ATOM 2507 N N . PRO A 1 321 ? -27.266 14.579 64.985 1.00 42.78 321 PRO A N 1
ATOM 2508 C CA . PRO A 1 321 ? -26.662 14.221 63.689 1.00 42.78 321 PRO A CA 1
ATOM 2509 C C . PRO A 1 321 ? -25.125 14.434 63.620 1.00 42.78 321 PRO A C 1
ATOM 2511 O O . PRO A 1 321 ? -24.499 14.936 64.551 1.00 42.78 321 PRO A O 1
ATOM 2514 N N . GLY A 1 322 ? -24.501 14.144 62.476 1.00 30.19 322 GLY A N 1
ATOM 2515 C CA . GLY A 1 322 ? -23.121 14.564 62.219 1.00 30.19 322 GLY A CA 1
ATOM 2516 C C . GLY A 1 322 ? -22.742 14.497 60.741 1.00 30.19 322 GLY A C 1
ATOM 2517 O O . GLY A 1 322 ? -22.550 13.411 60.209 1.00 30.19 322 GLY A O 1
ATOM 2518 N N . ASP A 1 323 ? -22.596 15.662 60.113 1.00 30.34 323 ASP A N 1
ATOM 2519 C CA . ASP A 1 323 ? -21.807 15.885 58.890 1.00 30.34 323 ASP A CA 1
ATOM 2520 C C . ASP A 1 323 ? -20.489 16.599 59.288 1.00 30.34 323 ASP A C 1
ATOM 2522 O O . ASP A 1 323 ? -20.424 17.176 60.376 1.00 30.34 323 ASP A O 1
ATOM 2526 N N . PRO A 1 324 ? -19.494 16.782 58.397 1.00 43.41 324 PRO A N 1
ATOM 2527 C CA . PRO A 1 324 ? -18.825 15.808 57.532 1.00 43.41 324 PRO A CA 1
ATOM 2528 C C . PRO A 1 324 ? -17.281 15.891 57.696 1.00 43.41 324 PRO A C 1
ATOM 2530 O O . PRO A 1 324 ? -16.735 16.938 58.045 1.00 43.41 324 PRO A O 1
ATOM 2533 N N . VAL A 1 325 ? -16.530 14.829 57.377 1.00 32.88 325 VAL A N 1
ATOM 2534 C CA . VAL A 1 325 ? -15.051 14.899 57.320 1.00 32.88 325 VAL A CA 1
ATOM 2535 C C . VAL A 1 325 ? -14.582 14.991 55.871 1.00 32.88 325 VAL A C 1
ATOM 2537 O O . VAL A 1 325 ? -14.709 14.053 55.087 1.00 32.88 325 VAL A O 1
ATOM 2540 N N . ALA A 1 326 ? -14.021 16.153 55.543 1.00 29.05 326 ALA A N 1
ATOM 2541 C CA . ALA A 1 326 ? -13.253 16.417 54.339 1.00 29.05 326 ALA A CA 1
ATOM 2542 C C . ALA A 1 326 ? -11.849 15.798 54.442 1.00 29.05 326 ALA A C 1
ATOM 2544 O O . ALA A 1 326 ? -11.177 15.951 55.460 1.00 29.05 326 ALA A O 1
ATOM 2545 N N . PHE A 1 327 ? -11.370 15.186 53.357 1.00 32.69 327 PHE A N 1
ATOM 2546 C CA . PHE A 1 327 ? -9.941 14.981 53.125 1.00 32.69 327 PHE A CA 1
ATOM 2547 C C . PHE A 1 327 ? -9.511 15.815 51.920 1.00 32.69 327 PHE A C 1
ATOM 2549 O O . PHE A 1 327 ? -9.914 15.568 50.784 1.00 32.69 327 PHE A O 1
ATOM 2556 N N . ALA A 1 328 ? -8.702 16.831 52.207 1.00 30.98 328 ALA A N 1
ATOM 2557 C CA . ALA A 1 328 ? 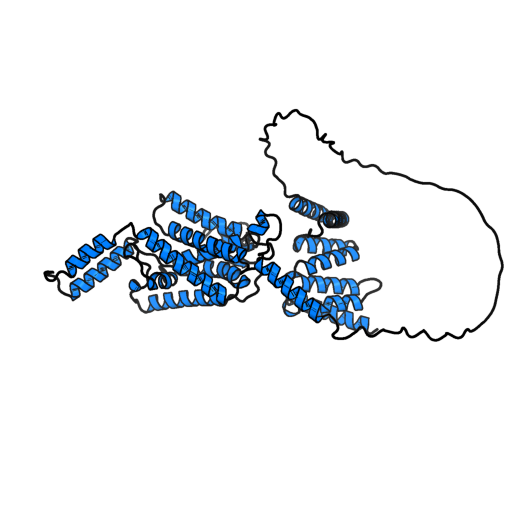-7.967 17.619 51.237 1.00 30.98 328 ALA A CA 1
ATOM 2558 C C . ALA A 1 328 ? -6.673 16.886 50.850 1.00 30.98 328 ALA A C 1
ATOM 2560 O O . ALA A 1 328 ? -5.919 16.443 51.712 1.00 30.98 328 ALA A O 1
ATOM 2561 N N . GLY A 1 329 ? -6.402 16.815 49.549 1.00 30.77 329 GLY A N 1
ATOM 2562 C CA . GLY A 1 329 ? -5.109 16.460 48.970 1.00 30.77 329 GLY A CA 1
ATOM 2563 C C . GLY A 1 329 ? -4.904 17.327 47.733 1.00 30.77 329 GLY A C 1
ATOM 2564 O O . GLY A 1 329 ? -5.550 17.123 46.710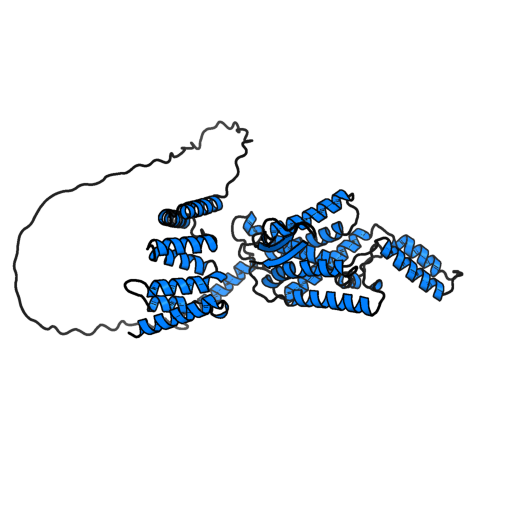 1.00 30.77 329 GLY A O 1
ATOM 2565 N N . ALA A 1 330 ? -4.093 18.368 47.884 1.00 30.39 330 ALA A N 1
ATOM 2566 C CA . ALA A 1 330 ? -3.949 19.484 46.961 1.00 30.39 330 ALA A CA 1
ATOM 2567 C C . ALA A 1 330 ? -3.281 19.108 45.624 1.00 30.39 330 ALA A C 1
ATOM 2569 O O . ALA A 1 330 ? -2.244 18.450 45.596 1.00 30.39 330 ALA A O 1
ATOM 2570 N N . ARG A 1 331 ? -3.810 19.651 44.521 1.00 34.41 331 ARG A N 1
ATOM 2571 C CA . ARG A 1 331 ? -3.012 20.086 43.365 1.00 34.41 331 ARG A CA 1
ATOM 2572 C C . ARG A 1 331 ? -3.364 21.545 43.091 1.00 34.41 331 ARG A C 1
ATOM 2574 O O . ARG A 1 331 ? -4.529 21.903 42.942 1.00 34.41 331 ARG A O 1
ATOM 2581 N N . THR A 1 332 ? -2.344 22.385 43.156 1.00 30.73 332 THR A N 1
ATOM 2582 C CA . THR A 1 332 ? -2.371 23.843 43.062 1.00 30.73 332 THR A CA 1
ATOM 2583 C C . THR A 1 332 ? -2.884 24.312 41.702 1.00 30.73 332 THR A C 1
ATOM 2585 O O . THR A 1 332 ? -2.363 23.931 40.659 1.00 30.73 332 THR A O 1
ATOM 2588 N N . ALA A 1 333 ? -3.901 25.174 41.722 1.00 29.45 333 ALA A N 1
ATOM 2589 C CA . ALA A 1 333 ? -4.355 25.919 40.557 1.00 29.45 333 ALA A CA 1
ATOM 2590 C C . ALA A 1 333 ? -3.457 27.150 40.356 1.00 29.45 333 ALA A C 1
ATOM 2592 O O . ALA A 1 333 ? -3.375 28.008 41.236 1.00 29.45 333 ALA A O 1
ATOM 2593 N N . VAL A 1 334 ? -2.810 27.254 39.196 1.00 30.78 334 VAL A N 1
ATOM 2594 C CA . VAL A 1 334 ? -2.210 28.510 38.732 1.00 30.78 334 VAL A CA 1
ATOM 2595 C C . VAL A 1 334 ? -3.359 29.441 38.338 1.00 30.78 334 VAL A C 1
ATOM 2597 O O . VAL A 1 334 ? -4.097 29.164 37.395 1.00 30.78 334 VAL A O 1
ATOM 2600 N N . LYS A 1 335 ? -3.551 30.535 39.082 1.00 31.55 335 LYS A N 1
ATOM 2601 C CA . LYS A 1 335 ? -4.429 31.637 38.669 1.00 31.55 335 LYS A CA 1
ATOM 2602 C C . LYS A 1 335 ? -3.676 32.487 37.648 1.00 31.55 335 LYS A C 1
ATOM 2604 O O . LYS A 1 335 ? -2.804 33.258 38.031 1.00 31.55 335 LYS A O 1
ATOM 2609 N N . VAL A 1 336 ? -4.022 32.361 36.371 1.00 34.31 336 VAL A N 1
ATOM 2610 C CA . VAL A 1 336 ? -3.602 33.320 35.342 1.00 34.31 336 VAL A CA 1
ATOM 2611 C C . VAL A 1 336 ? -4.607 34.472 35.340 1.00 34.31 336 VAL A C 1
ATOM 2613 O O . VAL A 1 336 ? -5.802 34.261 35.135 1.00 34.31 336 VAL A O 1
ATOM 2616 N N . ASN A 1 337 ? -4.127 35.680 35.633 1.00 34.41 337 ASN A N 1
ATOM 2617 C CA . ASN A 1 337 ? -4.912 36.911 35.590 1.00 34.41 337 ASN A CA 1
ATOM 2618 C C . ASN A 1 337 ? -4.975 37.392 34.133 1.00 34.41 337 ASN A C 1
ATOM 2620 O O . ASN A 1 337 ? -3.942 37.628 33.520 1.00 34.41 337 ASN A O 1
ATOM 2624 N N . LEU A 1 338 ? -6.175 37.518 33.562 1.00 34.03 338 LEU A N 1
ATOM 2625 C CA . LEU A 1 338 ? -6.365 37.730 32.118 1.00 34.03 338 LEU A CA 1
ATOM 2626 C C . LEU A 1 338 ? -6.176 39.186 31.632 1.00 34.03 338 LEU A C 1
ATOM 2628 O O . LEU A 1 338 ? -6.555 39.489 30.504 1.00 34.03 338 LEU A O 1
ATOM 2632 N N . PHE A 1 339 ? -5.626 40.089 32.454 1.00 39.06 339 PHE A N 1
ATOM 2633 C CA . PHE A 1 339 ? -5.536 41.525 32.136 1.00 39.06 339 PHE A CA 1
ATOM 2634 C C . PHE A 1 339 ? -4.260 42.206 32.658 1.00 39.06 339 PHE A C 1
ATOM 2636 O O . PHE A 1 339 ? -4.320 43.353 33.096 1.00 39.06 339 PHE A O 1
ATOM 2643 N N . ASP A 1 340 ? -3.113 41.525 32.617 1.00 38.16 340 ASP A N 1
ATOM 2644 C CA . ASP A 1 340 ? -1.827 42.216 32.774 1.00 38.16 340 ASP A CA 1
ATOM 2645 C C . ASP A 1 340 ? -1.330 42.709 31.407 1.00 38.16 340 ASP A C 1
ATOM 2647 O O . ASP A 1 340 ? -1.283 41.954 30.436 1.00 38.16 340 ASP A O 1
ATOM 2651 N N . HIS A 1 341 ? -1.024 44.004 31.319 1.00 39.97 341 HIS A N 1
ATOM 2652 C CA . HIS A 1 341 ? -0.731 44.729 30.076 1.00 39.97 341 HIS A CA 1
ATOM 2653 C C . HIS A 1 341 ? 0.764 44.767 29.712 1.00 39.97 341 HIS A C 1
ATOM 2655 O O . HIS A 1 341 ? 1.173 45.595 28.899 1.00 39.97 341 HIS A O 1
ATOM 2661 N N . ASP A 1 342 ? 1.577 43.872 30.271 1.00 38.66 342 ASP A N 1
ATOM 2662 C CA . ASP A 1 342 ? 3.023 43.859 30.051 1.00 38.66 342 ASP A CA 1
ATOM 2663 C C . ASP A 1 342 ? 3.428 42.711 29.107 1.00 38.66 342 ASP A C 1
ATOM 2665 O O . ASP A 1 342 ? 3.693 41.584 29.519 1.00 38.66 342 ASP A O 1
ATOM 2669 N N . LEU A 1 343 ? 3.406 42.983 27.797 1.00 34.19 343 LEU A N 1
ATOM 2670 C CA . LEU A 1 343 ? 3.855 42.058 26.748 1.00 34.19 343 LEU A CA 1
ATOM 2671 C C . LEU A 1 343 ? 5.348 42.270 26.463 1.00 34.19 343 LEU A C 1
ATOM 2673 O O . LEU A 1 343 ? 5.734 42.743 25.393 1.00 34.19 343 LEU A O 1
ATOM 2677 N N . SER A 1 344 ? 6.194 41.875 27.411 1.00 38.75 344 SER A N 1
ATOM 2678 C CA . SER A 1 344 ? 7.523 41.376 27.059 1.00 38.75 344 SER A CA 1
ATOM 2679 C C . SER A 1 344 ? 7.401 39.868 26.828 1.00 38.75 344 SER A C 1
ATOM 2681 O O . SER A 1 344 ? 7.018 39.112 27.718 1.00 38.75 344 SER A O 1
ATOM 2683 N N . LEU A 1 345 ? 7.633 39.433 25.587 1.00 31.66 345 LEU A N 1
ATOM 2684 C CA . LEU A 1 345 ? 7.657 38.012 25.241 1.00 31.66 345 LEU A CA 1
ATOM 2685 C C . LEU A 1 345 ? 8.869 37.361 25.929 1.00 31.66 345 LEU A C 1
ATOM 2687 O O . LEU A 1 345 ? 9.981 37.857 25.734 1.00 31.66 345 LEU A O 1
ATOM 2691 N N . PRO A 1 346 ? 8.702 36.272 26.698 1.00 35.47 346 PRO A N 1
ATOM 2692 C CA . PRO A 1 346 ? 9.839 35.481 27.141 1.00 35.47 346 PRO A CA 1
ATOM 2693 C C . PRO A 1 346 ? 10.401 34.685 25.958 1.00 35.47 346 PRO A C 1
ATOM 2695 O O . PRO A 1 346 ? 9.642 34.071 25.204 1.00 35.47 346 PRO A O 1
ATOM 2698 N N . ASP A 1 347 ? 11.727 34.688 25.823 1.00 44.69 347 ASP A N 1
ATOM 2699 C CA . ASP A 1 347 ? 12.469 33.711 25.026 1.00 44.69 347 ASP A CA 1
ATOM 2700 C C . ASP A 1 347 ? 12.105 32.294 25.496 1.00 44.69 347 ASP A C 1
ATOM 2702 O O . ASP A 1 347 ? 12.323 31.949 26.658 1.00 44.69 347 ASP A O 1
ATOM 2706 N N . PHE A 1 348 ? 11.573 31.471 24.591 1.00 38.47 348 PHE A N 1
ATOM 2707 C CA . PHE A 1 348 ? 11.397 30.034 24.806 1.00 38.47 348 PHE A CA 1
ATOM 2708 C C . PHE A 1 348 ? 12.277 29.263 23.823 1.00 38.47 348 PHE A C 1
ATOM 2710 O O . PHE A 1 348 ? 11.820 28.758 22.799 1.00 38.47 348 PHE A O 1
ATOM 2717 N N . ASP A 1 349 ? 13.559 29.190 24.171 1.00 45.81 349 ASP A N 1
ATOM 2718 C CA . ASP A 1 349 ? 14.425 28.060 23.847 1.00 45.81 349 ASP A CA 1
ATOM 2719 C C . ASP A 1 349 ? 14.590 27.239 25.137 1.00 45.81 349 ASP A C 1
ATOM 2721 O O . ASP A 1 349 ? 15.473 27.510 25.951 1.00 45.81 349 ASP A O 1
ATOM 2725 N N . ASP A 1 350 ? 13.667 26.305 25.396 1.00 40.75 350 ASP A N 1
ATOM 2726 C CA . ASP A 1 350 ? 13.711 25.459 26.597 1.00 40.75 350 ASP A CA 1
ATOM 2727 C C . ASP A 1 350 ? 13.394 23.977 26.356 1.00 40.75 350 ASP A C 1
ATOM 2729 O O . ASP A 1 350 ? 12.984 23.287 27.280 1.00 40.75 350 ASP A O 1
ATOM 2733 N N . GLY A 1 351 ? 13.613 23.437 25.152 1.00 41.78 351 GLY A N 1
ATOM 2734 C CA . GLY A 1 351 ? 13.694 21.978 24.955 1.00 41.78 351 GLY A CA 1
ATOM 2735 C C . GLY A 1 351 ? 12.521 21.146 25.509 1.00 41.78 351 GLY A C 1
ATOM 2736 O O . GLY A 1 351 ? 12.694 19.963 25.815 1.00 41.78 351 GLY A O 1
ATOM 2737 N N . THR A 1 352 ? 11.332 21.731 25.658 1.00 38.16 352 THR A N 1
ATOM 2738 C CA . THR A 1 352 ? 10.163 21.049 26.205 1.00 38.16 352 THR A CA 1
ATOM 2739 C C . THR A 1 352 ? 9.541 20.158 25.130 1.00 38.16 352 THR A C 1
ATOM 2741 O O . THR A 1 352 ? 8.935 20.606 24.159 1.00 38.16 352 THR A O 1
ATOM 2744 N N . VAL A 1 353 ? 9.713 18.843 25.288 1.00 40.25 353 VAL A N 1
ATOM 2745 C CA . VAL A 1 353 ? 9.017 17.836 24.479 1.00 40.25 353 VAL A CA 1
ATOM 2746 C C . VAL A 1 353 ? 7.512 18.043 24.673 1.00 40.25 353 VAL A C 1
ATOM 2748 O O . VAL A 1 353 ? 7.010 17.885 25.784 1.00 40.25 353 VAL A O 1
ATOM 2751 N N . LEU A 1 354 ? 6.783 18.382 23.605 1.00 39.28 354 LEU A N 1
ATOM 2752 C CA . LEU A 1 354 ? 5.320 18.312 23.588 1.00 39.28 354 LEU A CA 1
ATOM 2753 C C . LEU A 1 354 ? 4.923 16.835 23.714 1.00 39.28 354 LEU A C 1
ATOM 2755 O O . LEU A 1 354 ? 4.815 16.117 22.722 1.00 39.28 354 LEU A O 1
ATOM 2759 N N . VAL A 1 355 ? 4.786 16.353 24.948 1.00 46.25 355 VAL A N 1
ATOM 2760 C CA . VAL A 1 355 ? 4.326 14.992 25.224 1.00 46.25 355 VAL A CA 1
ATOM 2761 C C . VAL A 1 355 ? 2.839 14.936 24.884 1.00 46.25 355 VAL A C 1
ATOM 2763 O O . VAL A 1 355 ? 2.052 15.690 25.450 1.00 46.25 355 VAL A O 1
ATOM 2766 N N . ASP A 1 356 ? 2.456 14.061 23.950 1.00 61.81 356 ASP A N 1
ATOM 2767 C CA . ASP A 1 356 ? 1.049 13.754 23.675 1.00 61.81 356 ASP A CA 1
ATOM 2768 C C . ASP A 1 356 ? 0.387 13.259 24.978 1.00 61.81 356 ASP A C 1
ATOM 2770 O O . ASP A 1 356 ? 0.750 12.180 25.466 1.00 61.81 356 ASP A O 1
ATOM 2774 N N . PRO A 1 357 ? -0.577 14.007 25.554 1.00 64.00 357 PRO A N 1
ATOM 2775 C CA . PRO A 1 357 ? -1.205 13.643 26.821 1.00 64.00 357 PRO A CA 1
ATOM 2776 C C . PRO A 1 357 ? -1.863 12.258 26.780 1.00 64.00 357 PRO A C 1
ATOM 2778 O O . PRO A 1 357 ? -1.857 11.536 27.775 1.00 64.00 357 PRO A O 1
ATOM 2781 N N . VAL A 1 358 ? -2.370 11.835 25.616 1.00 69.69 358 VAL A N 1
ATOM 2782 C CA . VAL A 1 358 ? -2.997 10.517 25.441 1.00 69.69 358 VAL A CA 1
ATOM 2783 C C . VAL A 1 358 ? -1.946 9.407 25.469 1.00 69.69 358 VAL A C 1
ATOM 2785 O O . VAL A 1 358 ? -2.169 8.348 26.068 1.00 69.69 358 VAL A O 1
ATOM 2788 N N . ALA A 1 359 ? -0.790 9.637 24.839 1.00 72.19 359 ALA A N 1
ATOM 2789 C CA . ALA A 1 359 ? 0.338 8.713 24.885 1.00 72.19 359 ALA A CA 1
ATOM 2790 C C . ALA A 1 359 ? 0.897 8.588 26.309 1.00 72.19 359 ALA A C 1
ATOM 2792 O O . ALA A 1 359 ? 1.180 7.473 26.753 1.00 72.19 359 ALA A O 1
ATOM 2793 N N . GLN A 1 360 ? 0.973 9.698 27.047 1.00 81.19 360 GLN A N 1
ATOM 2794 C CA . GLN A 1 360 ? 1.404 9.702 28.442 1.00 81.19 360 GLN A CA 1
ATOM 2795 C C . GLN A 1 360 ? 0.447 8.899 29.334 1.00 81.19 360 GLN A C 1
ATOM 2797 O O . GLN A 1 360 ? 0.890 7.994 30.039 1.00 81.19 360 GLN A O 1
ATOM 2802 N N . THR A 1 361 ? -0.867 9.134 29.251 1.00 82.56 361 THR A N 1
ATOM 2803 C CA . THR A 1 361 ? -1.844 8.391 30.065 1.00 82.56 361 THR A CA 1
ATOM 2804 C C . THR A 1 361 ? -1.822 6.888 29.761 1.00 82.56 361 THR A C 1
ATOM 2806 O O . THR A 1 361 ? -1.965 6.065 30.667 1.00 82.56 361 THR A O 1
ATOM 2809 N N . ARG A 1 362 ? -1.590 6.485 28.502 1.00 87.81 362 ARG A N 1
ATOM 2810 C CA . ARG A 1 362 ? -1.394 5.065 28.147 1.00 87.81 362 ARG A CA 1
ATOM 2811 C C . ARG A 1 362 ? -0.156 4.472 28.824 1.00 87.81 362 ARG A C 1
ATOM 2813 O O . ARG A 1 362 ? -0.259 3.393 29.404 1.00 87.81 362 ARG A O 1
ATOM 2820 N N . GLN A 1 363 ? 0.971 5.184 28.796 1.00 87.75 363 GLN A N 1
ATOM 2821 C CA . GLN A 1 363 ? 2.204 4.754 29.463 1.00 87.75 363 GLN A CA 1
ATOM 2822 C C . GLN A 1 363 ? 2.035 4.655 30.984 1.00 87.75 363 GLN A C 1
ATOM 2824 O O . GLN A 1 363 ? 2.515 3.699 31.589 1.00 87.75 363 GLN A O 1
ATOM 2829 N N . GLU A 1 364 ? 1.312 5.589 31.603 1.00 89.88 364 GLU A N 1
ATOM 2830 C CA . GLU A 1 364 ? 1.013 5.548 33.039 1.00 89.88 364 GLU A CA 1
ATOM 2831 C C . GLU A 1 364 ? 0.162 4.322 33.409 1.00 89.88 364 GLU A C 1
ATOM 2833 O O . GLU A 1 364 ? 0.462 3.624 34.380 1.00 89.88 364 GLU A O 1
ATOM 2838 N N . ILE A 1 365 ? -0.852 3.989 32.603 1.00 88.62 365 ILE A N 1
ATOM 2839 C CA . ILE A 1 365 ? -1.659 2.773 32.794 1.00 88.62 365 ILE A CA 1
ATOM 2840 C C . ILE A 1 365 ? -0.795 1.510 32.650 1.00 88.62 365 ILE A C 1
ATOM 2842 O O . ILE A 1 365 ? -0.924 0.580 33.452 1.00 88.62 365 ILE A O 1
ATOM 2846 N N . ASP A 1 366 ? 0.103 1.468 31.664 1.00 89.00 366 ASP A N 1
ATOM 2847 C CA . ASP A 1 366 ? 1.031 0.349 31.479 1.00 89.00 366 ASP A CA 1
ATOM 2848 C C 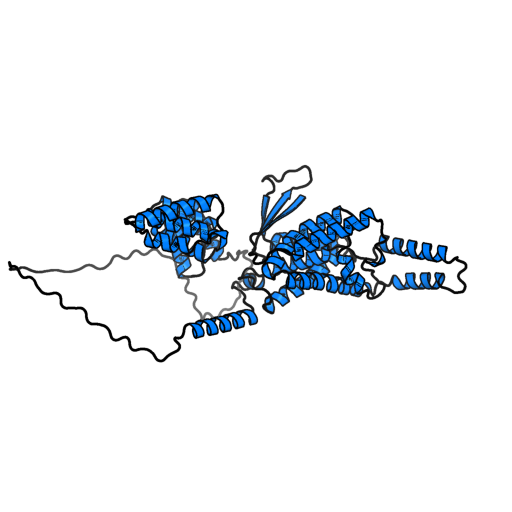. ASP A 1 366 ? 2.024 0.219 32.649 1.00 89.00 366 ASP A C 1
ATOM 2850 O O . ASP A 1 366 ? 2.313 -0.900 33.088 1.00 89.00 366 ASP A O 1
ATOM 2854 N N . ALA A 1 367 ? 2.490 1.339 33.212 1.00 90.19 367 ALA A N 1
ATOM 2855 C CA . ALA A 1 367 ? 3.363 1.361 34.384 1.00 90.19 367 ALA A CA 1
ATOM 2856 C C . ALA A 1 367 ? 2.661 0.816 35.640 1.00 90.19 367 ALA A C 1
ATOM 2858 O O . ALA A 1 367 ? 3.244 0.007 36.363 1.00 90.19 367 ALA A O 1
ATOM 2859 N N . LEU A 1 368 ? 1.393 1.178 35.864 1.00 91.56 368 LEU A N 1
ATOM 2860 C CA . LEU A 1 368 ? 0.580 0.623 36.954 1.00 91.56 368 LEU A CA 1
ATOM 2861 C C . LEU A 1 368 ? 0.403 -0.895 36.801 1.00 91.56 368 LEU A C 1
ATOM 2863 O O . LEU A 1 368 ? 0.601 -1.651 37.751 1.00 91.56 368 LEU A O 1
ATOM 2867 N N . MET A 1 369 ? 0.139 -1.378 35.582 1.00 93.44 369 MET A N 1
ATOM 2868 C CA . MET A 1 369 ? 0.073 -2.820 35.309 1.00 93.44 369 MET A CA 1
ATOM 2869 C C . MET A 1 369 ? 1.409 -3.548 35.495 1.00 93.44 369 MET A C 1
ATOM 2871 O O . MET A 1 369 ? 1.414 -4.748 35.781 1.00 93.44 369 MET A O 1
ATOM 2875 N N . ALA A 1 370 ? 2.540 -2.871 35.283 1.00 88.81 370 ALA A N 1
ATOM 2876 C CA . ALA A 1 370 ? 3.867 -3.429 35.539 1.00 88.81 370 ALA A CA 1
ATOM 2877 C C . ALA A 1 370 ? 4.142 -3.603 37.039 1.00 88.81 370 ALA A C 1
ATOM 2879 O O . ALA A 1 370 ? 4.828 -4.547 37.417 1.00 88.81 370 ALA A O 1
ATOM 2880 N N . GLN A 1 371 ? 3.547 -2.755 37.875 1.00 92.75 371 GLN A N 1
ATOM 2881 C CA . GLN A 1 371 ? 3.598 -2.834 39.339 1.00 92.75 371 GLN A CA 1
ATOM 2882 C C . GLN A 1 371 ? 2.505 -3.744 39.928 1.00 92.75 371 GLN A C 1
ATOM 2884 O O . GLN A 1 371 ? 2.302 -3.762 41.136 1.00 92.75 371 GLN A O 1
ATOM 2889 N N . GLU A 1 372 ? 1.779 -4.477 39.077 1.00 91.94 372 GLU A N 1
ATOM 2890 C CA . GLU A 1 372 ? 0.608 -5.284 39.441 1.00 91.94 372 GLU A CA 1
ATOM 2891 C C . GLU A 1 372 ? -0.555 -4.492 40.075 1.00 91.94 372 GLU A C 1
ATOM 2893 O O . GLU A 1 372 ? -1.511 -5.088 40.575 1.00 91.94 372 GLU A O 1
ATOM 2898 N N . ASP A 1 373 ? -0.553 -3.158 39.965 1.00 92.69 373 ASP A N 1
ATOM 2899 C CA . ASP A 1 373 ? -1.657 -2.297 40.394 1.00 92.69 373 ASP A CA 1
ATOM 2900 C C . ASP A 1 373 ? -2.745 -2.202 39.312 1.00 92.69 373 ASP A C 1
ATOM 2902 O O . ASP A 1 373 ? -2.930 -1.205 38.606 1.00 92.69 373 ASP A O 1
ATOM 2906 N N . TYR A 1 374 ? -3.501 -3.288 39.164 1.00 92.50 374 TYR A N 1
ATOM 2907 C CA . TYR A 1 374 ? -4.598 -3.350 38.196 1.00 92.50 374 TYR A CA 1
ATOM 2908 C C . TYR A 1 374 ? -5.810 -2.501 38.605 1.00 92.50 374 TYR A C 1
ATOM 2910 O O . TYR A 1 374 ? -6.595 -2.110 37.738 1.00 92.50 374 TYR A O 1
ATOM 2918 N N . ALA A 1 375 ? -5.973 -2.217 39.902 1.00 90.25 375 ALA A N 1
ATOM 2919 C CA . ALA A 1 375 ? -7.050 -1.378 40.421 1.00 90.25 375 ALA A CA 1
ATOM 2920 C C . ALA A 1 375 ? -6.798 0.103 40.091 1.00 90.25 375 ALA A C 1
ATOM 2922 O O . ALA A 1 375 ? -7.700 0.779 39.588 1.00 90.25 375 ALA A O 1
ATOM 2923 N N . GLY A 1 376 ? -5.565 0.578 40.280 1.00 90.19 376 GLY A N 1
ATOM 2924 C CA . GLY A 1 376 ? -5.122 1.893 39.829 1.00 90.19 376 GLY A CA 1
ATOM 2925 C C . GLY A 1 376 ? -5.206 2.026 38.311 1.00 90.19 376 GLY A C 1
ATOM 2926 O O . GLY A 1 376 ? -5.792 2.985 37.808 1.00 90.19 376 GLY A O 1
ATOM 2927 N N . ALA A 1 377 ? -4.730 1.020 37.569 1.00 92.62 377 ALA A N 1
ATOM 2928 C CA . ALA A 1 377 ? -4.762 1.026 36.105 1.00 92.62 377 ALA A CA 1
ATOM 2929 C C . ALA A 1 377 ? -6.189 1.171 35.539 1.00 92.62 377 ALA A C 1
ATOM 2931 O O . ALA A 1 377 ? -6.427 1.976 34.634 1.00 92.62 377 ALA A O 1
ATOM 2932 N N . ILE A 1 378 ? -7.169 0.433 36.081 1.00 95.62 378 ILE A N 1
ATOM 2933 C CA . ILE A 1 378 ? -8.561 0.542 35.618 1.00 95.62 378 ILE A CA 1
ATOM 2934 C C . ILE A 1 378 ? -9.239 1.836 36.079 1.00 95.62 378 ILE A C 1
ATOM 2936 O O . ILE A 1 378 ? -10.100 2.355 35.365 1.00 95.62 378 ILE A O 1
ATOM 2940 N N . ALA A 1 379 ? -8.857 2.377 37.239 1.00 92.69 379 ALA A N 1
ATOM 2941 C CA . ALA A 1 379 ? -9.355 3.662 37.718 1.00 92.69 379 ALA A CA 1
ATOM 2942 C C . ALA A 1 379 ? -8.869 4.812 36.829 1.00 92.69 379 ALA A C 1
ATOM 2944 O O . ALA A 1 379 ? -9.684 5.645 36.432 1.00 92.69 379 ALA A O 1
ATOM 2945 N N . LEU A 1 380 ? -7.586 4.810 36.451 1.00 92.62 380 LEU A N 1
ATOM 2946 C CA . LEU A 1 380 ? -7.008 5.788 35.531 1.00 92.62 380 LEU A CA 1
ATOM 2947 C C . LEU A 1 380 ? -7.632 5.675 34.134 1.00 92.62 380 LEU A C 1
ATOM 2949 O O . LEU A 1 380 ? -8.096 6.672 33.590 1.00 92.62 380 LEU A O 1
ATOM 2953 N N . PHE A 1 381 ? -7.781 4.455 33.605 1.00 92.81 381 PHE A N 1
ATOM 2954 C CA . PHE A 1 381 ? -8.505 4.216 32.351 1.00 92.81 381 PHE A CA 1
ATOM 2955 C C . PHE A 1 381 ? -9.941 4.767 32.384 1.00 92.81 381 PHE A C 1
ATOM 2957 O O . PHE A 1 381 ? -10.406 5.391 31.430 1.00 92.81 381 PHE A O 1
ATOM 2964 N N . ALA A 1 382 ? -10.668 4.535 33.479 1.00 91.19 382 ALA A N 1
ATOM 2965 C CA . ALA A 1 382 ? -12.035 5.018 33.633 1.00 91.19 382 ALA A CA 1
ATOM 2966 C C . ALA A 1 382 ? -12.105 6.541 33.817 1.00 91.19 382 ALA A C 1
ATOM 2968 O O . ALA A 1 382 ? -13.062 7.155 33.344 1.00 91.19 382 ALA A O 1
ATOM 2969 N N . ALA A 1 383 ? -11.129 7.142 34.504 1.00 89.38 383 ALA A N 1
ATOM 2970 C CA . ALA A 1 383 ? -11.014 8.587 34.664 1.00 89.38 383 ALA A CA 1
ATOM 2971 C C . ALA A 1 383 ? -10.771 9.259 33.312 1.00 89.38 383 ALA A C 1
ATOM 2973 O O . ALA A 1 383 ? -11.518 10.167 32.952 1.00 89.38 383 ALA A O 1
ATOM 2974 N N . GLU A 1 384 ? -9.834 8.732 32.525 1.00 89.56 384 GLU A N 1
ATOM 2975 C CA . GLU A 1 384 ? -9.549 9.252 31.192 1.00 89.56 384 GLU A CA 1
ATOM 2976 C C . GLU A 1 384 ? -10.772 9.120 30.285 1.00 89.56 384 GLU A C 1
ATOM 2978 O O . GLU A 1 384 ? -11.194 10.086 29.666 1.00 89.56 384 GLU A O 1
ATOM 2983 N N . ARG A 1 385 ? -11.475 7.980 30.321 1.00 88.31 385 ARG A N 1
ATOM 2984 C CA . ARG A 1 385 ? -12.713 7.798 29.545 1.00 88.31 385 ARG A CA 1
ATOM 2985 C C . ARG A 1 385 ? -13.877 8.709 29.926 1.00 88.31 385 ARG A C 1
ATOM 2987 O O . ARG A 1 385 ? -14.843 8.811 29.162 1.00 88.31 385 ARG A O 1
ATOM 2994 N N . LYS A 1 386 ? -13.847 9.325 31.112 1.00 86.44 386 LYS A N 1
ATOM 2995 C CA . LYS A 1 386 ? -14.822 10.363 31.479 1.00 86.44 386 LYS A CA 1
ATOM 2996 C C . LYS A 1 386 ? -14.515 11.679 30.775 1.00 86.44 386 LYS A C 1
ATOM 2998 O O . LYS A 1 386 ? -15.461 12.391 30.445 1.00 86.44 386 LYS A O 1
ATOM 3003 N N . VAL A 1 387 ? -13.233 11.973 30.568 1.00 81.69 387 VAL A N 1
ATOM 3004 C CA . VAL A 1 387 ? -12.745 13.174 29.885 1.00 81.69 387 VAL A CA 1
ATOM 3005 C C . VAL A 1 387 ? -12.832 12.973 28.372 1.00 81.69 387 VAL A C 1
ATOM 3007 O O . VAL A 1 387 ? -13.522 13.731 27.693 1.00 81.69 387 VAL A O 1
ATOM 3010 N N . ASP A 1 388 ? -12.250 11.887 27.868 1.00 82.75 388 ASP A N 1
ATOM 3011 C CA . ASP A 1 388 ? -12.296 11.471 26.473 1.00 82.75 388 ASP A CA 1
ATOM 3012 C C . ASP A 1 388 ? -12.970 10.099 26.314 1.00 82.75 388 ASP A C 1
ATOM 3014 O O . ASP A 1 388 ? -12.384 9.035 26.512 1.00 82.75 388 ASP A O 1
ATOM 3018 N N . ARG A 1 389 ? -14.227 10.103 25.860 1.00 81.12 389 ARG A N 1
ATOM 3019 C CA . ARG A 1 389 ? -14.985 8.864 25.614 1.00 81.12 389 ARG A CA 1
ATOM 3020 C C . ARG A 1 389 ? -14.366 7.964 24.535 1.00 81.12 389 ARG A C 1
ATOM 3022 O O . ARG A 1 389 ? -14.734 6.784 24.485 1.00 81.12 389 ARG A O 1
ATOM 3029 N N . GLN A 1 390 ? -13.497 8.500 23.676 1.00 80.69 390 GLN A N 1
ATOM 3030 C CA . GLN A 1 390 ? -12.789 7.763 22.628 1.00 80.69 390 GLN A CA 1
ATOM 3031 C C . GLN A 1 390 ? -11.486 7.134 23.129 1.00 80.69 390 GLN A C 1
ATOM 3033 O O . GLN A 1 390 ? -10.939 6.270 22.442 1.00 80.69 390 GLN A O 1
ATOM 3038 N N . PHE A 1 391 ? -11.042 7.465 24.346 1.00 85.81 391 PHE A N 1
ATOM 3039 C CA . PHE A 1 391 ? -9.850 6.876 24.933 1.00 85.81 391 PHE A CA 1
ATOM 3040 C C . PHE A 1 391 ? -9.978 5.353 25.059 1.00 85.81 391 PHE A C 1
ATOM 3042 O O . PHE A 1 391 ? -10.890 4.803 25.701 1.00 85.81 391 PHE A O 1
ATOM 3049 N N . VAL A 1 392 ? -9.037 4.657 24.425 1.00 86.25 392 VAL A N 1
ATOM 3050 C CA . VAL A 1 392 ? -8.918 3.199 24.422 1.00 86.25 392 VAL A CA 1
ATOM 3051 C C . VAL A 1 392 ? -7.439 2.813 24.489 1.00 86.25 392 VAL A C 1
ATOM 3053 O O . VAL A 1 392 ? -6.569 3.500 23.941 1.00 86.25 392 VAL A O 1
ATOM 3056 N N . LEU A 1 393 ? -7.170 1.711 25.191 1.00 87.56 393 LEU A N 1
ATOM 3057 C CA . LEU A 1 393 ? -5.857 1.076 25.273 1.00 87.56 393 LEU A CA 1
ATOM 3058 C C . LEU A 1 393 ? -5.602 0.213 24.041 1.00 87.56 393 LEU A C 1
ATOM 3060 O O . LEU A 1 393 ? -6.523 -0.436 23.550 1.00 87.56 393 LEU A O 1
ATOM 3064 N N . LEU A 1 394 ? -4.340 0.120 23.625 1.00 89.06 394 LEU A N 1
ATOM 3065 C CA . LEU A 1 394 ? -3.920 -0.829 22.594 1.00 89.06 394 LEU A CA 1
ATOM 3066 C C . LEU A 1 394 ? -4.376 -2.262 22.944 1.00 89.06 394 LEU A C 1
ATOM 3068 O O . LEU A 1 394 ? -4.428 -2.605 24.133 1.00 89.06 394 LEU A O 1
ATOM 3072 N N . PRO A 1 395 ? -4.668 -3.128 21.951 1.00 89.56 395 PRO A N 1
ATOM 3073 C CA . PRO A 1 395 ? -5.224 -4.461 22.198 1.00 89.56 395 PRO A CA 1
ATOM 3074 C C . PRO A 1 395 ? -4.440 -5.303 23.217 1.00 89.56 395 PRO A C 1
ATOM 3076 O O . PRO A 1 395 ? -5.046 -5.971 24.057 1.00 89.56 395 PRO A O 1
ATOM 3079 N N . ALA A 1 396 ? -3.104 -5.234 23.190 1.00 85.75 396 ALA A N 1
ATOM 3080 C CA . ALA A 1 396 ? -2.236 -5.947 24.127 1.00 85.75 396 ALA A CA 1
ATOM 3081 C C . ALA A 1 396 ? -2.388 -5.439 25.573 1.00 85.75 396 ALA A C 1
ATOM 3083 O O . ALA A 1 396 ? -2.627 -6.239 26.482 1.00 85.75 396 ALA A O 1
ATOM 3084 N N . SER A 1 397 ? -2.318 -4.121 25.790 1.00 89.69 397 SER A N 1
ATOM 3085 C CA . SER A 1 397 ? -2.509 -3.494 27.107 1.00 89.69 397 SER A CA 1
ATOM 3086 C C . SER A 1 397 ? -3.918 -3.739 27.647 1.00 89.69 397 SER A C 1
ATOM 3088 O O . SER A 1 397 ? -4.086 -4.077 28.817 1.00 89.69 397 SER A O 1
ATOM 3090 N N . LEU A 1 398 ? -4.938 -3.679 26.783 1.00 95.25 398 LEU A N 1
ATOM 3091 C CA . LEU A 1 398 ? -6.322 -3.995 27.140 1.00 95.25 398 LEU A CA 1
ATOM 3092 C C . LEU A 1 398 ? -6.468 -5.455 27.593 1.00 95.25 398 LEU A C 1
ATOM 3094 O O . LEU A 1 398 ? -7.062 -5.725 28.640 1.00 95.25 398 LEU A O 1
ATOM 3098 N N . ALA A 1 399 ? -5.902 -6.401 26.838 1.00 90.81 399 ALA A N 1
ATOM 3099 C CA . ALA A 1 399 ? -5.928 -7.821 27.179 1.00 90.81 399 ALA A CA 1
ATOM 3100 C C . ALA A 1 399 ? -5.161 -8.115 28.480 1.00 90.81 399 ALA A C 1
ATOM 3102 O O . ALA A 1 399 ? -5.641 -8.890 29.315 1.00 90.81 399 ALA A O 1
ATOM 3103 N N . ARG A 1 400 ? -4.005 -7.469 28.686 1.00 93.00 400 ARG A N 1
ATOM 3104 C CA . ARG A 1 400 ? -3.201 -7.582 29.912 1.00 93.00 400 ARG A CA 1
ATOM 3105 C C . ARG A 1 400 ? -3.957 -7.046 31.125 1.00 93.00 400 ARG A C 1
ATOM 3107 O O . ARG A 1 400 ? -4.033 -7.750 32.135 1.00 93.00 400 ARG A O 1
ATOM 3114 N N . LEU A 1 401 ? -4.568 -5.866 31.009 1.00 94.88 401 LEU A N 1
ATOM 3115 C CA . LEU A 1 401 ? -5.378 -5.271 32.069 1.00 94.88 401 LEU A CA 1
ATOM 3116 C C . LEU A 1 401 ? -6.575 -6.162 32.397 1.00 94.88 401 LEU A C 1
ATOM 3118 O O . LEU A 1 401 ? -6.802 -6.489 33.559 1.00 94.88 401 LEU A O 1
ATOM 3122 N N . ALA A 1 402 ? -7.302 -6.638 31.383 1.00 95.62 402 ALA A N 1
ATOM 3123 C CA . ALA A 1 402 ? -8.421 -7.554 31.580 1.00 95.62 402 ALA A CA 1
ATOM 3124 C C . ALA A 1 402 ? -7.988 -8.844 32.295 1.00 95.62 402 ALA A C 1
ATOM 3126 O O . ALA A 1 402 ? -8.667 -9.295 33.217 1.00 95.62 402 ALA A O 1
ATOM 3127 N N . ALA A 1 403 ? -6.850 -9.432 31.913 1.00 93.19 403 ALA A N 1
ATOM 3128 C CA . ALA A 1 403 ? -6.316 -10.626 32.562 1.00 93.19 403 ALA A CA 1
ATOM 3129 C C . ALA A 1 403 ? -5.933 -10.369 34.029 1.00 93.19 403 ALA A C 1
ATOM 3131 O O . ALA A 1 403 ? -6.259 -11.185 34.891 1.00 93.19 403 ALA A O 1
ATOM 3132 N N . GLY A 1 404 ? -5.288 -9.236 34.317 1.00 91.31 404 GLY A N 1
ATOM 3133 C CA . GLY A 1 404 ? -4.948 -8.822 35.677 1.00 91.31 404 GLY A CA 1
ATOM 3134 C C . GLY A 1 404 ? -6.172 -8.560 36.551 1.00 91.31 404 GLY A C 1
ATOM 3135 O O . GLY A 1 404 ? -6.237 -9.045 37.677 1.00 91.31 404 GLY A O 1
ATOM 3136 N N . LEU A 1 405 ? -7.193 -7.892 36.011 1.00 94.44 405 LEU A N 1
ATOM 3137 C CA . LEU A 1 405 ? -8.466 -7.669 36.698 1.00 94.44 405 LEU A CA 1
ATOM 3138 C C . LEU A 1 405 ? -9.180 -8.985 37.023 1.00 94.44 405 LEU A C 1
ATOM 3140 O O . LEU A 1 405 ? -9.715 -9.132 38.116 1.00 94.44 405 LEU A O 1
ATOM 3144 N N . ILE A 1 406 ? -9.165 -9.960 36.108 1.00 92.44 406 ILE A N 1
ATOM 3145 C CA . ILE A 1 406 ? -9.742 -11.291 36.358 1.00 92.44 406 ILE A CA 1
ATOM 3146 C C . ILE A 1 406 ? -8.984 -12.011 37.481 1.00 92.44 406 ILE A C 1
ATOM 3148 O O . ILE A 1 406 ? -9.627 -12.583 38.360 1.00 92.44 406 ILE A O 1
ATOM 3152 N N . ARG A 1 407 ? -7.642 -11.972 37.474 1.00 92.25 407 ARG A N 1
ATOM 3153 C CA . ARG A 1 407 ? -6.816 -12.579 38.537 1.00 92.25 407 ARG A CA 1
ATOM 3154 C C . ARG A 1 407 ? -7.085 -11.960 39.908 1.00 92.25 407 ARG A C 1
ATOM 3156 O O . ARG A 1 407 ? -7.081 -12.681 40.893 1.00 92.25 407 ARG A O 1
ATOM 3163 N N . ASN A 1 408 ? -7.378 -10.663 39.948 1.00 89.00 408 ASN A N 1
ATOM 3164 C CA . ASN A 1 408 ? -7.667 -9.914 41.172 1.00 89.00 408 ASN A CA 1
ATOM 3165 C C . ASN A 1 408 ? -9.172 -9.795 41.472 1.00 89.00 408 ASN A C 1
ATOM 3167 O O . ASN A 1 408 ? -9.605 -8.862 42.137 1.00 89.00 408 ASN A O 1
ATOM 3171 N N . HIS A 1 409 ? -9.999 -10.713 40.960 1.00 90.00 409 HIS A N 1
ATOM 3172 C CA . HIS A 1 409 ? -11.442 -10.784 41.237 1.00 90.00 409 HIS A CA 1
ATOM 3173 C C . HIS A 1 409 ? -12.278 -9.548 40.824 1.00 90.00 409 HIS A C 1
ATOM 3175 O O . HIS A 1 409 ? -13.458 -9.443 41.163 1.00 90.00 409 HIS A O 1
ATOM 3181 N N . HIS A 1 410 ? -11.744 -8.652 39.991 1.00 89.69 410 HIS A N 1
ATOM 3182 C CA . HIS A 1 410 ? -12.450 -7.499 39.417 1.00 89.69 410 HIS A CA 1
ATOM 3183 C C . HIS A 1 410 ? -13.193 -7.854 38.114 1.00 89.69 410 HIS A C 1
ATOM 3185 O O . HIS A 1 410 ? -13.121 -7.154 37.099 1.00 89.69 410 HIS A O 1
ATOM 3191 N N . THR A 1 411 ? -13.961 -8.947 38.128 1.00 89.19 411 THR A N 1
ATOM 3192 C CA . THR A 1 411 ? -14.599 -9.529 36.932 1.00 89.19 411 THR A CA 1
ATOM 3193 C C . THR A 1 411 ? -15.541 -8.565 36.206 1.00 89.19 411 THR A C 1
ATOM 3195 O O . THR A 1 411 ? -15.551 -8.524 34.977 1.00 89.19 411 THR A O 1
ATOM 3198 N N . LYS A 1 412 ? -16.310 -7.739 36.932 1.00 89.62 412 LYS A N 1
ATOM 3199 C CA . LYS A 1 412 ? -17.218 -6.747 36.318 1.00 89.62 412 LYS A CA 1
ATOM 3200 C C . LYS A 1 412 ? -16.454 -5.699 35.503 1.00 89.62 412 LYS A C 1
ATOM 3202 O O . LYS A 1 412 ? -16.884 -5.351 34.404 1.00 89.62 412 LYS A O 1
ATOM 3207 N N . ALA A 1 413 ? -15.316 -5.241 36.022 1.00 90.19 413 ALA A N 1
ATOM 3208 C CA . ALA A 1 413 ? -14.460 -4.273 35.350 1.00 90.19 413 ALA A CA 1
ATOM 3209 C C . ALA A 1 413 ? -13.788 -4.893 34.117 1.00 90.19 413 ALA A C 1
ATOM 3211 O O . ALA A 1 413 ? -13.810 -4.295 33.044 1.00 90.19 413 ALA A O 1
ATOM 3212 N N . ALA A 1 414 ? -13.308 -6.136 34.230 1.00 92.38 414 ALA A N 1
ATOM 3213 C CA . ALA A 1 414 ? -12.767 -6.882 33.095 1.00 92.38 414 ALA A CA 1
ATOM 3214 C C . ALA A 1 414 ? -13.809 -7.090 31.979 1.00 92.38 414 ALA A C 1
ATOM 3216 O O . ALA A 1 414 ? -13.498 -6.911 30.805 1.00 92.38 414 ALA A O 1
ATOM 3217 N N . ILE A 1 415 ? -15.061 -7.418 32.328 1.00 93.06 415 ILE A N 1
ATOM 3218 C CA . ILE A 1 415 ? -16.157 -7.545 31.354 1.00 93.06 415 ILE A CA 1
ATOM 3219 C C . ILE A 1 415 ? -16.419 -6.211 30.648 1.00 93.06 415 ILE A C 1
ATOM 3221 O O . ILE A 1 415 ? -16.583 -6.194 29.430 1.00 93.06 415 ILE A O 1
ATOM 3225 N N . ALA A 1 416 ? -16.484 -5.101 31.389 1.00 92.25 416 ALA A N 1
ATOM 3226 C CA . ALA A 1 416 ? -16.705 -3.779 30.805 1.00 92.25 416 ALA A CA 1
ATOM 3227 C C . ALA A 1 416 ? -15.568 -3.391 29.848 1.00 92.25 416 ALA A C 1
ATOM 3229 O O . ALA A 1 416 ? -15.832 -2.974 28.722 1.00 92.25 416 ALA A O 1
ATOM 3230 N N . LEU A 1 417 ? -14.319 -3.613 30.264 1.00 95.00 417 LEU A N 1
ATOM 3231 C CA . LEU A 1 417 ? -13.128 -3.341 29.465 1.00 95.00 417 LEU A CA 1
ATOM 3232 C C . LEU A 1 417 ? -13.091 -4.173 28.174 1.00 95.00 417 LEU A C 1
ATOM 3234 O O . LEU A 1 417 ? -12.887 -3.625 27.096 1.00 95.00 417 LEU A O 1
ATOM 3238 N N . LEU A 1 418 ? -13.345 -5.483 28.256 1.00 95.31 418 LEU A N 1
ATOM 3239 C CA . LEU A 1 418 ? -13.361 -6.366 27.083 1.00 95.31 418 LEU A CA 1
ATOM 3240 C C . LEU A 1 418 ? -14.509 -6.051 26.120 1.00 95.31 418 LEU A C 1
ATOM 3242 O O . LEU A 1 418 ? -14.346 -6.230 24.915 1.00 95.31 418 LEU A O 1
ATOM 3246 N N . LYS A 1 419 ? -15.660 -5.579 26.618 1.00 93.62 419 LYS A N 1
ATOM 3247 C CA . LYS A 1 419 ? -16.758 -5.100 25.763 1.00 93.62 419 LYS A CA 1
ATOM 3248 C C . LYS A 1 419 ? -16.345 -3.854 24.992 1.00 93.62 419 LYS A C 1
ATOM 3250 O O . LYS A 1 419 ? -16.466 -3.851 23.777 1.00 93.62 419 LYS A O 1
ATOM 3255 N N . ILE A 1 420 ? -15.777 -2.868 25.692 1.00 91.56 420 ILE A N 1
ATOM 3256 C CA . ILE A 1 420 ? -15.217 -1.664 25.069 1.00 91.56 420 ILE A CA 1
ATOM 3257 C C . ILE A 1 420 ? -14.201 -2.060 23.994 1.00 91.56 420 ILE A C 1
ATOM 3259 O O . ILE A 1 420 ? -14.310 -1.607 22.862 1.00 91.56 420 ILE A O 1
ATOM 3263 N N . GLY A 1 421 ? -13.262 -2.955 24.317 1.00 89.81 421 GLY A N 1
ATOM 3264 C CA . GLY A 1 421 ? -12.296 -3.459 23.345 1.00 89.81 421 GLY A CA 1
ATOM 3265 C C . GLY A 1 421 ? -12.970 -4.133 22.149 1.00 89.81 421 GLY A C 1
ATOM 3266 O O . GLY A 1 421 ? -12.629 -3.835 21.013 1.00 89.81 421 GLY A O 1
ATOM 3267 N N . SER A 1 422 ? -13.954 -5.004 22.382 1.00 92.19 422 SER A N 1
ATOM 3268 C CA . SER A 1 422 ? -14.646 -5.742 21.311 1.00 92.19 422 SER A CA 1
ATOM 3269 C C . SER A 1 422 ? -15.419 -4.834 20.355 1.00 92.19 422 SER A C 1
ATOM 3271 O O . SER A 1 422 ? -15.662 -5.227 19.218 1.00 92.19 422 SER A O 1
ATOM 3273 N N . ASP A 1 423 ? -15.834 -3.658 20.823 1.00 89.00 423 ASP A N 1
ATOM 3274 C CA . ASP A 1 423 ? -16.526 -2.663 20.006 1.00 89.00 423 ASP A CA 1
ATOM 3275 C C . ASP A 1 423 ? -15.543 -1.810 19.185 1.00 89.00 423 ASP A C 1
ATOM 3277 O O . ASP A 1 423 ? -15.926 -1.286 18.143 1.00 89.00 423 ASP A O 1
ATOM 3281 N N . VAL A 1 424 ? -14.283 -1.697 19.626 1.00 87.44 424 VAL A N 1
ATOM 3282 C CA . VAL A 1 424 ? -13.239 -0.891 18.966 1.00 87.44 424 VAL A CA 1
ATOM 3283 C C . VAL A 1 424 ? -12.308 -1.713 18.071 1.00 87.44 424 VAL A C 1
ATOM 3285 O O . VAL A 1 424 ? -11.853 -1.202 17.055 1.00 87.44 424 VAL A O 1
ATOM 3288 N N . TYR A 1 425 ? -12.049 -2.982 18.397 1.00 89.62 425 TYR A N 1
ATOM 3289 C CA . TYR A 1 425 ? -11.101 -3.840 17.677 1.00 89.62 425 TYR A CA 1
ATOM 3290 C C . TYR A 1 425 ? -11.790 -5.094 17.106 1.00 89.62 425 TYR A C 1
ATOM 3292 O O . TYR A 1 425 ? -11.827 -6.140 17.769 1.00 89.62 425 TYR A O 1
ATOM 3300 N N . PRO A 1 426 ? -12.318 -5.035 15.865 1.00 84.88 426 PRO A N 1
ATOM 3301 C CA . PRO A 1 426 ? -13.048 -6.143 15.245 1.00 84.88 426 PRO A CA 1
ATOM 3302 C C . PRO A 1 426 ? -12.245 -7.445 15.145 1.00 84.88 426 PRO A C 1
ATOM 3304 O O . PRO A 1 426 ? -12.803 -8.517 15.368 1.00 84.88 426 PRO A O 1
ATOM 3307 N N . ALA A 1 427 ? -10.934 -7.363 14.891 1.00 85.69 427 ALA A N 1
ATOM 3308 C CA . ALA A 1 427 ? -10.059 -8.533 14.775 1.00 85.69 427 ALA A CA 1
ATOM 3309 C C . ALA A 1 427 ? -9.936 -9.327 16.093 1.00 85.69 427 ALA A C 1
ATOM 3311 O O . ALA A 1 427 ? -9.848 -10.554 16.080 1.00 85.69 427 ALA A O 1
ATOM 3312 N N . ASN A 1 428 ? -9.981 -8.647 17.245 1.00 90.88 428 ASN A N 1
ATOM 3313 C CA . ASN A 1 428 ? -9.890 -9.270 18.571 1.00 90.88 428 ASN A CA 1
ATOM 3314 C C . ASN A 1 428 ? -11.269 -9.600 19.170 1.00 90.88 428 ASN A C 1
ATOM 3316 O O . ASN A 1 428 ? -11.372 -10.390 20.117 1.00 90.88 428 ASN A O 1
ATOM 3320 N N . ALA A 1 429 ? -12.341 -9.023 18.618 1.00 88.94 429 ALA A N 1
ATOM 3321 C CA . ALA A 1 429 ? -13.699 -9.168 19.126 1.00 88.94 429 ALA A CA 1
ATOM 3322 C C . ALA A 1 429 ? -14.169 -10.633 19.264 1.00 88.94 429 ALA A C 1
ATOM 3324 O O . ALA A 1 429 ? -14.787 -10.934 20.288 1.00 88.94 429 ALA A O 1
ATOM 3325 N N . PRO A 1 430 ? -13.881 -11.581 18.342 1.00 90.56 430 PRO A N 1
ATOM 3326 C CA . PRO A 1 430 ? -14.273 -12.984 18.513 1.00 90.56 430 PRO A CA 1
ATOM 3327 C C . PRO A 1 430 ? -13.701 -13.622 19.786 1.00 90.56 430 PRO A C 1
ATOM 3329 O O . PRO A 1 430 ? -14.419 -14.309 20.521 1.00 90.56 430 PRO A O 1
ATOM 3332 N N . GLU A 1 431 ? -12.425 -13.369 20.085 1.00 92.44 431 GLU A N 1
ATOM 3333 C CA . GLU A 1 431 ? -11.765 -13.891 21.281 1.00 92.44 431 GLU A CA 1
ATOM 3334 C C . GLU A 1 431 ? -12.316 -13.232 22.547 1.00 92.44 431 GLU A C 1
ATOM 3336 O O . GLU A 1 431 ? -12.686 -13.921 23.503 1.00 92.44 431 GLU A O 1
ATOM 3341 N N . TRP A 1 432 ? -12.426 -11.905 22.550 1.00 94.88 432 TRP A N 1
ATOM 3342 C CA . TRP A 1 432 ? -12.881 -11.161 23.719 1.00 94.88 432 TRP A CA 1
ATOM 3343 C C . TRP A 1 432 ? -14.359 -11.388 24.027 1.00 94.88 432 TRP A C 1
ATOM 3345 O O . TRP A 1 432 ? -14.700 -11.584 25.192 1.00 94.88 432 TRP A O 1
ATOM 3355 N N . ARG A 1 433 ? -15.235 -11.494 23.021 1.00 94.75 433 ARG A N 1
ATOM 3356 C CA . ARG A 1 433 ? -16.647 -11.876 23.210 1.00 94.75 433 ARG A CA 1
ATOM 3357 C C . ARG A 1 433 ? -16.778 -13.303 23.739 1.00 94.75 433 ARG A C 1
ATOM 3359 O O . ARG A 1 433 ? -17.568 -13.544 24.653 1.00 94.75 433 ARG A O 1
ATOM 3366 N N . THR A 1 434 ? -15.951 -14.233 23.251 1.00 94.12 434 THR A N 1
ATOM 3367 C CA . THR A 1 434 ? -15.876 -15.601 23.796 1.00 94.12 434 THR A CA 1
ATOM 3368 C C . THR A 1 434 ? -15.400 -15.592 25.254 1.00 94.12 434 THR A C 1
ATOM 3370 O O . THR A 1 434 ? -15.942 -16.311 26.099 1.00 94.12 434 THR A O 1
ATOM 3373 N N . ARG A 1 435 ? -14.432 -14.731 25.595 1.00 95.12 435 ARG A N 1
ATOM 3374 C CA . ARG A 1 435 ? -13.949 -14.556 26.970 1.00 95.12 435 ARG A CA 1
ATOM 3375 C C . ARG A 1 435 ? -15.019 -13.949 27.875 1.00 95.12 435 ARG A C 1
ATOM 3377 O O . ARG A 1 435 ? -15.246 -14.489 28.954 1.00 95.12 435 ARG A O 1
ATOM 3384 N N . VAL A 1 436 ? -15.714 -12.900 27.439 1.00 96.06 436 VAL A N 1
ATOM 3385 C CA . VAL A 1 436 ? -16.832 -12.281 28.171 1.00 96.06 436 VAL A CA 1
ATOM 3386 C C . VAL A 1 436 ? -17.935 -13.301 28.441 1.00 96.06 436 VAL A C 1
ATOM 3388 O O . VAL A 1 436 ? -18.407 -13.391 29.571 1.00 96.06 436 VAL A O 1
ATOM 3391 N N . ALA A 1 437 ? -18.300 -14.118 27.449 1.00 95.56 437 ALA A N 1
ATOM 3392 C CA . ALA A 1 437 ? -19.272 -15.188 27.641 1.00 95.56 437 ALA A CA 1
ATOM 3393 C C . ALA A 1 437 ? -18.821 -16.185 28.720 1.00 95.56 437 ALA A C 1
ATOM 3395 O O . ALA A 1 437 ? -19.603 -16.506 29.610 1.00 95.56 437 ALA A O 1
ATOM 3396 N N . SER A 1 438 ? -17.547 -16.600 28.707 1.00 95.75 438 SER A N 1
ATOM 3397 C CA . SER A 1 438 ? -17.013 -17.486 29.752 1.00 95.75 438 SER A CA 1
ATOM 3398 C C . SER A 1 438 ? -17.091 -16.872 31.155 1.00 95.75 438 SER A C 1
ATOM 3400 O O . SER A 1 438 ? -17.389 -17.584 32.107 1.00 95.75 438 SER A O 1
ATOM 3402 N N . LEU A 1 439 ? -16.893 -15.552 31.280 1.00 95.25 439 LEU A N 1
ATOM 3403 C CA . LEU A 1 439 ? -16.963 -14.851 32.566 1.00 95.25 439 LEU A CA 1
ATOM 3404 C C . LEU A 1 439 ? -18.393 -14.769 33.118 1.00 95.25 439 LEU A C 1
ATOM 3406 O O . LEU A 1 439 ? -18.571 -14.836 34.330 1.00 95.25 439 LEU A O 1
ATOM 3410 N N . TYR A 1 440 ? -19.405 -14.653 32.251 1.00 94.56 440 TYR A N 1
ATOM 3411 C CA . TYR A 1 440 ? -20.813 -14.700 32.662 1.00 94.56 440 TYR A CA 1
ATOM 3412 C C . TYR A 1 440 ? -21.240 -16.089 33.153 1.00 94.56 440 TYR A C 1
ATOM 3414 O O . TYR A 1 440 ? -22.040 -16.179 34.081 1.00 94.56 440 TYR A O 1
ATOM 3422 N N . LEU A 1 441 ? -20.686 -17.164 32.581 1.00 93.56 441 LEU A N 1
ATOM 3423 C CA . LEU A 1 441 ? -20.944 -18.532 33.050 1.00 93.56 441 LEU A CA 1
ATOM 3424 C C . LEU A 1 441 ? -20.258 -18.839 34.383 1.00 93.56 441 LEU A C 1
ATOM 3426 O O . LEU A 1 441 ? -20.789 -19.613 35.170 1.00 93.56 441 LEU A O 1
ATOM 3430 N N . SER A 1 442 ? -19.095 -18.236 34.643 1.00 90.38 442 SER A N 1
ATOM 3431 C CA . SER A 1 442 ? -18.364 -18.398 35.905 1.00 90.38 442 SER A CA 1
ATOM 3432 C C . SER A 1 442 ? -18.773 -17.403 36.999 1.00 90.38 442 SER A C 1
ATOM 3434 O O . SER A 1 442 ? -18.166 -17.397 38.067 1.00 90.38 442 SER A O 1
ATOM 3436 N N . ALA A 1 443 ? -19.723 -16.502 36.730 1.00 87.81 443 ALA A N 1
ATOM 3437 C CA . ALA A 1 443 ? -20.209 -15.539 37.714 1.00 87.81 443 ALA A CA 1
ATOM 3438 C C . ALA A 1 443 ? -21.102 -16.217 38.770 1.00 87.81 443 ALA A C 1
ATOM 3440 O O . ALA A 1 443 ? -21.612 -17.313 38.553 1.00 87.81 443 ALA A O 1
ATOM 3441 N N . SER A 1 444 ? -21.310 -15.547 39.907 1.00 84.25 444 SER A N 1
ATOM 3442 C CA . SER A 1 444 ? -22.263 -15.968 40.939 1.00 84.25 444 SER A CA 1
ATOM 3443 C C . SER A 1 444 ? -23.265 -14.831 41.208 1.00 84.25 444 SER A C 1
ATOM 3445 O O . SER A 1 444 ? -22.848 -13.788 41.723 1.00 84.25 444 SER A O 1
ATOM 3447 N N . PRO A 1 445 ? -24.553 -14.975 40.826 1.00 87.62 445 PRO A N 1
ATOM 3448 C CA . PRO A 1 445 ? -25.113 -16.093 40.059 1.00 87.62 445 PRO A CA 1
ATOM 3449 C C . PRO A 1 445 ? -24.595 -16.116 38.611 1.00 87.62 445 PRO A C 1
ATOM 3451 O O . PRO A 1 445 ? -24.236 -15.077 38.049 1.00 87.62 445 PRO A O 1
ATOM 3454 N N . ALA A 1 446 ? -24.562 -17.304 38.007 1.00 90.44 446 ALA A N 1
ATOM 3455 C CA . ALA A 1 446 ? -24.204 -17.453 36.602 1.00 90.44 446 ALA A CA 1
ATOM 3456 C C . ALA A 1 446 ? -25.312 -16.880 35.706 1.00 90.44 446 ALA A C 1
ATOM 3458 O O . ALA A 1 446 ? -26.495 -17.026 36.006 1.00 90.44 446 ALA A O 1
ATOM 3459 N N . ASP A 1 447 ? -24.931 -16.262 34.586 1.00 91.00 447 ASP A N 1
ATOM 3460 C CA . ASP A 1 447 ? -25.870 -15.674 33.622 1.00 91.00 447 ASP A CA 1
ATOM 3461 C C . ASP A 1 447 ? -25.688 -16.308 32.229 1.00 91.00 447 ASP A C 1
ATOM 3463 O O . ASP A 1 447 ? -24.994 -15.765 31.354 1.00 91.00 447 ASP A O 1
ATOM 3467 N N . PRO A 1 448 ? -26.290 -17.489 31.995 1.00 89.81 448 PRO A N 1
ATOM 3468 C CA . PRO A 1 448 ? -26.170 -18.180 30.717 1.00 89.81 448 PRO A CA 1
ATOM 3469 C C . PRO A 1 448 ? -26.857 -17.423 29.571 1.00 89.81 448 PRO A C 1
ATOM 3471 O O . PRO A 1 448 ? -26.436 -17.541 28.417 1.00 89.81 448 PRO A O 1
ATOM 3474 N N . ILE A 1 449 ? -27.856 -16.581 29.861 1.00 89.88 449 ILE A N 1
ATOM 3475 C CA . ILE A 1 449 ? -28.543 -15.766 28.852 1.00 89.88 449 ILE A CA 1
ATOM 3476 C C . ILE A 1 449 ? -27.622 -14.652 28.344 1.00 89.88 449 ILE A C 1
ATOM 3478 O O . ILE A 1 449 ? -27.487 -14.471 27.127 1.00 89.88 449 ILE A O 1
ATOM 3482 N N . ALA A 1 450 ? -26.929 -13.945 29.240 1.00 85.38 450 ALA A N 1
ATOM 3483 C CA . ALA A 1 450 ? -25.916 -12.970 28.850 1.00 85.38 450 ALA A CA 1
ATOM 3484 C C . ALA A 1 450 ? -24.756 -13.633 28.099 1.00 85.38 450 ALA A C 1
ATOM 3486 O O . ALA A 1 450 ? -24.310 -13.093 27.083 1.00 85.38 450 ALA A O 1
ATOM 3487 N N . ALA A 1 451 ? -24.310 -14.820 28.525 1.00 88.56 451 ALA A N 1
ATOM 3488 C CA . ALA A 1 451 ? -23.277 -15.570 27.814 1.00 88.56 451 ALA A CA 1
ATOM 3489 C C . ALA A 1 451 ? -23.692 -15.892 26.364 1.00 88.56 451 ALA A C 1
ATOM 3491 O O . ALA A 1 451 ? -22.944 -15.601 25.428 1.00 88.56 451 ALA A O 1
ATOM 3492 N N . ILE A 1 452 ? -24.913 -16.400 26.148 1.00 88.75 452 ILE A N 1
ATOM 3493 C CA . ILE A 1 452 ? -25.450 -16.675 24.804 1.00 88.75 452 ILE A CA 1
ATOM 3494 C C . ILE A 1 452 ? -25.548 -15.393 23.969 1.00 88.75 452 ILE A C 1
ATOM 3496 O O . ILE A 1 452 ? -25.238 -15.419 22.775 1.00 88.75 452 ILE A O 1
ATOM 3500 N N . LYS A 1 453 ? -25.954 -14.266 24.569 1.00 87.81 453 LYS A N 1
ATOM 3501 C CA . LYS A 1 453 ? -26.037 -12.973 23.872 1.00 87.81 453 LYS A CA 1
ATOM 3502 C C . LYS A 1 453 ? -24.685 -12.562 23.284 1.00 87.81 453 LYS A C 1
ATOM 3504 O O . LYS A 1 453 ? -24.647 -12.144 22.131 1.00 87.81 453 LYS A O 1
ATOM 3509 N N . HIS A 1 454 ? -23.596 -12.729 24.034 1.00 87.75 454 HIS A N 1
ATOM 3510 C CA . HIS A 1 454 ? -22.241 -12.417 23.557 1.00 87.75 454 HIS A CA 1
ATOM 3511 C C . HIS A 1 454 ? -21.734 -13.423 22.526 1.00 87.75 454 HIS A C 1
ATOM 3513 O O . HIS A 1 454 ? -21.166 -13.024 21.514 1.00 87.75 454 HIS A O 1
ATOM 3519 N N . LEU A 1 455 ? -22.011 -14.717 22.706 1.00 89.62 455 LEU A N 1
ATOM 3520 C CA . LEU A 1 455 ? -21.628 -15.747 21.731 1.00 89.62 455 LEU A CA 1
ATOM 3521 C C . LEU A 1 455 ? -22.317 -15.572 20.371 1.00 89.62 455 LEU A C 1
ATOM 3523 O O . LEU A 1 455 ? -21.721 -15.876 19.343 1.00 89.62 455 LEU A O 1
ATOM 3527 N N . LYS A 1 456 ? -23.557 -15.064 20.337 1.00 89.00 456 LYS A N 1
ATOM 3528 C CA . LYS A 1 456 ? -24.263 -14.759 19.078 1.00 89.00 456 LYS A CA 1
ATOM 3529 C C . LYS A 1 456 ? -23.590 -13.657 18.261 1.00 89.00 456 LYS A C 1
ATOM 3531 O O . LYS A 1 456 ? -23.809 -13.590 17.059 1.00 89.00 456 LYS A O 1
ATOM 3536 N N . GLN A 1 457 ? -22.802 -12.806 18.910 1.00 87.81 457 GLN A N 1
ATOM 3537 C CA . GLN A 1 457 ? -22.083 -11.708 18.274 1.00 87.81 457 GLN A CA 1
ATOM 3538 C C . GLN A 1 457 ? -20.684 -12.123 17.788 1.00 87.81 457 GLN A C 1
ATOM 3540 O O . GLN A 1 457 ? -19.958 -11.292 17.250 1.00 87.81 457 GLN A O 1
ATOM 3545 N N . VAL A 1 458 ? -20.264 -13.373 18.001 1.00 87.44 458 VAL A N 1
ATOM 3546 C CA . VAL A 1 458 ? -18.961 -13.866 17.542 1.00 87.44 458 VAL A CA 1
ATOM 3547 C C . VAL A 1 458 ? -19.037 -14.180 16.050 1.00 87.44 458 VAL A C 1
ATOM 3549 O O . VAL A 1 458 ? -19.799 -15.060 15.640 1.00 87.44 458 VAL A O 1
ATOM 3552 N N . ASP A 1 459 ? -18.217 -13.497 15.251 1.00 84.62 459 ASP A N 1
ATOM 3553 C CA . ASP A 1 459 ? -17.988 -13.893 13.865 1.00 84.62 459 ASP A CA 1
ATOM 3554 C C . ASP A 1 459 ? -17.166 -15.187 13.838 1.00 84.62 459 ASP A C 1
ATOM 3556 O O . ASP A 1 459 ? -16.015 -15.242 14.274 1.00 84.62 459 ASP A O 1
ATOM 3560 N N . LYS A 1 460 ? -17.787 -16.257 13.339 1.00 84.12 460 LYS A N 1
ATOM 3561 C CA . LYS A 1 460 ? -17.192 -17.594 13.303 1.00 84.12 460 LYS A CA 1
ATOM 3562 C C . LYS A 1 460 ? -16.108 -17.725 12.238 1.00 84.12 460 LYS A C 1
ATOM 3564 O O . LYS A 1 460 ? -15.265 -18.610 12.370 1.00 84.12 460 LYS A O 1
ATOM 3569 N N . GLN A 1 461 ? -16.136 -16.887 11.201 1.00 82.06 461 GLN A N 1
ATOM 3570 C CA . GLN A 1 461 ? -15.142 -16.913 10.127 1.00 82.06 461 GLN A CA 1
ATOM 3571 C C . GLN A 1 461 ? -13.793 -16.375 10.614 1.00 82.06 461 GLN A C 1
ATOM 3573 O O . GLN A 1 461 ? -12.750 -16.863 10.193 1.00 82.06 461 GLN A O 1
ATOM 3578 N N . MET A 1 462 ? -13.820 -15.461 11.587 1.00 75.31 462 MET A N 1
ATOM 3579 C CA . MET A 1 462 ? -12.634 -14.877 12.217 1.00 75.31 462 MET A CA 1
ATOM 3580 C C . MET A 1 462 ? -12.055 -15.718 13.372 1.00 75.31 462 MET A C 1
ATOM 3582 O O . MET A 1 462 ? -11.083 -15.321 14.013 1.00 75.31 462 MET A O 1
ATOM 3586 N N . LEU A 1 463 ? -12.625 -16.892 13.677 1.00 77.31 463 LEU A N 1
ATOM 3587 C CA . LEU A 1 463 ? -12.111 -17.762 14.738 1.00 77.31 463 LEU A CA 1
ATOM 3588 C C . LEU A 1 463 ? -10.906 -18.579 14.258 1.00 77.31 463 LEU A C 1
ATOM 3590 O O . LEU A 1 463 ? -11.058 -19.501 13.446 1.00 77.31 463 LEU A O 1
ATOM 3594 N N . ASN A 1 464 ? -9.739 -18.324 14.859 1.00 80.69 464 ASN A N 1
ATOM 3595 C CA . ASN A 1 464 ? -8.598 -19.239 14.794 1.00 80.69 464 ASN A CA 1
ATOM 3596 C C . ASN A 1 464 ? -8.918 -20.580 15.495 1.00 80.69 464 ASN A C 1
ATOM 3598 O O . ASN A 1 464 ? -9.893 -20.684 16.244 1.00 80.69 464 ASN A O 1
ATOM 3602 N N . SER A 1 465 ? -8.109 -21.616 15.252 1.00 77.25 465 SER A N 1
ATOM 3603 C CA . SER A 1 465 ? -8.344 -22.978 15.766 1.00 77.25 465 SER A CA 1
ATOM 3604 C C . SER A 1 465 ? -8.505 -23.026 17.291 1.00 77.25 465 SER A C 1
ATOM 3606 O O . SER A 1 465 ? -9.496 -23.553 17.792 1.00 77.25 465 SER A O 1
ATOM 3608 N N . LYS A 1 466 ? -7.602 -22.379 18.034 1.00 77.12 466 LYS A N 1
ATOM 3609 C CA . LYS A 1 466 ? -7.617 -22.338 19.506 1.00 77.12 466 LYS A CA 1
ATOM 3610 C C . LYS A 1 466 ? -8.861 -21.638 20.065 1.00 77.12 466 LYS A C 1
ATOM 3612 O O . LYS A 1 466 ? -9.478 -22.111 21.021 1.00 77.12 466 LYS A O 1
ATOM 3617 N N . THR A 1 467 ? -9.248 -20.506 19.482 1.00 78.75 467 THR A N 1
ATOM 3618 C CA . THR A 1 467 ? -10.427 -19.740 19.910 1.00 78.75 467 THR A CA 1
ATOM 3619 C C . THR A 1 467 ? -11.719 -20.444 19.500 1.00 78.75 467 THR A C 1
ATOM 3621 O O . THR A 1 467 ? -12.713 -20.350 20.217 1.00 78.75 467 THR A O 1
ATOM 3624 N N . ARG A 1 468 ? -11.710 -21.205 18.398 1.00 87.81 468 ARG A N 1
ATOM 3625 C CA . ARG A 1 468 ? -12.850 -22.008 17.939 1.00 87.81 468 ARG A CA 1
ATOM 3626 C C . ARG A 1 468 ? -13.217 -23.105 18.930 1.00 87.81 468 ARG A C 1
ATOM 3628 O O . ARG A 1 468 ? -14.385 -23.196 19.302 1.00 87.81 468 ARG A O 1
ATOM 3635 N N . ASP A 1 469 ? -12.243 -23.871 19.408 1.00 88.88 469 ASP A N 1
ATOM 3636 C CA . ASP A 1 469 ? -12.493 -24.935 20.390 1.00 88.88 469 ASP A CA 1
ATOM 3637 C C . ASP A 1 469 ? -13.054 -24.359 21.692 1.00 88.88 469 ASP A C 1
ATOM 3639 O O . ASP A 1 469 ? -14.046 -24.845 22.243 1.00 88.88 469 ASP A O 1
ATOM 3643 N N . ARG A 1 470 ? -12.483 -23.234 22.133 1.00 89.19 470 ARG A N 1
ATOM 3644 C CA . ARG A 1 470 ? -12.969 -22.496 23.298 1.00 89.19 470 ARG A CA 1
ATOM 3645 C C . ARG A 1 470 ? -14.391 -21.973 23.101 1.00 89.19 470 ARG A C 1
ATOM 3647 O O . ARG A 1 470 ? -15.212 -22.094 24.007 1.00 89.19 470 ARG A O 1
ATOM 3654 N N . PHE A 1 471 ? -14.693 -21.402 21.938 1.00 93.19 471 PHE A N 1
ATOM 3655 C CA . PHE A 1 471 ? -16.031 -20.929 21.595 1.00 93.19 471 PHE A CA 1
ATOM 3656 C C . PHE A 1 471 ? -17.052 -22.068 21.657 1.00 93.19 471 PHE A C 1
ATOM 3658 O O . PHE A 1 471 ? -18.107 -21.909 22.268 1.00 93.19 471 PHE A O 1
ATOM 3665 N N . LEU A 1 472 ? -16.728 -23.229 21.080 1.00 92.50 472 LEU A N 1
ATOM 3666 C CA . LEU A 1 472 ? -17.603 -24.401 21.093 1.00 92.50 472 LEU A CA 1
ATOM 3667 C C . LEU A 1 472 ? -17.853 -24.908 22.517 1.00 92.50 472 LEU A C 1
ATOM 3669 O O . LEU A 1 472 ? -19.005 -25.169 22.871 1.00 92.50 472 LEU A O 1
ATOM 3673 N N . ALA A 1 473 ? -16.809 -24.981 23.347 1.00 93.25 473 ALA A N 1
ATOM 3674 C CA . ALA A 1 473 ? -16.926 -25.388 24.745 1.00 93.25 473 ALA A CA 1
ATOM 3675 C C . ALA A 1 473 ? -17.831 -24.437 25.550 1.00 93.25 473 ALA A C 1
ATOM 3677 O O . ALA A 1 473 ? -18.785 -24.880 26.192 1.00 93.25 473 ALA A O 1
ATOM 3678 N N . VAL A 1 474 ? -17.594 -23.123 25.451 1.00 93.81 474 VAL A N 1
ATOM 3679 C CA . VAL A 1 474 ? -18.386 -22.100 26.158 1.00 93.81 474 VAL A CA 1
ATOM 3680 C C . VAL A 1 474 ? -19.833 -22.076 25.651 1.00 93.81 474 VAL A C 1
ATOM 3682 O O . VAL A 1 474 ? -20.765 -21.957 26.443 1.00 93.81 474 VAL A O 1
ATOM 3685 N N . ALA A 1 475 ? -20.056 -22.246 24.345 1.00 91.94 475 ALA A N 1
ATOM 3686 C CA . ALA A 1 475 ? -21.398 -22.292 23.770 1.00 91.94 475 ALA A CA 1
ATOM 3687 C C . ALA A 1 475 ? -22.192 -23.534 24.184 1.00 91.94 475 ALA A C 1
ATOM 3689 O O . ALA A 1 475 ? -23.407 -23.440 24.373 1.00 91.94 475 ALA A O 1
ATOM 3690 N N . LYS A 1 476 ? -21.526 -24.685 24.326 1.00 94.00 476 LYS A N 1
ATOM 3691 C CA . LYS A 1 476 ? -22.142 -25.906 24.852 1.00 94.00 476 LYS A CA 1
ATOM 3692 C C . LYS A 1 476 ? -22.570 -25.700 26.306 1.00 94.00 476 LYS A C 1
ATOM 3694 O O . LYS A 1 476 ? -23.753 -25.849 26.604 1.00 94.00 476 LYS A O 1
ATOM 3699 N N . GLN A 1 477 ? -21.649 -25.242 27.153 1.00 94.44 477 GLN A N 1
ATOM 3700 C CA . GLN A 1 477 ? -21.909 -24.986 28.570 1.00 94.44 477 GLN A CA 1
ATOM 3701 C C . GLN A 1 477 ? -23.050 -23.976 28.776 1.00 94.44 477 GLN A C 1
ATOM 3703 O O . GLN A 1 477 ? -23.965 -24.226 29.556 1.00 94.44 477 GLN A O 1
ATOM 3708 N N . ALA A 1 478 ? -23.054 -22.864 28.031 1.00 92.50 478 ALA A N 1
ATOM 3709 C CA . ALA A 1 478 ? -24.103 -21.851 28.146 1.00 92.50 478 ALA A CA 1
ATOM 3710 C C . ALA A 1 478 ? -25.499 -22.391 27.797 1.00 92.50 478 ALA A C 1
ATOM 3712 O O . ALA A 1 478 ? -26.483 -22.018 28.429 1.00 92.50 478 ALA A O 1
ATOM 3713 N N . LYS A 1 479 ? -25.598 -23.275 26.795 1.00 90.88 479 LYS A N 1
ATOM 3714 C CA . LYS A 1 479 ? -26.870 -23.902 26.406 1.00 90.88 479 LYS A CA 1
ATOM 3715 C C . LYS A 1 479 ? -27.363 -24.913 27.435 1.00 90.88 479 LYS A C 1
ATOM 3717 O O . LYS A 1 479 ? -28.569 -25.009 27.625 1.00 90.88 479 LYS A O 1
ATOM 3722 N N . GLU A 1 480 ? -26.461 -25.674 28.048 1.00 92.00 480 GLU A N 1
ATOM 3723 C CA . GLU A 1 480 ? -26.803 -26.632 29.105 1.00 92.00 480 GLU A CA 1
ATOM 3724 C C . GLU A 1 480 ? -27.323 -25.895 30.345 1.00 92.00 480 GLU A C 1
ATOM 3726 O O . GLU A 1 480 ? -28.410 -26.205 30.824 1.00 92.00 480 GLU A O 1
ATOM 3731 N N . MET A 1 481 ? -26.625 -24.840 30.774 1.00 90.50 481 MET A N 1
ATOM 3732 C CA . MET A 1 481 ? -27.023 -24.015 31.921 1.00 90.50 481 MET A CA 1
ATOM 3733 C C . MET A 1 481 ? -28.291 -23.182 31.687 1.00 90.50 481 MET A C 1
ATOM 3735 O O . MET A 1 481 ? -28.932 -22.798 32.650 1.00 90.50 481 MET A O 1
ATOM 3739 N N . ALA A 1 482 ? -28.650 -22.868 30.438 1.00 85.31 482 ALA A N 1
ATOM 3740 C CA . ALA A 1 482 ? -29.896 -22.158 30.125 1.00 85.31 482 ALA A CA 1
ATOM 3741 C C . ALA A 1 482 ? -31.133 -23.076 30.058 1.00 85.31 482 ALA A C 1
ATOM 3743 O O . ALA A 1 482 ? -32.246 -22.576 29.904 1.00 85.31 482 ALA A O 1
ATOM 3744 N N . ARG A 1 483 ? -30.937 -24.403 30.051 1.00 82.56 483 ARG A N 1
ATOM 3745 C CA . ARG A 1 483 ? -32.011 -25.409 29.969 1.00 82.56 483 ARG A CA 1
ATOM 3746 C C . ARG A 1 483 ? -32.401 -25.988 31.328 1.00 82.56 483 ARG A C 1
ATOM 3748 O O . ARG A 1 483 ? -33.521 -26.480 31.437 1.00 82.56 483 ARG A O 1
ATOM 3755 N N . GLY A 1 484 ? -31.468 -26.003 32.280 1.00 61.03 484 GLY A N 1
ATOM 3756 C CA . GLY A 1 484 ? -31.735 -26.291 33.692 1.00 61.03 484 GLY A CA 1
ATOM 3757 C C . GLY A 1 484 ? -32.199 -25.037 34.407 1.00 61.03 484 GLY A C 1
ATOM 3758 O O . GLY A 1 484 ? -32.972 -25.201 35.372 1.00 61.03 484 GLY A O 1
#

Organism: NCBI:txid2528013

Radius of gyration: 34.39 Å; chains: 1; bounding box: 86×71×123 Å

Foldseek 3Di:
DKFFDDWPAQFQEDLPQLVVLLVQLVVVAVVCVVPVDDCLVQWLFAQQADDQNNLQRQASDADDDVRSVVQNRLSNVLSRNVCRFQNDVVSVVLLRQLSNVLSVVRNVVRNVVHPVVVVVVVLCQLVPPPNPDDPVRSVVVNVVVSVVCVVVPRTGHHNLLSSLLSLLLCCFQAQAMWTFMFDQDDPPGQDPVRRTDTDGSVVVSCVVLVVLVVVCVVVVNDPDPSVSNVSSNVSSNVVSVCCQQQVSGQSQLNGPCSVVVVHRDDHPVRVVVVVVVVVVVVVVPDDPDDDDDDDDDDDDDDDDDDDDDDDDDDDDDDDDDDDDDDDDDDDDDDDDDPDDPDPPDDDPPDPDPPPDVLVVLLVVLVVCVVVLNLVVSLVSQVVVCVVPVPRAHDPVSLVSSLVSCVVVVVLVSSLVSLVVVLVVPVLCVLQSLLVSLVSQCVDVVRDLVSSVVSLVVHDPVSDDPVSNVSSVVSPVSSVVVVVD